Protein AF-A0A674HNA0-F1 (afdb_monomer)

pLDDT: mean 76.97, std 28.27, range [20.89, 98.94]

Secondary structure (DSSP, 8-state):
-HHHHHHHHHHHHHHHTT-------HHHHHTTTTT-------SEEEETTTEEEETTEEHHHHHHHS-B-TT--SBPHHHHHHHHHHSSPPPHHHHHHHHHHHHHH-PPPHHHHHHHHTS-TTS-HHHHHHHHHHHHGGG-HHHHHHHTT--GGGHHHHHHHHHHHHHHHHHHHHHHHHHHHHSTT-------TTS-HHHHHHHHHT---HHHHHHHHHHHHHTS---S-SHHHHHHHHHHHTT--HHHHHHHHHHHHTSIIIIITTSS--PPP----SSS---------------------S---B-----TT----EEE-----TT----EEEEE---TTS---EEE-PPPPSSTT----EEEEE---S-S---EEEEE---TT----EEE---TT-PPPEEEEE---TTS---B-BB----TT----------TTS---B--B----SS-PPP---PPPPPP---HHHHHHHHHHHHHHH-SS--HHHHHHHHHHHHHTT---TTB--SS--S--HHHHHHHHHHHHH-TT-HHHHHHHHHHHHHHHHHHHH---SS--B-THHHHHHHHHHTT---GGGHHHHHHHHHHHHHHHHHHHHHHTT-----PPP--HHHHHHHTT----

Mean predicted aligned error: 15.46 Å

Radius of gyration: 30.18 Å; Cα contacts (8 Å, |Δi|>4): 947; chains: 1; bounding box: 80×78×73 Å

Structure (mmCIF, N/CA/C/O backbone):
data_AF-A0A674HNA0-F1
#
_entry.id   AF-A0A674HNA0-F1
#
loop_
_atom_site.group_PDB
_atom_site.id
_atom_site.type_symbol
_atom_site.label_atom_id
_atom_site.label_alt_id
_atom_site.label_comp_id
_atom_site.label_asym_id
_atom_site.label_entity_id
_atom_site.label_seq_id
_atom_site.pdbx_PDB_ins_code
_atom_site.Cartn_x
_atom_site.Cartn_y
_atom_site.Cartn_z
_atom_site.occupancy
_atom_site.B_iso_or_equiv
_atom_site.auth_seq_id
_atom_site.auth_comp_id
_atom_site.auth_asym_id
_atom_site.auth_atom_id
_atom_site.pdbx_PDB_model_num
ATOM 1 N N . MET A 1 1 ? -1.343 -14.580 22.405 1.00 93.69 1 MET A N 1
ATOM 2 C CA . MET A 1 1 ? -0.855 -13.210 22.117 1.00 93.69 1 MET A CA 1
ATOM 3 C C . MET A 1 1 ? -1.931 -12.170 22.411 1.00 93.69 1 MET A C 1
ATOM 5 O O . MET A 1 1 ? -1.721 -11.347 23.289 1.00 93.69 1 MET A O 1
ATOM 9 N N . ILE A 1 2 ? -3.111 -12.275 21.788 1.00 97.75 2 ILE A N 1
ATOM 10 C CA . ILE A 1 2 ? -4.225 -11.315 21.935 1.00 97.75 2 ILE A CA 1
ATOM 11 C C . ILE A 1 2 ? -4.592 -10.970 23.397 1.00 97.75 2 ILE A C 1
ATOM 13 O O . ILE A 1 2 ? -4.593 -9.781 23.711 1.00 97.75 2 ILE A O 1
ATOM 17 N N . PRO A 1 3 ? -4.822 -11.924 24.331 1.00 97.75 3 PRO A N 1
ATOM 18 C CA . PRO A 1 3 ? -5.198 -11.564 25.705 1.00 97.75 3 PRO A CA 1
ATOM 19 C C . PRO A 1 3 ? -4.123 -10.764 26.451 1.00 97.75 3 PRO A C 1
ATOM 21 O O . PRO A 1 3 ? -4.446 -9.907 27.271 1.00 97.75 3 PRO A O 1
ATOM 24 N N . LYS A 1 4 ? -2.840 -11.015 26.144 1.00 97.94 4 LYS A N 1
ATOM 25 C CA . LYS A 1 4 ? -1.716 -10.275 26.734 1.00 97.94 4 LYS A CA 1
ATOM 26 C C . LYS A 1 4 ? -1.738 -8.815 26.273 1.00 97.94 4 LYS A C 1
ATOM 28 O O . LYS A 1 4 ? -1.631 -7.921 27.106 1.00 97.94 4 LYS A O 1
ATOM 33 N N . GLU A 1 5 ? -1.955 -8.575 24.979 1.00 98.12 5 GLU A N 1
ATOM 34 C CA . GLU A 1 5 ? -2.014 -7.211 24.440 1.00 98.12 5 GLU A CA 1
ATOM 35 C C . GLU A 1 5 ? -3.275 -6.464 24.899 1.00 98.12 5 GLU A C 1
ATOM 37 O O . GLU A 1 5 ? -3.198 -5.304 25.296 1.00 98.12 5 GLU A O 1
ATOM 42 N N . GLN A 1 6 ? -4.427 -7.142 24.963 1.00 98.31 6 GLN A N 1
ATOM 43 C CA . GLN A 1 6 ? -5.650 -6.580 25.547 1.00 98.31 6 GLN A CA 1
ATOM 44 C C . GLN A 1 6 ? -5.433 -6.139 27.003 1.00 98.31 6 GLN A C 1
ATOM 46 O O . GLN A 1 6 ? -5.840 -5.039 27.382 1.00 98.31 6 GLN A O 1
ATOM 51 N N . ALA A 1 7 ? -4.778 -6.972 27.821 1.00 98.31 7 ALA A N 1
ATOM 52 C CA . ALA A 1 7 ? -4.468 -6.647 29.211 1.00 98.31 7 ALA A CA 1
ATOM 53 C C . ALA A 1 7 ? -3.500 -5.458 29.319 1.00 98.31 7 ALA A C 1
ATOM 55 O O . ALA A 1 7 ? -3.738 -4.546 30.114 1.00 98.31 7 ALA A O 1
ATOM 56 N N . LYS A 1 8 ? -2.459 -5.427 28.479 1.00 98.25 8 LYS A N 1
ATOM 57 C CA . LYS A 1 8 ? -1.495 -4.323 28.395 1.00 98.25 8 LYS A CA 1
ATOM 58 C C . LYS A 1 8 ? -2.173 -3.001 28.027 1.00 98.25 8 LYS A C 1
ATOM 60 O O . LYS A 1 8 ? -2.013 -2.022 28.751 1.00 98.25 8 LYS A O 1
ATOM 65 N N . ILE A 1 9 ? -2.986 -2.971 26.968 1.00 98.06 9 ILE A N 1
ATOM 66 C CA . ILE A 1 9 ? -3.714 -1.764 26.541 1.00 98.06 9 ILE A CA 1
ATOM 67 C C . ILE A 1 9 ? -4.722 -1.328 27.606 1.00 98.06 9 ILE A C 1
ATOM 69 O O . ILE A 1 9 ? -4.852 -0.134 27.879 1.00 98.06 9 ILE A O 1
ATOM 73 N N . LYS A 1 10 ? -5.421 -2.274 28.248 1.00 98.06 10 LYS A N 1
ATOM 74 C CA . LYS A 1 10 ? -6.333 -1.970 29.358 1.00 98.06 10 LYS A CA 1
ATOM 75 C C . LYS A 1 10 ? -5.590 -1.295 30.512 1.00 98.06 10 LYS A C 1
ATOM 77 O O . LYS A 1 10 ? -6.048 -0.258 30.980 1.00 98.06 10 LYS A O 1
ATOM 82 N N . SER A 1 11 ? -4.449 -1.844 30.928 1.00 98.44 11 SER A N 1
ATOM 83 C CA . SER A 1 11 ? -3.616 -1.277 31.994 1.00 98.44 11 SER A CA 1
ATOM 84 C C . SER A 1 11 ? -3.083 0.113 31.624 1.00 98.44 11 SER A C 1
ATOM 86 O O . SER A 1 11 ? -3.251 1.060 32.390 1.00 98.44 11 SER A O 1
ATOM 88 N N . PHE A 1 12 ? -2.556 0.275 30.406 1.00 98.44 12 PHE A N 1
ATOM 89 C CA . PHE A 1 12 ? -2.092 1.566 29.898 1.00 98.44 12 PHE A CA 1
ATOM 90 C C . PHE A 1 12 ? -3.206 2.623 29.908 1.00 98.44 12 PHE A C 1
ATOM 92 O O . PHE A 1 12 ? -3.012 3.725 30.413 1.00 98.44 12 PHE A O 1
ATOM 99 N N . ARG A 1 13 ? -4.411 2.284 29.429 1.00 98.06 13 ARG A N 1
ATOM 100 C CA . ARG A 1 13 ? -5.559 3.208 29.419 1.00 98.06 13 ARG A CA 1
ATOM 101 C C . ARG A 1 13 ? -6.115 3.507 30.811 1.00 98.06 13 ARG A C 1
ATOM 103 O O . ARG A 1 13 ? -6.667 4.586 30.999 1.00 98.06 13 ARG A O 1
ATOM 110 N N . GLN A 1 14 ? -5.981 2.595 31.773 1.00 98.31 14 GLN A N 1
ATOM 111 C CA . GLN A 1 14 ? -6.337 2.865 33.171 1.00 98.31 14 GLN A CA 1
ATOM 112 C C . GLN A 1 14 ? -5.421 3.926 33.792 1.00 98.31 14 GLN A C 1
ATOM 114 O O . GLN A 1 14 ? -5.898 4.745 34.569 1.00 98.31 14 GLN A O 1
ATOM 119 N N . GLN A 1 15 ? -4.135 3.934 33.429 1.00 98.19 15 GLN A N 1
ATOM 120 C CA . GLN A 1 15 ? -3.149 4.880 33.963 1.00 98.19 15 GLN A CA 1
ATOM 121 C C . GLN A 1 15 ? -3.109 6.205 33.186 1.00 98.19 15 GLN A C 1
ATOM 123 O O . GLN A 1 15 ? -2.973 7.267 33.783 1.00 98.19 15 GLN A O 1
ATOM 128 N N . HIS A 1 16 ? -3.256 6.152 31.859 1.00 98.31 16 HIS A N 1
ATOM 129 C CA . HIS A 1 16 ? -2.983 7.280 30.960 1.00 98.31 16 HIS A CA 1
ATOM 130 C C . HIS A 1 16 ? -4.148 7.655 30.037 1.00 98.31 16 HIS A C 1
ATOM 132 O O . HIS A 1 16 ? -3.981 8.461 29.125 1.00 98.31 16 HIS A O 1
ATOM 138 N N . GLY A 1 17 ? -5.349 7.106 30.245 1.00 97.12 17 GLY A N 1
ATOM 139 C CA . GLY A 1 17 ? -6.493 7.328 29.350 1.00 97.12 17 GLY A CA 1
ATOM 140 C C . GLY A 1 17 ? -6.922 8.794 29.189 1.00 97.12 17 GLY A C 1
ATOM 141 O O . GLY A 1 17 ? -7.548 9.126 28.186 1.00 97.12 17 GLY A O 1
ATOM 142 N N . SER A 1 18 ? -6.580 9.661 30.145 1.00 97.94 18 SER A N 1
ATOM 143 C CA . SER A 1 18 ? -6.835 11.108 30.120 1.00 97.94 18 SER A CA 1
ATOM 144 C C . SER A 1 18 ? -5.591 11.956 29.814 1.00 97.94 18 SER A C 1
ATOM 146 O O . SER A 1 18 ? -5.682 13.183 29.793 1.00 97.94 18 SER A O 1
ATOM 148 N N . THR A 1 19 ? -4.424 11.344 29.587 1.00 98.50 19 THR A N 1
ATOM 149 C CA . THR A 1 19 ? -3.185 12.072 29.284 1.00 98.50 19 THR A CA 1
ATOM 150 C C . THR A 1 19 ? -3.275 12.735 27.906 1.00 98.50 19 THR A C 1
ATOM 152 O O . THR A 1 19 ? -3.539 12.075 26.902 1.00 98.50 19 THR A O 1
ATOM 155 N N . ALA A 1 20 ? -3.032 14.047 27.837 1.00 97.75 20 ALA A N 1
ATOM 156 C CA . ALA A 1 20 ? -3.019 14.786 26.576 1.00 97.75 20 ALA A CA 1
ATOM 157 C C . ALA A 1 20 ? -1.774 14.440 25.733 1.00 97.75 20 ALA A C 1
ATOM 159 O O . ALA A 1 20 ? -0.653 14.482 26.232 1.00 97.75 20 ALA A O 1
ATOM 160 N N . ILE A 1 21 ? -1.965 14.142 24.441 1.00 97.44 21 ILE A N 1
ATOM 161 C CA . ILE A 1 21 ? -0.891 13.724 23.505 1.00 97.44 21 ILE A CA 1
ATOM 162 C C . ILE A 1 21 ? -0.610 14.733 22.373 1.00 97.44 21 ILE A C 1
ATOM 164 O O . ILE A 1 21 ? 0.216 14.485 21.482 1.00 97.44 21 ILE A O 1
ATOM 168 N N . GLY A 1 22 ? -1.318 15.861 22.392 1.00 96.81 22 GLY A N 1
ATOM 169 C CA . GLY A 1 22 ? -1.262 16.929 21.400 1.00 96.81 22 GLY A CA 1
ATOM 170 C C . GLY A 1 22 ? -2.405 17.926 21.594 1.00 96.81 22 GLY A C 1
ATOM 171 O O . GLY A 1 22 ? -3.300 17.701 22.406 1.00 96.81 22 GLY A O 1
ATOM 172 N N . GLN A 1 23 ? -2.362 19.023 20.843 1.00 96.88 23 GLN A N 1
ATOM 173 C CA . GLN A 1 23 ? -3.437 20.014 20.760 1.00 96.88 23 GLN A CA 1
ATOM 174 C C . GLN A 1 23 ? -4.126 19.904 19.399 1.00 96.88 23 GLN A C 1
ATOM 176 O O . GLN A 1 23 ? -3.498 19.479 18.431 1.00 96.88 23 GLN A O 1
ATOM 181 N N . ILE A 1 24 ? -5.395 20.304 19.324 1.00 97.88 24 ILE A N 1
ATOM 182 C CA . ILE A 1 24 ? -6.137 20.432 18.064 1.00 97.88 24 ILE A CA 1
ATOM 183 C C . ILE A 1 24 ? -6.270 21.923 17.764 1.00 97.88 24 ILE A C 1
ATOM 185 O O . ILE A 1 24 ? -6.832 22.666 18.567 1.00 97.88 24 ILE A O 1
ATOM 189 N N . THR A 1 25 ? -5.753 22.366 16.619 1.00 97.69 25 THR A N 1
ATOM 190 C CA . THR A 1 25 ? -5.840 23.766 16.176 1.00 97.69 25 THR A CA 1
ATOM 191 C C . THR A 1 25 ? -6.785 23.917 14.984 1.00 97.69 25 THR A C 1
ATOM 193 O O . THR A 1 25 ? -7.108 22.942 14.303 1.00 97.69 25 THR A O 1
ATOM 196 N N . VAL A 1 26 ? -7.214 25.151 14.698 1.00 97.06 26 VAL A N 1
ATOM 197 C CA . VAL A 1 26 ? -8.056 25.466 13.528 1.00 97.06 26 VAL A CA 1
ATOM 198 C C . VAL A 1 26 ? -7.390 25.002 12.225 1.00 97.06 26 VAL A C 1
ATOM 200 O O . VAL A 1 26 ? -8.041 24.356 11.403 1.00 97.06 26 VAL A O 1
ATOM 203 N N . ASP A 1 27 ? -6.084 25.238 12.071 1.00 97.38 27 ASP A N 1
ATOM 204 C CA . ASP A 1 27 ? -5.326 24.826 10.883 1.00 97.38 27 ASP A CA 1
ATOM 205 C C . ASP A 1 27 ? -5.244 23.309 10.723 1.00 97.38 27 ASP A C 1
ATOM 207 O O . ASP A 1 27 ? -5.251 22.813 9.602 1.00 97.38 27 ASP A O 1
ATOM 211 N N . MET A 1 28 ? -5.207 22.547 11.819 1.00 97.06 28 MET A N 1
ATOM 212 C CA . MET A 1 28 ? -5.230 21.085 11.741 1.00 97.06 28 MET A CA 1
ATOM 213 C C . MET A 1 28 ? -6.578 20.563 11.232 1.00 97.06 28 MET A C 1
ATOM 215 O O . MET A 1 28 ? -6.612 19.584 10.487 1.00 97.06 28 MET A O 1
ATOM 219 N N . VAL A 1 29 ? -7.684 21.223 11.599 1.00 97.31 29 VAL A N 1
ATOM 220 C CA . VAL A 1 29 ? -9.032 20.859 11.132 1.00 97.31 29 VAL A CA 1
ATOM 221 C C . VAL A 1 29 ? -9.192 21.161 9.639 1.00 97.31 29 VAL A C 1
ATOM 223 O O . VAL A 1 29 ? -9.649 20.293 8.899 1.00 97.31 29 VAL A O 1
ATOM 226 N N . TYR A 1 30 ? -8.772 22.343 9.170 1.00 97.44 30 TYR A N 1
ATOM 227 C CA . TYR A 1 30 ? -8.791 22.671 7.733 1.00 97.44 30 TYR A CA 1
ATOM 228 C C . TYR A 1 30 ? -7.758 21.885 6.924 1.00 97.44 30 TYR A C 1
ATOM 230 O O . TYR A 1 30 ? -8.015 21.492 5.790 1.00 97.44 30 TYR A O 1
ATOM 238 N N . GLY A 1 31 ? -6.588 21.642 7.507 1.00 94.75 31 GLY A N 1
ATOM 239 C CA . GLY A 1 31 ? -5.442 21.003 6.870 1.00 94.75 31 GLY A CA 1
ATOM 240 C C . GLY A 1 31 ? -5.507 19.479 6.830 1.00 94.75 31 GLY A C 1
ATOM 241 O O . GLY A 1 31 ? -4.459 18.848 6.694 1.00 94.75 31 GLY A O 1
ATOM 242 N N . GLY A 1 32 ? -6.693 18.884 6.992 1.00 95.25 32 GLY A N 1
ATOM 243 C CA . GLY A 1 32 ? -6.888 17.439 6.873 1.00 95.25 32 GLY A CA 1
ATOM 244 C C . GLY A 1 32 ? -6.144 16.637 7.939 1.00 95.25 32 GLY A C 1
ATOM 245 O O . GLY A 1 32 ? -5.474 15.663 7.622 1.00 95.25 32 GLY A O 1
ATOM 246 N N . MET A 1 33 ? -6.227 17.059 9.203 1.00 97.25 33 MET A N 1
ATOM 247 C CA . MET A 1 33 ? -5.589 16.391 10.345 1.00 97.25 33 MET A CA 1
ATOM 248 C C . MET A 1 33 ? -4.056 16.385 10.337 1.00 97.25 33 MET A C 1
ATOM 250 O O . MET A 1 33 ? -3.431 15.626 11.079 1.00 97.25 33 MET A O 1
ATOM 254 N N . ARG A 1 34 ? -3.424 17.265 9.552 1.00 92.88 34 ARG A N 1
ATOM 255 C CA . ARG A 1 34 ? -1.962 17.391 9.495 1.00 92.88 34 ARG A CA 1
ATOM 256 C C . ARG A 1 34 ? -1.363 17.598 10.891 1.00 92.88 34 ARG A C 1
ATOM 258 O O . ARG A 1 34 ? -1.627 18.599 11.544 1.00 92.88 34 ARG A O 1
ATOM 265 N N . GLY A 1 35 ? -0.511 16.666 11.318 1.00 92.00 35 GLY A N 1
ATOM 266 C CA . GLY A 1 35 ? 0.167 16.713 12.619 1.00 92.00 35 GLY A CA 1
ATOM 267 C C . GLY A 1 35 ? -0.673 16.235 13.810 1.00 92.00 35 GLY A C 1
ATOM 268 O O . GLY A 1 35 ? -0.160 16.214 14.929 1.00 92.00 35 GLY A O 1
ATOM 269 N N . MET A 1 36 ? -1.929 15.820 13.601 1.00 97.06 36 MET A N 1
ATOM 270 C CA . MET A 1 36 ? -2.772 15.266 14.661 1.00 97.06 36 MET A CA 1
ATOM 271 C C . MET A 1 36 ? -2.512 13.770 14.853 1.00 97.06 36 MET A C 1
ATOM 273 O O . MET A 1 36 ? -2.590 12.986 13.911 1.00 97.06 36 MET A O 1
ATOM 277 N N . LYS A 1 37 ? -2.271 13.351 16.100 1.00 97.81 37 LYS A N 1
ATOM 278 C CA . LYS A 1 37 ? -2.243 11.928 16.471 1.00 97.81 37 LYS A CA 1
ATOM 279 C C . LYS A 1 37 ? -3.684 11.437 16.657 1.00 97.81 37 LYS A C 1
ATOM 281 O O . LYS A 1 37 ? -4.257 11.639 17.724 1.00 97.81 37 LYS A O 1
ATOM 286 N N . GLY A 1 38 ? -4.280 10.879 15.599 1.00 97.50 38 GLY A N 1
ATOM 287 C CA . GLY A 1 38 ? -5.724 10.595 15.534 1.00 97.50 38 GLY A CA 1
ATOM 288 C C . GLY A 1 38 ? -6.148 9.124 15.611 1.00 97.50 38 GLY A C 1
ATOM 289 O O . GLY A 1 38 ? -7.313 8.861 15.893 1.00 97.50 38 GLY A O 1
ATOM 290 N N . LEU A 1 39 ? -5.239 8.172 15.385 1.00 98.38 39 LEU A N 1
ATOM 291 C CA . LEU A 1 39 ? -5.555 6.741 15.371 1.00 98.38 39 LEU A CA 1
ATOM 292 C C . LEU A 1 39 ? -4.425 5.887 15.955 1.00 98.38 39 LEU A C 1
ATOM 294 O O . LEU A 1 39 ? -3.284 6.335 16.055 1.00 98.38 39 LEU A O 1
ATOM 298 N N . ILE A 1 40 ? -4.761 4.647 16.312 1.00 98.62 40 ILE A N 1
ATOM 299 C CA . ILE A 1 40 ? -3.805 3.609 16.707 1.00 98.62 40 ILE A CA 1
ATOM 300 C C . ILE A 1 40 ? -3.628 2.635 15.545 1.00 98.62 40 ILE A C 1
ATOM 302 O O . ILE A 1 40 ? -4.608 2.120 15.000 1.00 98.62 40 ILE A O 1
ATOM 306 N N . TYR A 1 41 ? -2.373 2.380 15.192 1.00 98.69 41 TYR A N 1
ATOM 307 C CA . TYR A 1 41 ? -1.972 1.470 14.129 1.00 98.69 41 TYR A CA 1
ATOM 308 C C . TYR A 1 41 ? -0.658 0.801 14.554 1.00 98.69 41 TYR A C 1
ATOM 310 O O . TYR A 1 41 ? 0.308 1.486 14.871 1.00 98.69 41 TYR A O 1
ATOM 318 N N . GLU A 1 42 ? -0.654 -0.525 14.646 1.00 98.62 42 GLU A N 1
ATOM 319 C CA . GLU A 1 42 ? 0.293 -1.306 15.456 1.00 98.62 42 GLU A CA 1
ATOM 320 C C . GLU A 1 42 ? 1.370 -2.015 14.624 1.00 98.62 42 GLU A C 1
ATOM 322 O O . GLU A 1 42 ? 2.385 -2.469 15.158 1.00 98.62 42 GLU A O 1
ATOM 327 N N . THR A 1 43 ? 1.123 -2.207 13.328 1.00 98.62 43 THR A N 1
ATOM 328 C CA . THR A 1 43 ? 1.932 -3.074 12.459 1.00 98.62 43 THR A CA 1
ATOM 329 C C . THR A 1 43 ? 3.229 -2.412 12.005 1.00 98.62 43 THR A C 1
ATOM 331 O O . THR A 1 43 ? 4.250 -3.095 11.887 1.00 98.62 43 THR A O 1
ATOM 334 N N . SER A 1 44 ? 3.228 -1.092 11.811 1.00 98.62 44 SER A N 1
ATOM 335 C CA . SER A 1 44 ? 4.412 -0.336 11.407 1.00 98.62 44 SER A CA 1
ATOM 336 C C . SER A 1 44 ? 4.440 1.085 11.962 1.00 98.62 44 SER A C 1
ATOM 338 O O . SER A 1 44 ? 3.396 1.687 12.214 1.00 98.62 44 SER A O 1
ATOM 340 N N . VAL A 1 45 ? 5.655 1.605 12.154 1.00 98.12 45 VAL A N 1
ATOM 341 C CA . VAL A 1 45 ? 5.926 2.961 12.657 1.00 98.12 45 VAL A CA 1
ATOM 342 C C . VAL A 1 45 ? 7.126 3.537 11.909 1.00 98.12 45 VAL A C 1
ATOM 344 O O . VAL A 1 45 ? 8.121 2.835 11.703 1.00 98.12 45 VAL A O 1
ATOM 347 N N . LEU A 1 46 ? 7.036 4.800 11.491 1.00 95.12 46 LEU A N 1
ATOM 348 C CA . LEU A 1 46 ? 8.131 5.509 10.836 1.00 95.12 46 LEU A CA 1
ATOM 349 C C . LEU A 1 46 ? 9.121 6.036 11.879 1.00 95.12 46 LEU A C 1
ATOM 351 O O . LEU A 1 46 ? 8.813 6.935 12.661 1.00 95.12 46 LEU A O 1
ATOM 355 N N . ASP A 1 47 ? 10.339 5.509 11.845 1.00 94.50 47 ASP A N 1
ATOM 356 C CA . ASP A 1 47 ? 11.485 6.072 12.547 1.00 94.50 47 ASP A CA 1
ATOM 357 C C . ASP A 1 47 ? 12.046 7.238 11.703 1.00 94.50 47 ASP A C 1
ATOM 359 O O . ASP A 1 47 ? 12.374 7.036 10.529 1.00 94.50 47 ASP A O 1
ATOM 363 N N . PRO A 1 48 ? 12.126 8.477 12.226 1.00 90.06 48 PRO A N 1
ATOM 364 C CA . PRO A 1 48 ? 12.599 9.625 11.446 1.00 90.06 48 PRO A CA 1
ATOM 365 C C . PRO A 1 48 ? 14.040 9.479 10.950 1.00 90.06 48 PRO A C 1
ATOM 367 O O . PRO A 1 48 ? 14.406 10.078 9.931 1.00 90.06 48 PRO A O 1
ATOM 370 N N . ASP A 1 49 ? 14.837 8.703 11.685 1.00 91.31 49 ASP A N 1
ATOM 371 C CA . ASP A 1 49 ? 16.225 8.435 11.372 1.00 91.31 49 ASP A CA 1
ATOM 372 C C . ASP A 1 49 ? 16.347 7.101 10.634 1.00 91.31 49 ASP A C 1
ATOM 374 O O . ASP A 1 49 ? 16.976 7.082 9.595 1.00 91.31 49 ASP A O 1
ATOM 378 N N . GLU A 1 50 ? 15.737 5.991 11.053 1.00 91.69 50 GLU A N 1
ATOM 379 C CA . GLU A 1 50 ? 15.929 4.674 10.392 1.00 91.69 50 GLU A CA 1
ATOM 380 C C . GLU A 1 50 ? 14.899 4.302 9.306 1.00 91.69 50 GLU A C 1
ATOM 382 O O . GLU A 1 50 ? 15.051 3.281 8.635 1.00 91.69 50 GLU A O 1
ATOM 387 N N . GLY A 1 51 ? 13.878 5.127 9.076 1.00 94.50 51 GLY A N 1
ATOM 388 C CA . GLY A 1 51 ? 12.810 4.834 8.121 1.00 94.50 51 GLY A CA 1
ATOM 389 C C . GLY A 1 51 ? 11.730 3.910 8.677 1.00 94.50 51 GLY A C 1
ATOM 390 O O . GLY A 1 51 ? 11.556 3.765 9.886 1.00 94.50 51 GLY A O 1
ATOM 391 N N . ILE A 1 52 ? 10.917 3.338 7.788 1.00 96.94 52 ILE A N 1
ATOM 392 C CA . ILE A 1 52 ? 9.776 2.524 8.212 1.00 96.94 52 ILE A CA 1
ATOM 393 C C . ILE A 1 52 ? 10.245 1.247 8.919 1.00 96.94 52 ILE A C 1
ATOM 395 O O . ILE A 1 52 ? 11.150 0.552 8.448 1.00 96.94 52 ILE A O 1
ATOM 399 N N . ARG A 1 53 ? 9.615 0.933 10.054 1.00 98.62 53 ARG A N 1
ATOM 400 C CA . ARG A 1 53 ? 9.843 -0.300 10.811 1.00 98.62 53 ARG A CA 1
ATOM 401 C C . ARG A 1 53 ? 8.592 -1.164 10.816 1.00 98.62 53 ARG A C 1
ATOM 403 O O . ARG A 1 53 ? 7.511 -0.681 11.144 1.00 98.62 53 ARG A O 1
ATOM 410 N N . PHE A 1 54 ? 8.751 -2.454 10.547 1.00 98.75 54 PHE A N 1
ATOM 411 C CA . PHE A 1 54 ? 7.704 -3.467 10.642 1.00 98.75 54 PHE A CA 1
ATOM 412 C C . PHE A 1 54 ? 7.813 -4.170 11.990 1.00 98.75 54 PHE A C 1
ATOM 414 O O . PHE A 1 54 ? 8.780 -4.883 12.248 1.00 98.75 54 PHE A O 1
ATOM 421 N N . ARG A 1 55 ? 6.861 -3.910 12.896 1.00 98.44 55 ARG A N 1
ATOM 422 C CA . ARG A 1 55 ? 6.900 -4.401 14.289 1.00 98.44 55 ARG A CA 1
ATOM 423 C C . ARG A 1 55 ? 8.251 -4.167 14.986 1.00 98.44 55 ARG A C 1
ATOM 425 O O . ARG A 1 55 ? 8.735 -5.008 15.735 1.00 98.44 55 ARG A O 1
ATOM 432 N N . GLY A 1 56 ? 8.860 -3.010 14.724 1.00 98.19 56 GLY A N 1
ATOM 433 C CA . GLY A 1 56 ? 10.157 -2.604 15.279 1.00 98.19 56 GLY A CA 1
ATOM 434 C C . GLY A 1 56 ? 11.381 -2.967 14.429 1.00 98.19 56 GLY A C 1
ATOM 435 O O . GLY A 1 56 ? 12.422 -2.331 14.593 1.00 98.19 56 GLY A O 1
ATOM 436 N N . TYR A 1 57 ? 11.260 -3.889 13.473 1.00 98.75 57 TYR A N 1
ATOM 437 C CA . TYR A 1 57 ? 12.354 -4.286 12.585 1.00 98.75 57 TYR A CA 1
ATOM 438 C C . TYR A 1 57 ? 12.451 -3.348 11.379 1.00 98.75 57 TYR A C 1
ATOM 440 O O . TYR A 1 57 ? 11.470 -3.126 10.672 1.00 98.75 57 TYR A O 1
ATOM 448 N N . SER A 1 58 ? 13.634 -2.799 11.130 1.00 98.50 58 SER A N 1
ATOM 449 C CA . SER A 1 58 ? 13.937 -2.021 9.922 1.00 98.50 58 SER A CA 1
ATOM 450 C C . SER A 1 58 ? 13.958 -2.901 8.662 1.00 98.50 58 SER A C 1
ATOM 452 O O . SER A 1 58 ? 14.032 -4.130 8.750 1.00 98.50 58 SER A O 1
ATOM 454 N N . ILE A 1 59 ? 13.935 -2.289 7.472 1.00 98.19 59 ILE A N 1
ATOM 455 C CA . ILE A 1 59 ? 14.034 -3.026 6.196 1.00 98.19 59 ILE A CA 1
ATOM 456 C C . ILE A 1 59 ? 15.306 -3.894 6.119 1.00 98.19 59 ILE A C 1
ATOM 458 O O . ILE A 1 59 ? 15.162 -5.081 5.817 1.00 98.19 59 ILE A O 1
ATOM 462 N N . PRO A 1 60 ? 16.519 -3.403 6.463 1.00 98.25 60 PRO A N 1
ATOM 463 C CA . PRO A 1 60 ? 17.717 -4.247 6.440 1.00 98.25 60 PRO A CA 1
ATOM 464 C C . PRO A 1 60 ? 17.647 -5.417 7.433 1.00 98.25 60 PRO A C 1
ATOM 466 O O . PRO A 1 60 ? 18.098 -6.526 7.139 1.00 98.25 60 PRO A O 1
ATOM 469 N N . GLU A 1 61 ? 17.045 -5.210 8.609 1.00 98.62 61 GLU A N 1
ATOM 470 C CA . GLU A 1 61 ? 16.821 -6.297 9.568 1.00 98.62 61 GLU A CA 1
ATOM 471 C C . GLU A 1 61 ? 15.836 -7.335 9.025 1.00 98.62 61 GLU A C 1
ATOM 473 O O . GLU A 1 61 ? 16.072 -8.533 9.196 1.00 98.62 61 GLU A O 1
ATOM 478 N N . CYS A 1 62 ? 14.780 -6.897 8.334 1.00 98.69 62 CYS A N 1
ATOM 479 C CA . CYS A 1 62 ? 13.825 -7.780 7.669 1.00 98.69 62 CYS A CA 1
ATOM 480 C C . CYS A 1 62 ? 14.497 -8.591 6.553 1.00 98.69 62 CYS A C 1
ATOM 482 O O . CYS A 1 62 ? 14.372 -9.812 6.552 1.00 98.69 62 CYS A O 1
ATOM 484 N N . GLN A 1 63 ? 15.280 -7.963 5.666 1.00 98.31 63 GLN A N 1
ATOM 485 C CA . GLN A 1 63 ? 16.038 -8.672 4.623 1.00 98.31 63 GLN A CA 1
ATOM 486 C C . GLN A 1 63 ? 16.978 -9.726 5.223 1.00 98.31 63 GLN A C 1
ATOM 488 O O . GLN A 1 63 ? 17.106 -10.831 4.696 1.00 98.31 63 GLN A O 1
ATOM 493 N N . LYS A 1 64 ? 17.608 -9.428 6.365 1.00 98.44 64 LYS A N 1
ATOM 494 C CA . LYS A 1 64 ? 18.506 -10.369 7.043 1.00 98.44 64 LYS A CA 1
ATOM 495 C C . LYS A 1 64 ? 17.768 -11.529 7.714 1.00 98.44 64 LYS A C 1
ATOM 497 O O . LYS A 1 64 ? 18.257 -12.655 7.667 1.00 98.44 64 LYS A O 1
ATOM 502 N N . LYS A 1 65 ? 16.648 -11.256 8.388 1.00 98.56 65 LYS A N 1
ATOM 503 C CA . LYS A 1 65 ? 15.997 -12.198 9.316 1.00 98.56 65 LYS A CA 1
ATOM 504 C C . LYS A 1 65 ? 14.832 -12.972 8.713 1.00 98.56 65 LYS A C 1
ATOM 506 O O . LYS A 1 65 ? 14.564 -14.071 9.185 1.00 98.56 65 LYS A O 1
ATOM 511 N N . LEU A 1 66 ? 14.125 -12.414 7.731 1.00 98.81 66 LEU A N 1
ATOM 512 C CA . LEU A 1 66 ? 12.976 -13.092 7.142 1.00 98.81 66 LEU A CA 1
ATOM 513 C C . LEU A 1 66 ? 13.428 -14.270 6.260 1.00 98.81 66 LEU A C 1
ATOM 515 O O . LEU A 1 66 ? 14.430 -14.147 5.537 1.00 98.81 66 LEU A O 1
ATOM 519 N N . PRO A 1 67 ? 12.690 -15.397 6.305 1.00 98.75 67 PRO A N 1
ATOM 520 C CA . PRO A 1 67 ? 12.884 -16.518 5.396 1.00 98.75 67 PRO A CA 1
ATOM 521 C C . PRO A 1 67 ? 12.816 -16.104 3.924 1.00 98.75 67 PRO A C 1
ATOM 523 O O . PRO A 1 67 ? 12.104 -15.169 3.549 1.00 98.75 67 PRO A O 1
ATOM 526 N N . LYS A 1 68 ? 13.564 -16.831 3.097 1.00 98.75 68 LYS A N 1
ATOM 527 C CA . LYS A 1 68 ? 13.700 -16.607 1.654 1.00 98.75 68 LYS A CA 1
ATOM 528 C C . LYS A 1 68 ? 13.235 -17.854 0.911 1.00 98.75 68 LYS A C 1
ATOM 530 O O . LYS A 1 68 ? 13.104 -18.927 1.509 1.00 98.75 68 LYS A O 1
ATOM 535 N N . ALA A 1 69 ? 12.986 -17.725 -0.386 1.00 98.25 69 ALA A N 1
ATOM 536 C CA . ALA A 1 69 ? 12.769 -18.895 -1.226 1.00 98.25 69 ALA A CA 1
ATOM 537 C C . ALA A 1 69 ? 14.040 -19.756 -1.297 1.00 98.25 69 ALA A C 1
ATOM 539 O O . ALA A 1 69 ? 15.155 -19.257 -1.135 1.00 98.25 69 ALA A O 1
ATOM 540 N N . ALA A 1 70 ? 13.888 -21.051 -1.576 1.00 96.88 70 ALA A N 1
ATOM 541 C CA . ALA A 1 70 ? 15.037 -21.916 -1.823 1.00 96.88 70 ALA A CA 1
ATOM 542 C C . ALA A 1 70 ? 15.842 -21.386 -3.025 1.00 96.88 70 ALA A C 1
ATOM 544 O O . ALA A 1 70 ? 15.308 -21.266 -4.125 1.00 96.88 70 ALA A O 1
ATOM 545 N N . GLY A 1 71 ? 17.114 -21.045 -2.799 1.00 95.69 71 GLY A N 1
ATOM 546 C CA . GLY A 1 71 ? 17.982 -20.432 -3.812 1.00 95.69 71 GLY A CA 1
ATOM 547 C C . GLY A 1 71 ? 17.714 -18.946 -4.097 1.00 95.69 71 GLY A C 1
ATOM 548 O O . GLY A 1 71 ? 18.362 -18.401 -4.984 1.00 95.69 71 GLY A O 1
ATOM 549 N N . GLY A 1 72 ? 16.791 -18.301 -3.374 1.00 97.06 72 GLY A N 1
ATOM 550 C CA . GLY A 1 72 ? 16.527 -16.861 -3.454 1.00 97.06 72 GLY A CA 1
ATOM 551 C C . GLY A 1 72 ? 17.278 -16.054 -2.389 1.00 97.06 72 GLY A C 1
ATOM 552 O O . GLY A 1 72 ? 17.665 -16.575 -1.339 1.00 97.06 72 GLY A O 1
ATOM 553 N N . GLU A 1 73 ? 17.456 -14.765 -2.652 1.00 97.56 73 GLU A N 1
ATOM 554 C CA . GLU A 1 73 ? 18.080 -13.778 -1.769 1.00 97.56 73 GLU A CA 1
ATOM 555 C C . GLU A 1 73 ? 17.066 -12.803 -1.150 1.00 97.56 73 GLU A C 1
ATOM 557 O O . GLU A 1 73 ? 17.348 -12.232 -0.094 1.00 97.56 73 GLU A O 1
ATOM 562 N N . GLU A 1 74 ? 15.886 -12.635 -1.749 1.00 98.69 74 GLU A N 1
ATOM 563 C CA . GLU A 1 74 ? 14.891 -11.662 -1.292 1.00 98.69 74 GLU A CA 1
ATOM 564 C C . GLU A 1 74 ? 13.884 -12.243 -0.277 1.00 98.69 74 GLU A C 1
ATOM 566 O O . GLU A 1 74 ? 13.514 -13.422 -0.345 1.00 98.69 74 GLU A O 1
ATOM 571 N N . PRO A 1 75 ? 13.435 -11.439 0.711 1.00 98.75 75 PRO A N 1
ATOM 572 C CA . PRO A 1 75 ? 12.525 -11.898 1.755 1.00 98.75 75 PRO A CA 1
ATOM 573 C C . PRO A 1 75 ? 11.143 -12.250 1.190 1.00 98.75 75 PRO A C 1
ATOM 575 O O . PRO A 1 75 ? 10.591 -11.529 0.357 1.00 98.75 75 PRO A O 1
ATOM 578 N N . LEU A 1 76 ? 10.557 -13.337 1.696 1.00 98.88 76 LEU A N 1
ATOM 579 C CA . LEU A 1 76 ? 9.217 -13.767 1.300 1.00 98.88 76 LEU A CA 1
ATOM 580 C C . LEU A 1 76 ? 8.120 -12.898 1.953 1.00 98.88 76 LEU A C 1
ATOM 582 O O . LEU A 1 76 ? 8.143 -12.724 3.182 1.00 98.88 76 LEU A O 1
ATOM 586 N N . PRO A 1 77 ? 7.123 -12.401 1.190 1.00 98.94 77 PRO A N 1
ATOM 587 C CA . PRO A 1 77 ? 6.012 -11.616 1.740 1.00 98.94 77 PRO A CA 1
ATOM 588 C C . PRO A 1 77 ? 5.172 -12.363 2.785 1.00 98.94 77 PRO A C 1
ATOM 590 O O . PRO A 1 77 ? 4.632 -11.744 3.701 1.00 98.94 77 PRO A O 1
ATOM 593 N N . GLU A 1 78 ? 5.101 -13.691 2.706 1.00 98.94 78 GLU A N 1
ATOM 594 C CA . GLU A 1 78 ? 4.541 -14.573 3.733 1.00 98.94 78 GLU A CA 1
ATOM 595 C C . GLU A 1 78 ? 5.204 -14.321 5.091 1.00 98.94 78 GLU A C 1
ATOM 597 O O . GLU A 1 78 ? 4.535 -14.168 6.116 1.00 98.94 78 GLU A O 1
ATOM 602 N N . GLY A 1 79 ? 6.538 -14.245 5.094 1.00 98.88 79 GLY A N 1
ATOM 603 C CA . GLY A 1 79 ? 7.312 -14.004 6.301 1.00 98.88 79 GLY A CA 1
ATOM 604 C C . GLY A 1 79 ? 7.042 -12.620 6.888 1.00 98.88 79 GLY A C 1
ATOM 605 O O . GLY A 1 79 ? 6.919 -12.468 8.104 1.00 98.88 79 GLY A O 1
ATOM 606 N N . LEU A 1 80 ? 6.883 -11.624 6.014 1.00 98.94 80 LEU A N 1
ATOM 607 C CA . LEU A 1 80 ? 6.491 -10.272 6.393 1.00 98.94 80 LEU A CA 1
ATOM 608 C C . LEU A 1 80 ? 5.088 -10.274 7.021 1.00 98.94 80 LEU A C 1
ATOM 610 O O . LEU A 1 80 ? 4.916 -9.760 8.122 1.00 98.94 80 LEU A O 1
ATOM 614 N N . PHE A 1 81 ? 4.089 -10.888 6.383 1.00 98.94 81 PHE A N 1
ATOM 615 C CA . PHE A 1 81 ? 2.730 -10.964 6.930 1.00 98.94 81 PHE A CA 1
ATOM 616 C C . PHE A 1 81 ? 2.705 -11.623 8.312 1.00 98.94 81 PHE A C 1
ATOM 618 O O . PHE A 1 81 ? 2.092 -11.092 9.241 1.00 98.94 81 PHE A O 1
ATOM 625 N N . TRP A 1 82 ? 3.433 -12.731 8.482 1.00 98.94 82 TRP A N 1
ATOM 626 C CA . TRP A 1 82 ? 3.593 -13.366 9.787 1.00 98.94 82 TRP A CA 1
ATOM 627 C C . TRP A 1 82 ? 4.159 -12.390 10.819 1.00 98.94 82 TRP A C 1
ATOM 629 O O . TRP A 1 82 ? 3.600 -12.262 11.913 1.00 98.94 82 TRP A O 1
ATOM 639 N N . LEU A 1 83 ? 5.224 -11.662 10.465 1.00 98.88 83 LEU A N 1
ATOM 640 C CA . LEU A 1 83 ? 5.798 -10.627 11.316 1.00 98.88 83 LEU A CA 1
ATOM 641 C C . LEU A 1 83 ? 4.761 -9.552 11.655 1.00 98.88 83 LEU A C 1
ATOM 643 O O . LEU A 1 83 ? 4.634 -9.214 12.821 1.00 98.88 83 LEU A O 1
ATOM 647 N N . LEU A 1 84 ? 3.967 -9.036 10.714 1.00 98.88 84 LEU A N 1
ATOM 648 C CA . LEU A 1 84 ? 2.966 -8.002 11.026 1.00 98.88 84 LEU A CA 1
ATOM 649 C C . LEU A 1 84 ? 1.856 -8.512 11.946 1.00 98.88 84 LEU A C 1
ATOM 651 O O . LEU A 1 84 ? 1.427 -7.789 12.851 1.00 98.88 84 LEU A O 1
ATOM 655 N N . VAL A 1 85 ? 1.398 -9.748 11.755 1.00 98.81 85 VAL A N 1
ATOM 656 C CA . VAL A 1 85 ? 0.335 -10.340 12.575 1.00 98.81 85 VAL A CA 1
ATOM 657 C C . VAL A 1 85 ? 0.842 -10.695 13.972 1.00 98.81 85 VAL A C 1
ATOM 659 O O . VAL A 1 85 ? 0.122 -10.479 14.945 1.00 98.81 85 VAL A O 1
ATOM 662 N N . THR A 1 86 ? 2.067 -11.197 14.106 1.00 98.75 86 THR A N 1
ATOM 663 C CA . THR A 1 86 ? 2.570 -11.744 15.378 1.00 98.75 86 THR A CA 1
ATOM 664 C C . THR A 1 86 ? 3.552 -10.810 16.097 1.00 98.75 86 THR A C 1
ATOM 666 O O . THR A 1 86 ? 3.576 -10.739 17.318 1.00 98.75 86 THR A O 1
ATOM 669 N N . GLY A 1 87 ? 4.342 -10.028 15.375 1.00 98.38 87 GLY A N 1
ATOM 670 C CA . GLY A 1 87 ? 5.511 -9.335 15.924 1.00 98.38 87 GLY A CA 1
ATOM 671 C C . GLY A 1 87 ? 6.733 -10.240 16.101 1.00 98.38 87 GLY A C 1
ATOM 672 O O . GLY A 1 87 ? 7.749 -9.787 16.624 1.00 98.38 87 GLY A O 1
ATOM 673 N N . GLU A 1 88 ? 6.659 -11.495 15.655 1.00 98.50 88 GLU A N 1
ATOM 674 C CA . GLU A 1 88 ? 7.733 -12.483 15.744 1.00 98.50 88 GLU A CA 1
ATOM 675 C C . GLU A 1 88 ? 8.266 -12.820 14.343 1.00 98.50 88 GLU A C 1
ATOM 677 O O . GLU A 1 88 ? 7.515 -12.852 13.368 1.00 98.50 88 GLU A O 1
ATOM 682 N N . ILE A 1 89 ? 9.574 -13.071 14.232 1.00 98.75 89 ILE A N 1
ATOM 683 C CA . ILE A 1 89 ? 10.184 -13.540 12.980 1.00 98.75 89 ILE A CA 1
ATOM 684 C C . ILE A 1 89 ? 9.816 -15.019 12.792 1.00 98.75 89 ILE A C 1
ATOM 686 O O . ILE A 1 89 ? 10.117 -15.817 13.683 1.00 98.75 89 ILE A O 1
ATOM 690 N N . PRO A 1 90 ? 9.195 -15.409 11.666 1.00 98.81 90 PRO A N 1
ATOM 691 C CA . PRO A 1 90 ? 8.824 -16.798 11.438 1.00 98.81 90 PRO A CA 1
ATOM 692 C C . PRO A 1 90 ? 10.024 -17.686 11.110 1.00 98.81 90 PRO A C 1
ATOM 694 O O . PRO A 1 90 ? 11.026 -17.253 10.541 1.00 98.81 90 PRO A O 1
ATOM 697 N N . THR A 1 91 ? 9.855 -18.969 11.402 1.00 98.81 91 THR A N 1
ATOM 698 C CA . THR A 1 91 ? 10.695 -20.067 10.906 1.00 98.81 91 THR A CA 1
ATOM 699 C C . THR A 1 91 ? 10.406 -20.375 9.430 1.00 98.81 91 THR A C 1
ATOM 701 O O . THR A 1 91 ? 9.370 -19.977 8.883 1.00 98.81 91 THR A O 1
ATOM 704 N N . GLN A 1 92 ? 11.299 -21.123 8.773 1.00 98.56 92 GLN A N 1
ATOM 705 C CA . GLN A 1 92 ? 11.106 -21.548 7.382 1.00 98.56 92 GLN A CA 1
ATOM 706 C C . GLN A 1 92 ? 9.868 -22.448 7.232 1.00 98.56 92 GLN A C 1
ATOM 708 O O . GLN A 1 92 ? 9.136 -22.347 6.246 1.00 98.56 92 GLN A O 1
ATOM 713 N N . GLU A 1 93 ? 9.593 -23.299 8.221 1.00 98.69 93 GLU A N 1
ATOM 714 C CA . GLU A 1 93 ? 8.441 -24.200 8.248 1.00 98.69 93 GLU A CA 1
ATOM 715 C C . GLU A 1 93 ? 7.127 -23.418 8.328 1.00 98.69 93 GLU A C 1
ATOM 717 O O . GLU A 1 93 ? 6.175 -23.737 7.615 1.00 98.69 93 GLU A O 1
ATOM 722 N N . GLN A 1 94 ? 7.082 -22.359 9.144 1.00 98.81 94 GLN A N 1
ATOM 723 C CA . GLN A 1 94 ? 5.919 -21.474 9.259 1.00 98.81 94 GLN A CA 1
ATOM 724 C C . GLN A 1 94 ? 5.647 -20.712 7.958 1.00 98.81 94 GLN A C 1
ATOM 726 O O . GLN A 1 94 ? 4.497 -20.632 7.527 1.00 98.81 94 GLN A O 1
ATOM 731 N N . VAL A 1 95 ? 6.691 -20.208 7.291 1.00 98.81 95 VAL A N 1
ATOM 732 C CA . VAL A 1 95 ? 6.552 -19.557 5.976 1.00 98.81 95 VAL A CA 1
ATOM 733 C C . VAL A 1 95 ? 6.098 -20.547 4.903 1.00 98.81 95 VAL A C 1
ATOM 735 O O . VAL A 1 95 ? 5.206 -20.236 4.114 1.00 98.81 95 VAL A O 1
ATOM 738 N N . THR A 1 96 ? 6.635 -21.767 4.912 1.00 98.62 96 THR A N 1
ATOM 739 C CA . THR A 1 96 ? 6.221 -22.835 3.986 1.00 98.62 96 THR A CA 1
ATOM 740 C C . THR A 1 96 ? 4.762 -23.237 4.216 1.00 98.62 96 THR A C 1
ATOM 742 O O . THR A 1 96 ? 4.007 -23.435 3.264 1.00 98.62 96 THR A O 1
ATOM 745 N N . TRP A 1 97 ? 4.335 -23.334 5.478 1.00 98.81 97 TRP A N 1
ATOM 746 C CA . TRP A 1 97 ? 2.936 -23.570 5.833 1.00 98.81 97 TRP A CA 1
ATOM 747 C C . TRP A 1 97 ? 2.033 -22.448 5.313 1.00 98.81 97 TRP A C 1
ATOM 749 O O . TRP A 1 97 ? 1.021 -22.736 4.677 1.00 98.81 97 TRP A O 1
ATOM 759 N N . LEU A 1 98 ? 2.422 -21.187 5.519 1.00 98.81 98 LEU A N 1
ATOM 760 C CA . LEU A 1 98 ? 1.634 -20.034 5.091 1.00 98.81 98 LEU A CA 1
ATOM 761 C C . LEU A 1 98 ? 1.516 -19.955 3.562 1.00 98.81 98 LEU A C 1
ATOM 763 O O . LEU A 1 98 ? 0.421 -19.730 3.050 1.00 98.81 98 LEU A O 1
ATOM 767 N N . SER A 1 99 ? 2.605 -20.241 2.841 1.00 98.88 99 SER A N 1
ATOM 768 C CA . SER A 1 99 ? 2.613 -20.329 1.371 1.00 98.88 99 SER A CA 1
ATOM 769 C C . SER A 1 99 ? 1.575 -21.348 0.880 1.00 98.88 99 SER A C 1
ATOM 771 O O . SER A 1 99 ? 0.749 -21.055 0.015 1.00 98.88 99 SER A O 1
ATOM 773 N N . ARG A 1 100 ? 1.543 -22.538 1.502 1.00 98.69 100 ARG A N 1
ATOM 774 C CA . ARG A 1 100 ? 0.566 -23.594 1.185 1.00 98.69 100 ARG A CA 1
ATOM 775 C C . ARG A 1 100 ? -0.861 -23.198 1.545 1.00 98.69 100 ARG A C 1
ATOM 777 O O . ARG A 1 100 ? -1.784 -23.554 0.817 1.00 98.69 100 ARG A O 1
ATOM 784 N N . GLU A 1 101 ? -1.068 -22.504 2.660 1.00 98.81 101 GLU A N 1
ATOM 785 C CA . GLU A 1 101 ? -2.397 -22.015 3.036 1.00 98.81 101 GLU A CA 1
ATOM 786 C C . GLU A 1 101 ? -2.934 -21.012 2.018 1.00 98.81 101 GLU A C 1
ATOM 788 O O . GLU A 1 101 ? -4.078 -21.145 1.586 1.00 98.81 101 GLU A O 1
ATOM 793 N N . TRP A 1 102 ? -2.118 -20.055 1.575 1.00 98.88 102 TRP A N 1
ATOM 794 C CA . TRP A 1 102 ? -2.544 -19.111 0.544 1.00 98.88 102 TRP A CA 1
ATOM 795 C C . TRP A 1 102 ? -2.793 -19.797 -0.799 1.00 98.88 102 TRP A C 1
ATOM 797 O O . TRP A 1 102 ? -3.811 -19.523 -1.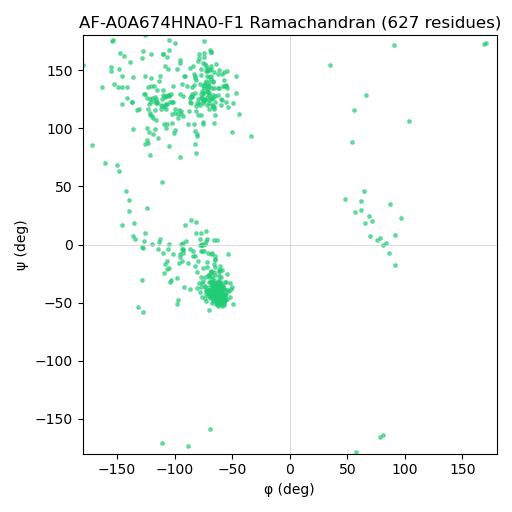427 1.00 98.88 102 TRP A O 1
ATOM 807 N N . ALA A 1 103 ? -1.968 -20.766 -1.201 1.00 98.69 103 ALA A N 1
ATOM 808 C CA . ALA A 1 103 ? -2.234 -21.535 -2.416 1.00 98.69 103 ALA A CA 1
ATOM 809 C C . ALA A 1 103 ? -3.592 -22.269 -2.373 1.00 98.69 103 ALA A C 1
ATOM 811 O O . ALA A 1 103 ? -4.346 -22.235 -3.344 1.00 98.69 103 ALA A O 1
ATOM 812 N N . LYS A 1 104 ? -3.959 -22.876 -1.233 1.00 98.62 104 LYS A N 1
ATOM 813 C CA . LYS A 1 104 ? -5.259 -23.562 -1.060 1.00 98.62 104 LYS A CA 1
ATOM 814 C C . LYS A 1 104 ? -6.461 -22.615 -1.113 1.00 98.62 104 LYS A C 1
ATOM 816 O O . LYS A 1 104 ? -7.549 -23.032 -1.497 1.00 98.62 104 LYS A O 1
ATOM 821 N N . ARG A 1 105 ? -6.285 -21.364 -0.683 1.00 98.75 105 ARG A N 1
ATOM 822 C CA . ARG A 1 105 ? -7.365 -20.374 -0.512 1.00 98.75 105 ARG A CA 1
ATOM 823 C C . ARG A 1 105 ? -7.585 -19.487 -1.742 1.00 98.75 105 ARG A C 1
ATOM 825 O O . ARG A 1 105 ? -8.522 -18.694 -1.759 1.00 98.75 105 ARG A O 1
ATOM 832 N N . ALA A 1 106 ? -6.751 -19.624 -2.773 1.00 98.44 106 ALA A N 1
ATOM 833 C CA . ALA A 1 106 ? -6.680 -18.712 -3.918 1.00 98.44 106 ALA A CA 1
ATOM 834 C C . ALA A 1 106 ? -7.840 -18.823 -4.930 1.00 98.44 106 ALA A C 1
ATOM 836 O O . ALA A 1 106 ? -7.915 -18.026 -5.865 1.00 98.44 106 ALA A O 1
ATOM 837 N N . ALA A 1 107 ? -8.751 -19.789 -4.769 1.00 98.00 107 ALA A N 1
ATOM 838 C CA . ALA A 1 107 ? -9.849 -20.012 -5.708 1.00 98.00 107 ALA A CA 1
ATOM 839 C C . ALA A 1 107 ? -10.789 -18.793 -5.820 1.00 98.00 107 ALA A C 1
ATOM 841 O O . ALA A 1 107 ? -11.213 -18.216 -4.815 1.00 98.00 107 ALA A O 1
ATOM 842 N N . LEU A 1 108 ? -11.152 -18.433 -7.056 1.00 98.56 108 LEU A N 1
ATOM 843 C CA . LEU A 1 108 ? -12.128 -17.382 -7.345 1.00 98.56 108 LEU A CA 1
ATOM 844 C C . LEU A 1 108 ? -13.491 -17.990 -7.707 1.00 98.56 108 LEU A C 1
ATOM 846 O O . LEU A 1 108 ? -13.537 -18.925 -8.510 1.00 98.56 108 LEU A O 1
ATOM 850 N N . PRO A 1 109 ? -14.604 -17.446 -7.187 1.00 98.50 109 PRO A N 1
ATOM 851 C CA . PRO A 1 109 ? -15.931 -17.856 -7.617 1.00 98.50 109 PRO A CA 1
ATOM 852 C C . PRO A 1 109 ? -16.205 -17.388 -9.056 1.00 98.50 109 PRO A C 1
ATOM 854 O O . PRO A 1 109 ? -15.694 -16.360 -9.518 1.00 98.50 109 PRO A O 1
ATOM 857 N N . SER A 1 110 ? -17.033 -18.145 -9.777 1.00 98.44 110 SER A N 1
ATOM 858 C CA . SER A 1 110 ? -17.263 -17.960 -11.216 1.00 98.44 110 SER A CA 1
ATOM 859 C C . SER A 1 110 ? -17.835 -16.588 -11.578 1.00 98.44 110 SER A C 1
ATOM 861 O O . SER A 1 110 ? -17.499 -16.054 -12.637 1.00 98.44 110 SER A O 1
ATOM 863 N N . HIS A 1 111 ? -18.648 -15.975 -10.709 1.00 98.69 111 HIS A N 1
ATOM 864 C CA . HIS A 1 111 ? -19.207 -14.643 -10.961 1.00 98.69 111 HIS A CA 1
ATOM 865 C C . HIS A 1 111 ? -18.128 -13.558 -10.982 1.00 98.69 111 HIS A C 1
ATOM 867 O O . HIS A 1 111 ? -18.212 -12.645 -11.798 1.00 98.69 111 HIS A O 1
ATOM 873 N N . VAL A 1 112 ? -17.085 -13.676 -10.155 1.00 98.81 112 VAL A N 1
ATOM 874 C CA . VAL A 1 112 ? -15.959 -12.726 -10.144 1.00 98.81 112 VAL A CA 1
ATOM 875 C C . VAL A 1 112 ? -15.108 -12.892 -11.395 1.00 98.81 112 VAL A C 1
ATOM 877 O O . VAL A 1 112 ? -14.741 -11.899 -12.019 1.00 98.81 112 VAL A O 1
ATOM 880 N N . VAL A 1 113 ? -14.843 -14.138 -11.800 1.00 98.69 113 VAL A N 1
ATOM 881 C CA . VAL A 1 113 ? -14.121 -14.442 -13.045 1.00 98.69 113 VAL A CA 1
ATOM 882 C C . VAL A 1 113 ? -14.868 -13.851 -14.246 1.00 98.69 113 VAL A C 1
ATOM 884 O O . VAL A 1 113 ? -14.281 -13.099 -15.018 1.00 98.69 113 VAL A O 1
ATOM 887 N N . THR A 1 114 ? -16.173 -14.115 -14.340 1.00 98.75 114 THR A N 1
ATOM 888 C CA . THR A 1 114 ? -17.043 -13.615 -15.417 1.00 98.75 114 THR A CA 1
ATOM 889 C C . THR A 1 114 ? -17.101 -12.089 -15.436 1.00 98.75 114 THR A C 1
ATOM 891 O O . THR A 1 114 ? -17.029 -11.474 -16.495 1.00 98.75 114 THR A O 1
ATOM 894 N N . MET A 1 115 ? -17.214 -11.455 -14.267 1.00 98.81 115 MET A N 1
ATOM 895 C CA . MET A 1 115 ? -17.233 -9.997 -14.170 1.00 98.81 115 MET A CA 1
ATOM 896 C C . MET A 1 115 ? -15.925 -9.378 -14.678 1.00 98.81 115 MET A C 1
ATOM 898 O O . MET A 1 115 ? -15.971 -8.407 -15.428 1.00 98.81 115 MET A O 1
ATOM 902 N N . LEU A 1 116 ? -14.777 -9.956 -14.311 1.00 98.75 116 LEU A N 1
ATOM 903 C CA . LEU A 1 116 ? -13.459 -9.503 -14.766 1.00 98.75 116 LEU A CA 1
ATOM 904 C C . LEU A 1 116 ? -13.274 -9.645 -16.282 1.00 98.75 116 LEU A C 1
ATOM 906 O O . LEU A 1 116 ? -12.680 -8.767 -16.902 1.00 98.75 116 LEU A O 1
ATOM 910 N N . ASP A 1 117 ? -13.794 -10.719 -16.880 1.00 98.56 117 ASP A N 1
ATOM 911 C CA . ASP A 1 117 ? -13.726 -10.946 -18.333 1.00 98.56 117 ASP A CA 1
ATOM 912 C C . ASP A 1 117 ? -14.613 -9.998 -19.137 1.00 98.56 117 ASP A C 1
ATOM 914 O O . ASP A 1 117 ? -14.307 -9.685 -20.284 1.00 98.56 117 ASP A O 1
ATOM 918 N N . ASN A 1 118 ? -15.679 -9.493 -18.519 1.00 98.69 118 ASN A N 1
ATOM 919 C CA . ASN A 1 118 ? -16.627 -8.593 -19.164 1.00 98.69 118 ASN A CA 1
ATOM 920 C C . ASN A 1 118 ? -16.302 -7.107 -18.966 1.00 98.69 118 ASN A C 1
ATOM 922 O O . ASN A 1 118 ? -17.009 -6.254 -19.510 1.00 98.69 118 ASN A O 1
ATOM 926 N N . PHE A 1 119 ? -15.271 -6.758 -18.189 1.00 98.69 119 PHE A N 1
ATOM 927 C CA . PHE A 1 119 ? -14.881 -5.358 -18.061 1.00 98.69 119 PHE A CA 1
ATOM 928 C C . PHE A 1 119 ? -14.325 -4.818 -19.385 1.00 98.69 119 PHE A C 1
ATOM 930 O O . PHE A 1 119 ? -13.485 -5.461 -20.016 1.00 98.69 119 PHE A O 1
ATOM 937 N N . PRO A 1 120 ? -14.740 -3.611 -19.812 1.00 98.19 120 PRO A N 1
ATOM 938 C CA . PRO A 1 120 ? -14.181 -3.002 -21.006 1.00 98.19 120 PRO A CA 1
ATOM 939 C C . PRO A 1 120 ? -12.736 -2.554 -20.746 1.00 98.19 120 PRO A C 1
ATOM 941 O O . PRO A 1 120 ? -12.378 -2.141 -19.641 1.00 98.19 120 PRO A O 1
ATOM 944 N N . THR A 1 121 ? -11.904 -2.564 -21.786 1.00 97.31 121 THR A N 1
ATOM 945 C CA . THR A 1 121 ? -10.466 -2.249 -21.681 1.00 97.31 121 THR A CA 1
ATOM 946 C C . THR A 1 121 ? -10.168 -0.799 -21.290 1.00 97.31 121 THR A C 1
ATOM 948 O O . THR A 1 121 ? -9.062 -0.492 -20.850 1.00 97.31 121 THR A O 1
ATOM 951 N N . ASN A 1 122 ? -11.146 0.105 -21.406 1.00 95.69 122 ASN A N 1
ATOM 952 C CA . ASN A 1 122 ? -11.028 1.493 -20.958 1.00 95.69 122 ASN A CA 1
ATOM 953 C C . ASN A 1 122 ? -11.297 1.680 -19.452 1.00 95.69 122 ASN A C 1
ATOM 955 O O . ASN A 1 122 ? -11.058 2.770 -18.927 1.00 95.69 122 ASN A O 1
ATOM 959 N N . LEU A 1 123 ? -11.796 0.657 -18.747 1.00 97.81 123 LEU A N 1
ATOM 960 C CA . LEU A 1 123 ? -11.977 0.716 -17.301 1.00 97.81 123 LEU A CA 1
ATOM 961 C C . LEU A 1 123 ? -10.623 0.563 -16.607 1.00 97.81 123 LEU A C 1
ATOM 963 O O . LEU A 1 123 ? -9.942 -0.449 -16.765 1.00 97.81 123 LEU A O 1
ATOM 967 N N . HIS A 1 124 ? -10.252 1.565 -15.808 1.00 97.31 124 HIS A N 1
ATOM 968 C CA . HIS A 1 124 ? -8.956 1.618 -15.136 1.00 97.31 124 HIS A CA 1
ATOM 969 C C . HIS A 1 124 ? -8.697 0.353 -14.288 1.00 97.31 124 HIS A C 1
ATOM 971 O O . HIS A 1 124 ? -9.594 -0.069 -13.552 1.00 97.31 124 HIS A O 1
ATOM 977 N N . PRO A 1 125 ? -7.481 -0.230 -14.301 1.00 98.31 125 PRO A N 1
ATOM 978 C CA . PRO A 1 125 ? -7.185 -1.481 -13.594 1.00 98.31 125 PRO A CA 1
ATOM 979 C C . PRO A 1 125 ? -7.466 -1.420 -12.082 1.00 98.31 125 PRO A C 1
ATOM 981 O O . PRO A 1 125 ? -7.986 -2.377 -11.517 1.00 98.31 125 PRO A O 1
ATOM 984 N N . MET A 1 126 ? -7.227 -0.277 -11.424 1.00 98.12 126 MET A N 1
ATOM 985 C CA . MET A 1 126 ? -7.623 -0.088 -10.013 1.00 98.12 126 MET A CA 1
ATOM 986 C C . MET A 1 126 ? -9.141 -0.142 -9.785 1.00 98.12 126 MET A C 1
ATOM 988 O O . MET A 1 126 ? -9.588 -0.630 -8.749 1.00 98.12 126 MET A O 1
ATOM 992 N N . SER A 1 127 ? -9.942 0.339 -10.740 1.00 98.50 127 SER A N 1
ATOM 993 C CA . SER A 1 127 ? -11.403 0.248 -10.664 1.00 98.50 127 SER A CA 1
ATOM 994 C C . SER A 1 127 ? -11.868 -1.195 -10.849 1.00 98.50 127 SER A C 1
ATOM 996 O O . SER A 1 127 ? -12.744 -1.639 -10.111 1.00 98.50 127 SER A O 1
ATOM 998 N N . GLN A 1 128 ? -11.242 -1.942 -11.766 1.00 98.81 128 GLN A N 1
ATOM 999 C CA . GLN A 1 128 ? -11.501 -3.376 -11.929 1.00 98.81 128 GLN A CA 1
ATOM 1000 C C . GLN A 1 128 ? -11.153 -4.157 -10.654 1.00 98.81 128 GLN A C 1
ATOM 1002 O O . GLN A 1 128 ? -11.959 -4.964 -10.196 1.00 98.81 128 GLN A O 1
ATOM 1007 N N . LEU A 1 129 ? -10.000 -3.864 -10.035 1.00 98.88 129 LEU A N 1
ATOM 1008 C CA . LEU A 1 129 ? -9.569 -4.474 -8.773 1.00 98.88 129 LEU A CA 1
ATOM 1009 C C . LEU A 1 129 ? -10.586 -4.222 -7.656 1.00 98.88 129 LEU A C 1
ATOM 1011 O O . LEU A 1 129 ? -11.047 -5.162 -7.017 1.00 98.88 129 LEU A O 1
ATOM 1015 N N . SER A 1 130 ? -10.958 -2.961 -7.433 1.00 98.81 130 SER A N 1
ATOM 1016 C CA . SER A 1 130 ? -11.900 -2.579 -6.376 1.00 98.81 130 SER A CA 1
ATOM 1017 C C . SER A 1 130 ? -13.285 -3.211 -6.558 1.00 98.81 130 SER A C 1
ATOM 1019 O O . SER A 1 130 ? -13.868 -3.737 -5.607 1.00 98.81 130 SER A O 1
ATOM 1021 N N . ALA A 1 131 ? -13.797 -3.228 -7.792 1.00 98.88 131 ALA A N 1
ATOM 1022 C CA . ALA A 1 131 ? -15.073 -3.860 -8.109 1.00 98.88 131 ALA A CA 1
ATOM 1023 C C . ALA A 1 131 ? -15.024 -5.381 -7.892 1.00 98.88 131 ALA A C 1
ATOM 1025 O O . ALA A 1 131 ? -15.912 -5.935 -7.246 1.00 98.88 131 ALA A O 1
ATOM 1026 N N . ALA A 1 132 ? -13.964 -6.049 -8.359 1.00 98.88 132 ALA A N 1
ATOM 1027 C CA . ALA A 1 132 ? -13.756 -7.482 -8.154 1.00 98.88 132 ALA A CA 1
ATOM 1028 C C . ALA A 1 132 ? -13.644 -7.861 -6.677 1.00 98.88 132 ALA A C 1
ATOM 1030 O O . ALA A 1 132 ? -14.293 -8.813 -6.247 1.00 98.88 132 ALA A O 1
ATOM 1031 N N . VAL A 1 133 ? -12.894 -7.095 -5.879 1.00 98.88 133 VAL A N 1
ATOM 1032 C CA . VAL A 1 133 ? -12.804 -7.348 -4.435 1.00 98.88 133 VAL A CA 1
ATOM 1033 C C . VAL A 1 133 ? -14.148 -7.112 -3.745 1.00 98.88 133 VAL A C 1
ATOM 1035 O O . VAL A 1 133 ? -14.524 -7.885 -2.871 1.00 98.88 133 VAL A O 1
ATOM 1038 N N . THR A 1 134 ? -14.914 -6.106 -4.168 1.00 98.94 134 THR A N 1
ATOM 1039 C CA . THR A 1 134 ? -16.270 -5.888 -3.646 1.00 98.94 134 THR A CA 1
ATOM 1040 C C . THR A 1 134 ? -17.184 -7.073 -3.976 1.00 98.94 134 THR A C 1
ATOM 1042 O O . THR A 1 134 ? -17.923 -7.533 -3.115 1.00 98.94 134 THR A O 1
ATOM 1045 N N . ALA A 1 135 ? -17.112 -7.629 -5.189 1.00 98.88 135 ALA A N 1
ATOM 1046 C CA . ALA A 1 135 ? -17.882 -8.817 -5.567 1.00 98.88 135 ALA A CA 1
ATOM 1047 C C . ALA A 1 135 ? -17.435 -10.097 -4.831 1.00 98.88 135 ALA A C 1
ATOM 1049 O O . ALA A 1 135 ? -18.234 -11.022 -4.686 1.00 98.88 135 ALA A O 1
ATOM 1050 N N . LEU A 1 136 ? -16.188 -10.152 -4.347 1.00 98.88 136 LEU A N 1
ATOM 1051 C CA . LEU A 1 136 ? -15.681 -11.244 -3.509 1.00 98.88 136 LEU A CA 1
ATOM 1052 C C . LEU A 1 136 ? -16.253 -11.240 -2.082 1.00 98.88 136 LEU A C 1
ATOM 1054 O O . LEU A 1 136 ? -16.162 -12.271 -1.418 1.00 98.88 136 LEU A O 1
ATOM 1058 N N . ASN A 1 137 ? -16.886 -10.152 -1.615 1.00 98.69 137 ASN A N 1
ATOM 1059 C CA . ASN A 1 137 ? -17.550 -10.138 -0.302 1.00 98.69 137 ASN A CA 1
ATOM 1060 C C . ASN A 1 137 ? -18.676 -11.188 -0.194 1.00 98.69 137 ASN A C 1
ATOM 1062 O O . ASN A 1 137 ? -19.014 -11.576 0.923 1.00 98.69 137 ASN A O 1
ATOM 1066 N N . SER A 1 138 ? -19.191 -11.721 -1.312 1.00 98.75 138 SER A N 1
ATOM 1067 C CA . SER A 1 138 ? -20.121 -12.862 -1.300 1.00 98.75 138 SER A CA 1
ATOM 1068 C C . SER A 1 138 ? -19.568 -14.080 -0.548 1.00 98.75 138 SER A C 1
ATOM 1070 O O . SER A 1 138 ? -20.336 -14.886 -0.034 1.00 98.75 138 SER A O 1
ATOM 1072 N N . GLU A 1 139 ? -18.240 -14.197 -0.466 1.00 98.81 139 GLU A N 1
ATOM 1073 C CA . GLU A 1 139 ? -17.521 -15.276 0.211 1.00 98.81 139 GLU A CA 1
ATOM 1074 C C . GLU A 1 139 ? -17.179 -14.941 1.677 1.00 98.81 139 GLU A C 1
ATOM 1076 O O . GLU A 1 139 ? -16.518 -15.737 2.345 1.00 98.81 139 GLU A O 1
ATOM 1081 N N . SER A 1 140 ? -17.571 -13.765 2.189 1.00 98.88 140 SER A N 1
ATOM 1082 C CA . SER A 1 140 ? -17.170 -13.307 3.524 1.00 98.88 140 SER A CA 1
ATOM 1083 C C . SER A 1 140 ? -17.763 -14.179 4.630 1.00 98.88 140 SER A C 1
ATOM 1085 O O . SER A 1 140 ? -18.976 -14.238 4.863 1.00 98.88 140 SER A O 1
ATOM 1087 N N . LYS A 1 141 ? -16.868 -14.812 5.390 1.00 98.81 141 LYS A N 1
ATOM 1088 C CA . LYS A 1 141 ? -17.198 -15.583 6.586 1.00 98.81 141 LYS A CA 1
ATOM 1089 C C . LYS A 1 141 ? -17.561 -14.652 7.738 1.00 98.81 141 LYS A C 1
ATOM 1091 O O . LYS A 1 141 ? -18.459 -14.990 8.506 1.00 98.81 141 LYS A O 1
ATOM 1096 N N . PHE A 1 142 ? -16.910 -13.490 7.860 1.00 98.88 142 PHE A N 1
ATOM 1097 C CA . PHE A 1 142 ? -17.227 -12.524 8.912 1.00 98.88 142 PHE A CA 1
ATOM 1098 C C . PHE A 1 142 ? -18.616 -11.915 8.734 1.00 98.88 142 PHE A C 1
ATOM 1100 O O . PHE A 1 142 ? -19.364 -11.868 9.708 1.00 98.88 142 PHE A O 1
ATOM 1107 N N . ALA A 1 143 ? -18.995 -11.511 7.517 1.00 98.75 143 ALA A N 1
ATOM 1108 C CA . ALA A 1 143 ? -20.318 -10.949 7.252 1.00 98.75 143 ALA A CA 1
ATOM 1109 C C . ALA A 1 143 ? -21.435 -11.934 7.638 1.00 98.75 143 ALA A C 1
ATOM 1111 O O . ALA A 1 143 ? -22.362 -11.574 8.368 1.00 98.75 143 ALA A O 1
ATOM 1112 N N . ARG A 1 144 ? -21.304 -13.201 7.222 1.00 98.75 144 ARG A N 1
ATOM 1113 C CA . ARG A 1 144 ? -22.251 -14.268 7.573 1.00 98.75 144 ARG A CA 1
ATOM 1114 C C . ARG A 1 144 ? -22.288 -14.539 9.078 1.00 98.75 144 ARG A C 1
ATOM 1116 O O . ARG A 1 144 ? -23.357 -14.511 9.678 1.00 98.75 144 ARG A O 1
ATOM 1123 N N . ALA A 1 145 ? -21.130 -14.740 9.702 1.00 98.62 145 ALA A N 1
ATOM 1124 C CA . ALA A 1 145 ? -21.049 -15.040 11.128 1.00 98.62 145 ALA A CA 1
ATOM 1125 C C . ALA A 1 145 ? -21.578 -13.882 11.998 1.00 98.62 145 ALA A C 1
ATOM 1127 O O . ALA A 1 145 ? -22.247 -14.105 13.006 1.00 98.62 145 ALA A O 1
ATOM 1128 N N . TYR A 1 146 ? -21.328 -12.630 11.602 1.00 98.44 146 TYR A N 1
ATOM 1129 C CA . TYR A 1 146 ? -21.879 -11.455 12.277 1.00 98.44 146 TYR A CA 1
ATOM 1130 C C . TYR A 1 146 ? -23.411 -11.430 12.218 1.00 98.44 146 TYR A C 1
ATOM 1132 O O . TYR A 1 146 ? -24.048 -11.199 13.245 1.00 98.44 146 TYR A O 1
ATOM 1140 N N . ALA A 1 147 ? -24.002 -11.724 11.055 1.00 98.38 147 ALA A N 1
ATOM 1141 C CA . ALA A 1 147 ? -25.454 -11.817 10.898 1.00 98.38 147 ALA A CA 1
ATOM 1142 C C . ALA A 1 147 ? -26.076 -12.941 11.751 1.00 98.38 147 ALA A C 1
ATOM 1144 O O . ALA A 1 147 ? -27.186 -12.788 12.254 1.00 98.38 147 ALA A O 1
ATOM 1145 N N . GLU A 1 148 ? -25.342 -14.035 11.966 1.00 98.44 148 GLU A N 1
ATOM 1146 C CA . GLU A 1 148 ? -25.725 -15.147 12.850 1.00 98.44 148 GLU A CA 1
ATOM 1147 C C . GLU A 1 148 ? -25.530 -14.834 14.353 1.00 98.44 148 GLU A C 1
ATOM 1149 O O . GLU A 1 148 ? -25.930 -15.624 15.207 1.00 98.44 148 GLU A O 1
ATOM 1154 N N . GLY A 1 149 ? -24.950 -13.680 14.705 1.00 97.88 149 GLY A N 1
ATOM 1155 C CA . GLY A 1 149 ? -24.840 -13.216 16.091 1.00 97.88 149 GLY A CA 1
ATOM 1156 C C . GLY A 1 149 ? -23.606 -13.707 16.856 1.00 97.88 149 GLY A C 1
ATOM 1157 O O . GLY A 1 149 ? -23.688 -13.935 18.065 1.00 97.88 149 GLY A O 1
ATOM 1158 N N . ILE A 1 150 ? -22.447 -13.860 16.200 1.00 98.19 150 ILE A N 1
ATOM 1159 C CA . ILE A 1 150 ? -21.201 -14.213 16.905 1.00 98.19 150 ILE A CA 1
ATOM 1160 C C . ILE A 1 150 ? -20.835 -13.216 18.015 1.00 98.19 150 ILE A C 1
ATOM 1162 O O . ILE A 1 150 ? -21.060 -12.009 17.932 1.00 98.19 150 ILE A O 1
ATOM 1166 N N . HIS A 1 151 ? -20.188 -13.715 19.068 1.00 97.88 151 HIS A N 1
ATOM 1167 C CA . HIS A 1 151 ? -19.749 -12.877 20.180 1.00 97.88 151 HIS A CA 1
ATOM 1168 C C . HIS A 1 151 ? -18.587 -11.946 19.781 1.00 97.88 151 HIS A C 1
ATOM 1170 O O . HIS A 1 151 ? -17.622 -12.372 19.145 1.00 97.88 151 HIS A O 1
ATOM 1176 N N . ARG A 1 152 ? -18.600 -10.691 20.259 1.00 96.62 152 ARG A N 1
ATOM 1177 C CA . ARG A 1 152 ? -17.592 -9.656 19.931 1.00 96.62 152 ARG A CA 1
ATOM 1178 C C . ARG A 1 152 ? -16.140 -10.092 20.123 1.00 96.62 152 ARG A C 1
ATOM 1180 O O . ARG A 1 152 ? -15.286 -9.751 19.311 1.00 96.62 152 ARG A O 1
ATOM 1187 N N . ALA A 1 153 ? -15.848 -10.859 21.173 1.00 97.31 153 ALA A N 1
ATOM 1188 C CA . ALA A 1 153 ? -14.491 -11.354 21.445 1.00 97.31 153 ALA A CA 1
ATOM 1189 C C . ALA A 1 153 ? -13.954 -12.322 20.369 1.00 97.31 153 ALA A C 1
ATOM 1191 O O . ALA A 1 153 ? -12.761 -12.616 20.358 1.00 97.31 153 ALA A O 1
ATOM 1192 N N . LYS A 1 154 ? -14.829 -12.818 19.487 1.00 98.25 154 LYS A N 1
ATOM 1193 C CA . LYS A 1 154 ? -14.542 -13.782 18.422 1.00 98.25 154 LYS A CA 1
ATOM 1194 C C . LYS A 1 154 ? -14.517 -13.160 17.024 1.00 98.25 154 LYS A C 1
ATOM 1196 O O . LYS A 1 154 ? -14.149 -13.839 16.076 1.00 98.25 154 LYS A O 1
ATOM 1201 N N . TYR A 1 155 ? -14.826 -11.866 16.878 1.00 98.75 155 TYR A N 1
ATOM 1202 C CA . TYR A 1 155 ? -14.831 -11.189 15.569 1.00 98.75 155 TYR A CA 1
ATOM 1203 C C . TYR A 1 155 ? -13.512 -11.346 14.805 1.00 98.75 155 TYR A C 1
ATOM 1205 O O . TYR A 1 155 ? -13.516 -11.525 13.591 1.00 98.75 155 TYR A O 1
ATOM 1213 N N . TRP A 1 156 ? -12.383 -11.292 15.514 1.00 98.75 156 TRP A N 1
ATOM 1214 C CA . TRP A 1 156 ? -11.060 -11.387 14.901 1.00 98.75 156 TRP A CA 1
ATOM 1215 C C . TRP A 1 156 ? -10.789 -12.746 14.246 1.00 98.75 156 TRP A C 1
ATOM 1217 O O . TRP A 1 156 ? -10.002 -12.783 13.311 1.00 98.75 156 TRP A O 1
ATOM 1227 N N . GLU A 1 157 ? -11.430 -13.831 14.696 1.00 98.81 157 GLU A N 1
ATOM 1228 C CA . GLU A 1 157 ? -11.226 -15.178 14.140 1.00 98.81 157 GLU A CA 1
ATOM 1229 C C . GLU A 1 157 ? -11.741 -15.235 12.697 1.00 98.81 157 GLU A C 1
ATOM 1231 O O . GLU A 1 157 ? -11.036 -15.659 11.788 1.00 98.81 157 GLU A O 1
ATOM 1236 N N . PHE A 1 158 ? -12.939 -14.701 12.461 1.00 98.81 158 PHE A N 1
ATOM 1237 C CA . PHE A 1 158 ? -13.534 -14.650 11.126 1.00 98.81 158 PHE A CA 1
ATOM 1238 C C . PHE A 1 158 ? -12.912 -13.563 10.244 1.00 98.81 158 PHE A C 1
ATOM 1240 O O . PHE A 1 158 ? -12.774 -13.756 9.041 1.00 98.81 158 PHE A O 1
ATOM 1247 N N . VAL A 1 159 ? -12.484 -12.439 10.831 1.00 98.88 159 VAL A N 1
ATOM 1248 C CA . VAL A 1 159 ? -11.711 -11.423 10.098 1.00 98.88 159 VAL A CA 1
ATOM 1249 C C . VAL A 1 159 ? -10.332 -11.943 9.693 1.00 98.88 159 VAL A C 1
ATOM 1251 O O . VAL A 1 159 ? -9.861 -11.594 8.616 1.00 98.88 159 VAL A O 1
ATOM 1254 N N . TYR A 1 160 ? -9.699 -12.793 10.505 1.00 98.94 160 TYR A N 1
ATOM 1255 C CA . TYR A 1 160 ? -8.466 -13.489 10.134 1.00 98.94 160 TYR A CA 1
ATOM 1256 C C . TYR A 1 160 ? -8.689 -14.417 8.939 1.00 98.94 160 TYR A C 1
ATOM 1258 O O . TYR A 1 160 ? -7.930 -14.351 7.976 1.00 98.94 160 TYR A O 1
ATOM 1266 N N . GLU A 1 161 ? -9.751 -15.223 8.968 1.00 98.94 161 GLU A N 1
ATOM 1267 C CA . GLU A 1 161 ? -10.095 -16.108 7.854 1.00 98.94 161 GLU A CA 1
ATOM 1268 C C . GLU A 1 161 ? -10.350 -15.333 6.553 1.00 98.94 161 GLU A C 1
ATOM 1270 O O . GLU A 1 161 ? -9.764 -15.658 5.524 1.00 98.94 161 GLU A O 1
ATOM 1275 N N . ASP A 1 162 ? -11.154 -14.268 6.603 1.00 98.94 162 ASP A N 1
ATOM 1276 C CA . ASP A 1 162 ? -11.433 -13.432 5.430 1.00 98.94 162 ASP A CA 1
ATOM 1277 C C . ASP A 1 162 ? -10.182 -12.687 4.933 1.00 98.94 162 ASP A C 1
ATOM 1279 O O . ASP A 1 162 ? -9.993 -12.541 3.728 1.00 98.94 162 ASP A O 1
ATOM 1283 N N . ALA A 1 163 ? -9.298 -12.242 5.833 1.00 98.94 163 ALA A N 1
ATOM 1284 C CA . ALA A 1 163 ? -8.025 -11.627 5.463 1.00 98.94 163 ALA A CA 1
ATOM 1285 C C . ALA A 1 163 ? -7.090 -12.619 4.753 1.00 98.94 163 ALA A C 1
ATOM 1287 O O . ALA A 1 163 ? -6.510 -12.277 3.724 1.00 98.94 163 ALA A O 1
ATOM 1288 N N . MET A 1 164 ? -6.963 -13.844 5.272 1.00 98.94 164 MET A N 1
ATOM 1289 C CA . MET A 1 164 ? -6.166 -14.913 4.659 1.00 98.94 164 MET A CA 1
ATOM 1290 C C . MET A 1 164 ? -6.707 -15.295 3.278 1.00 98.94 164 MET A C 1
ATOM 1292 O O . MET A 1 164 ? -5.932 -15.430 2.331 1.00 98.94 164 MET A O 1
ATOM 1296 N N . ASP A 1 165 ? -8.029 -15.428 3.154 1.00 98.94 165 ASP A N 1
ATOM 1297 C CA . ASP A 1 165 ? -8.686 -15.754 1.889 1.00 98.94 165 ASP A CA 1
ATOM 1298 C C . ASP A 1 165 ? -8.535 -14.615 0.870 1.00 98.94 165 ASP A C 1
ATOM 1300 O O . ASP A 1 165 ? -8.248 -14.863 -0.301 1.00 98.94 165 ASP A O 1
ATOM 1304 N N . LEU A 1 166 ? -8.663 -13.356 1.297 1.00 98.94 166 LEU A N 1
ATOM 1305 C CA . LEU A 1 166 ? -8.472 -12.206 0.416 1.00 98.94 166 LEU A CA 1
ATOM 1306 C C . LEU A 1 166 ? -7.022 -12.099 -0.080 1.00 98.94 166 LEU A C 1
ATOM 1308 O O . LEU A 1 166 ? -6.812 -11.947 -1.282 1.00 98.94 166 LEU A O 1
ATOM 1312 N N . ILE A 1 167 ? -6.022 -12.227 0.801 1.00 98.94 167 ILE A N 1
ATOM 1313 C CA . ILE A 1 167 ? -4.599 -12.195 0.407 1.00 98.94 167 ILE A CA 1
ATOM 1314 C C . ILE A 1 167 ? -4.293 -13.294 -0.616 1.00 98.94 167 ILE A C 1
ATOM 1316 O O . ILE A 1 167 ? -3.635 -13.038 -1.625 1.00 98.94 167 ILE A O 1
ATOM 1320 N N . ALA A 1 168 ? -4.827 -14.496 -0.409 1.00 98.88 168 ALA A N 1
ATOM 1321 C CA . ALA A 1 168 ? -4.682 -15.608 -1.340 1.00 98.88 168 ALA A CA 1
ATOM 1322 C C . ALA A 1 168 ? -5.295 -15.329 -2.725 1.00 98.88 168 ALA A C 1
ATOM 1324 O O . ALA A 1 168 ? -4.708 -15.668 -3.753 1.00 98.88 168 ALA A O 1
ATOM 1325 N N . LYS A 1 169 ? -6.472 -14.695 -2.767 1.00 98.94 169 LYS A N 1
ATOM 1326 C CA . LYS A 1 169 ? -7.228 -14.421 -4.002 1.00 98.94 169 LYS A CA 1
ATOM 1327 C C . LYS A 1 169 ? -6.718 -13.201 -4.776 1.00 98.94 169 LYS A C 1
ATOM 1329 O O . LYS A 1 169 ? -6.937 -13.112 -5.986 1.00 98.94 169 LYS A O 1
ATOM 1334 N N . LEU A 1 170 ? -6.039 -12.262 -4.112 1.00 98.88 170 LEU A N 1
ATOM 1335 C CA . LEU A 1 170 ? -5.598 -10.996 -4.710 1.00 98.88 170 LEU A CA 1
ATOM 1336 C C . LEU A 1 170 ? -4.696 -11.169 -5.944 1.00 98.88 170 LEU A C 1
ATOM 1338 O O . LEU A 1 170 ? -5.004 -10.542 -6.960 1.00 98.88 170 LEU A O 1
ATOM 1342 N N . PRO A 1 171 ? -3.654 -12.024 -5.937 1.00 98.88 171 PRO A N 1
ATOM 1343 C CA . PRO A 1 171 ? -2.861 -12.294 -7.134 1.00 98.88 171 PRO A CA 1
ATOM 1344 C C . PRO A 1 171 ? -3.673 -12.829 -8.311 1.00 98.88 171 PRO A C 1
ATOM 1346 O O . PRO A 1 171 ? -3.404 -12.448 -9.445 1.00 98.88 171 PRO A O 1
ATOM 1349 N N . CYS A 1 172 ? -4.684 -13.668 -8.058 1.00 98.88 172 CYS A N 1
ATOM 1350 C CA . CYS A 1 172 ? -5.537 -14.219 -9.112 1.00 98.88 172 CYS A CA 1
ATOM 1351 C C . CYS A 1 172 ? -6.375 -13.116 -9.770 1.00 98.88 172 CYS A C 1
ATOM 1353 O O . CYS A 1 172 ? -6.424 -13.018 -10.996 1.00 98.88 172 CYS A O 1
ATOM 1355 N N . VAL A 1 173 ? -6.999 -12.251 -8.958 1.00 98.94 173 VAL A N 1
ATOM 1356 C CA . VAL A 1 173 ? -7.762 -11.089 -9.446 1.00 98.94 173 VAL A CA 1
ATOM 1357 C C . VAL A 1 173 ? -6.852 -10.139 -10.221 1.00 98.94 173 VAL A C 1
ATOM 1359 O O . VAL A 1 173 ? -7.157 -9.778 -11.355 1.00 98.94 173 VAL A O 1
ATOM 1362 N N . ALA A 1 174 ? -5.719 -9.761 -9.628 1.00 98.88 174 ALA A N 1
ATOM 1363 C CA . ALA A 1 174 ? -4.767 -8.833 -10.218 1.00 98.88 174 ALA A CA 1
ATOM 1364 C C . ALA A 1 174 ? -4.214 -9.371 -11.549 1.00 98.88 174 ALA A C 1
ATOM 1366 O O . ALA A 1 174 ? -4.290 -8.691 -12.572 1.00 98.88 174 ALA A O 1
ATOM 1367 N N . ALA A 1 175 ? -3.750 -10.622 -11.581 1.00 98.88 175 ALA A N 1
ATOM 1368 C CA . ALA A 1 175 ? -3.234 -11.232 -12.799 1.00 98.88 175 ALA A CA 1
ATOM 1369 C C . ALA A 1 175 ? -4.300 -11.350 -13.894 1.00 98.88 175 ALA A C 1
ATOM 1371 O O . ALA A 1 175 ? -3.988 -11.123 -15.060 1.00 98.88 175 ALA A O 1
ATOM 1372 N N . LYS A 1 176 ? -5.561 -11.631 -13.542 1.00 98.88 176 LYS A N 1
ATOM 1373 C CA . LYS A 1 176 ? -6.657 -11.660 -14.518 1.00 98.88 176 LYS A CA 1
ATOM 1374 C C . LYS A 1 176 ? -6.909 -10.278 -15.124 1.00 98.88 176 LYS A C 1
ATOM 1376 O O . LYS A 1 176 ? -7.012 -10.171 -16.339 1.00 98.88 176 LYS A O 1
ATOM 1381 N N . ILE A 1 177 ? -6.889 -9.214 -14.314 1.00 98.88 177 ILE A N 1
ATOM 1382 C CA . ILE A 1 177 ? -6.945 -7.823 -14.806 1.00 98.88 177 ILE A CA 1
ATOM 1383 C C . ILE A 1 177 ? -5.781 -7.547 -15.765 1.00 98.88 177 ILE A C 1
ATOM 1385 O O . ILE A 1 177 ? -5.991 -7.030 -16.861 1.00 98.88 177 ILE A O 1
ATOM 1389 N N . TYR A 1 178 ? -4.558 -7.915 -15.377 1.00 98.81 178 TYR A N 1
ATOM 1390 C CA . TYR A 1 178 ? -3.366 -7.710 -16.200 1.00 98.81 178 TYR A CA 1
ATOM 1391 C C . TYR A 1 178 ? -3.469 -8.421 -17.553 1.00 98.81 178 TYR A C 1
ATOM 1393 O O . TYR A 1 178 ? -3.231 -7.820 -18.600 1.00 98.81 178 TYR A O 1
ATOM 1401 N N . ARG A 1 179 ? -3.862 -9.698 -17.543 1.00 98.62 179 ARG A N 1
ATOM 1402 C CA . ARG A 1 179 ? -3.988 -10.518 -18.749 1.00 98.62 179 ARG A CA 1
ATOM 1403 C C . ARG A 1 179 ? -5.106 -10.026 -19.663 1.00 98.62 179 ARG A C 1
ATOM 1405 O O . ARG A 1 179 ? -4.891 -9.925 -20.869 1.00 98.62 179 ARG A O 1
ATOM 1412 N N . ASN A 1 180 ? -6.257 -9.661 -19.101 1.00 98.69 180 ASN A N 1
ATOM 1413 C CA . ASN A 1 180 ? -7.389 -9.125 -19.858 1.00 98.69 180 ASN A CA 1
ATOM 1414 C C . ASN A 1 180 ? -7.028 -7.807 -20.552 1.00 98.69 180 ASN A C 1
ATOM 1416 O O . ASN A 1 180 ? -7.373 -7.611 -21.714 1.00 98.69 180 ASN A O 1
ATOM 1420 N N . LEU A 1 181 ? -6.285 -6.927 -19.876 1.00 98.31 181 LEU A N 1
ATOM 1421 C CA . LEU A 1 181 ? -5.908 -5.628 -20.433 1.00 98.31 181 LEU A CA 1
ATOM 1422 C C . LEU A 1 181 ? -4.721 -5.686 -21.400 1.00 98.31 181 LEU A C 1
ATOM 1424 O O . LEU A 1 181 ? -4.701 -4.938 -22.375 1.00 98.31 181 LEU A O 1
ATOM 1428 N N . TYR A 1 182 ? -3.720 -6.524 -21.121 1.00 98.25 182 TYR A N 1
ATOM 1429 C CA . TYR A 1 182 ? -2.399 -6.401 -21.752 1.00 98.25 182 TYR A CA 1
ATOM 1430 C C . TYR A 1 182 ? -1.880 -7.688 -22.394 1.00 98.25 182 TYR A C 1
ATOM 1432 O O . TYR A 1 182 ? -0.787 -7.677 -22.958 1.00 98.25 182 TYR A O 1
ATOM 1440 N N . ARG A 1 183 ? -2.620 -8.799 -22.296 1.00 97.75 183 ARG A N 1
ATOM 1441 C CA . ARG A 1 183 ? -2.271 -10.108 -22.881 1.00 97.75 183 ARG A CA 1
ATOM 1442 C C . ARG A 1 183 ? -3.501 -10.802 -23.477 1.00 97.75 183 ARG A C 1
ATOM 1444 O O . ARG A 1 183 ? -3.658 -12.014 -23.322 1.00 97.75 183 ARG A O 1
ATOM 1451 N N . GLU A 1 184 ? -4.372 -10.013 -24.106 1.00 96.38 184 GLU A N 1
ATOM 1452 C CA . GLU A 1 184 ? -5.496 -10.479 -24.937 1.00 96.38 184 GLU A CA 1
ATOM 1453 C C . GLU A 1 184 ? -6.471 -11.433 -24.218 1.00 96.38 184 GLU A C 1
ATOM 1455 O O . GLU A 1 184 ? -7.090 -12.289 -24.841 1.00 96.38 184 GLU A O 1
ATOM 1460 N N . GLY A 1 185 ? -6.603 -11.316 -22.891 1.00 93.38 185 GLY A N 1
ATOM 1461 C CA . GLY A 1 185 ? -7.483 -12.195 -22.112 1.00 93.38 185 GLY A CA 1
ATOM 1462 C C . GLY A 1 185 ? -6.980 -13.633 -21.979 1.00 93.38 185 GLY A C 1
ATOM 1463 O O . GLY A 1 185 ? -7.761 -14.535 -21.680 1.00 93.38 185 GLY A O 1
ATOM 1464 N N . SER A 1 186 ? -5.681 -13.871 -22.190 1.00 95.19 186 SER A N 1
ATOM 1465 C CA . SER A 1 186 ? -5.082 -15.187 -21.948 1.00 95.19 186 SER A CA 1
ATOM 1466 C C . SER A 1 186 ? -5.304 -15.652 -20.502 1.00 95.19 186 SER A C 1
ATOM 1468 O O . SER A 1 186 ? -5.249 -14.870 -19.552 1.00 95.19 186 SER A O 1
ATOM 1470 N N . GLY A 1 187 ? -5.558 -16.951 -20.322 1.00 93.31 187 GLY A N 1
ATOM 1471 C CA . GLY A 1 187 ? -5.783 -17.525 -18.996 1.00 93.31 187 GLY A CA 1
ATOM 1472 C C . GLY A 1 187 ? -4.588 -17.320 -18.056 1.00 93.31 187 GLY A C 1
ATOM 1473 O O . GLY A 1 187 ? -3.434 -17.354 -18.482 1.00 93.31 187 GLY A O 1
ATOM 1474 N N . ILE A 1 188 ? -4.865 -17.158 -16.758 1.00 95.19 188 ILE A N 1
ATOM 1475 C CA . ILE A 1 188 ? -3.832 -16.980 -15.720 1.00 95.19 188 ILE A CA 1
ATOM 1476 C C . ILE A 1 188 ? -3.118 -18.290 -15.337 1.00 95.19 188 ILE A C 1
ATOM 1478 O O . ILE A 1 188 ? -2.159 -18.258 -14.579 1.00 95.19 188 ILE A O 1
ATOM 1482 N N . GLY A 1 189 ? -3.548 -19.440 -15.865 1.00 93.19 189 GLY A N 1
ATOM 1483 C CA . GLY A 1 189 ? -3.018 -20.751 -15.482 1.00 93.19 189 GLY A CA 1
ATOM 1484 C C . GLY A 1 189 ? -3.575 -21.257 -14.147 1.00 93.19 189 GLY A C 1
ATOM 1485 O O . GLY A 1 189 ? -4.593 -20.765 -13.660 1.00 93.19 189 GLY A O 1
ATOM 1486 N N . ALA A 1 190 ? -2.928 -22.279 -13.587 1.00 94.25 190 ALA A N 1
ATOM 1487 C CA . ALA A 1 190 ? -3.287 -22.873 -12.302 1.00 94.25 190 ALA A CA 1
ATOM 1488 C C . ALA A 1 190 ? -2.292 -22.456 -11.212 1.00 94.25 190 ALA A C 1
ATOM 1490 O O . ALA A 1 190 ? -1.115 -22.234 -11.491 1.00 94.25 190 ALA A O 1
ATOM 1491 N N . ILE A 1 191 ? -2.772 -22.392 -9.970 1.00 97.19 191 ILE A N 1
ATOM 1492 C CA . ILE A 1 191 ? -1.918 -22.221 -8.792 1.00 97.19 191 ILE A CA 1
ATOM 1493 C C . ILE A 1 191 ? -1.115 -23.501 -8.566 1.00 97.19 191 ILE A C 1
ATOM 1495 O O . ILE A 1 191 ? -1.689 -24.590 -8.510 1.00 97.19 191 ILE A O 1
ATOM 1499 N N . ASP A 1 192 ? 0.196 -23.363 -8.384 1.00 97.38 192 ASP A N 1
ATOM 1500 C CA . ASP A 1 192 ? 1.057 -24.452 -7.935 1.00 97.38 192 ASP A CA 1
ATOM 1501 C C . ASP A 1 192 ? 1.206 -24.381 -6.404 1.00 97.38 192 ASP A C 1
ATOM 1503 O O . ASP A 1 192 ? 1.780 -23.417 -5.880 1.00 97.38 192 ASP A O 1
ATOM 1507 N N . PRO A 1 193 ? 0.712 -25.385 -5.654 1.00 96.44 193 PRO A N 1
ATOM 1508 C CA . PRO A 1 193 ? 0.764 -25.393 -4.193 1.00 96.44 193 PRO A CA 1
ATOM 1509 C C . PRO A 1 193 ? 2.177 -25.549 -3.612 1.00 96.44 193 PRO A C 1
ATOM 1511 O O . PRO A 1 193 ? 2.340 -25.450 -2.393 1.00 96.44 193 PRO A O 1
ATOM 1514 N N . ASN A 1 194 ? 3.184 -25.820 -4.445 1.00 97.06 194 ASN A N 1
ATOM 1515 C CA . ASN A 1 194 ? 4.580 -25.937 -4.028 1.00 97.06 194 ASN A CA 1
ATOM 1516 C C . ASN A 1 194 ? 5.372 -24.636 -4.199 1.00 97.06 194 ASN A C 1
ATOM 1518 O O . ASN A 1 194 ? 6.517 -24.571 -3.750 1.00 97.06 194 ASN A O 1
ATOM 1522 N N . LEU A 1 195 ? 4.787 -23.618 -4.833 1.00 98.19 195 LEU A N 1
ATOM 1523 C CA . LEU A 1 195 ? 5.416 -22.314 -5.026 1.00 98.19 195 LEU A CA 1
ATOM 1524 C C . LEU A 1 195 ? 4.940 -21.314 -3.966 1.00 98.19 195 LEU A C 1
ATOM 1526 O O . LEU A 1 195 ? 3.813 -21.391 -3.474 1.00 98.19 195 LEU A O 1
ATOM 1530 N N . ASP A 1 196 ? 5.796 -20.347 -3.640 1.00 98.81 196 ASP A N 1
ATOM 1531 C CA . ASP A 1 196 ? 5.422 -19.190 -2.826 1.00 98.81 196 ASP A CA 1
ATOM 1532 C C . ASP A 1 196 ? 4.466 -18.251 -3.580 1.00 98.81 196 ASP A C 1
ATOM 1534 O O . ASP A 1 196 ? 4.254 -18.344 -4.795 1.00 98.81 196 ASP A O 1
ATOM 1538 N N . TRP A 1 197 ? 3.871 -17.329 -2.835 1.00 98.88 197 TRP A N 1
ATOM 1539 C CA . TRP A 1 197 ? 2.834 -16.411 -3.286 1.00 98.88 197 TRP A CA 1
ATOM 1540 C C . TRP A 1 197 ? 3.302 -15.493 -4.411 1.00 98.88 197 TRP A C 1
ATOM 1542 O O . TRP A 1 197 ? 2.600 -15.346 -5.413 1.00 98.88 197 TRP A O 1
ATOM 1552 N N . SER A 1 198 ? 4.507 -14.928 -4.292 1.00 98.81 198 SER A N 1
ATOM 1553 C CA . SER A 1 198 ? 5.081 -14.065 -5.328 1.00 98.81 198 SER A CA 1
ATOM 1554 C C . SER A 1 198 ? 5.364 -14.830 -6.615 1.00 98.81 198 SER A C 1
ATOM 1556 O O . SER A 1 198 ? 5.065 -14.323 -7.692 1.00 98.81 198 SER A O 1
ATOM 1558 N N . HIS A 1 199 ? 5.893 -16.051 -6.517 1.00 98.81 199 HIS A N 1
ATOM 1559 C CA . HIS A 1 199 ? 6.166 -16.889 -7.685 1.00 98.81 199 HIS A CA 1
ATOM 1560 C C . HIS A 1 199 ? 4.873 -17.321 -8.392 1.00 98.81 199 HIS A C 1
ATOM 1562 O O . HIS A 1 199 ? 4.755 -17.189 -9.612 1.00 98.81 199 HIS A O 1
ATOM 1568 N N . ASN A 1 200 ? 3.852 -17.749 -7.644 1.00 98.81 200 ASN A N 1
ATOM 1569 C CA . ASN A 1 200 ? 2.529 -17.979 -8.224 1.00 98.81 200 ASN A CA 1
ATOM 1570 C C . ASN A 1 200 ? 2.002 -16.714 -8.921 1.00 98.81 200 ASN A C 1
ATOM 1572 O O . ASN A 1 200 ? 1.489 -16.789 -10.037 1.00 98.81 200 ASN A O 1
ATOM 1576 N N . PHE A 1 201 ? 2.169 -15.539 -8.308 1.00 98.88 201 PHE A N 1
ATOM 1577 C CA . PHE A 1 201 ? 1.711 -14.288 -8.901 1.00 98.88 201 PHE A CA 1
ATOM 1578 C C . PHE A 1 201 ? 2.425 -13.950 -10.216 1.00 98.88 201 PHE A C 1
ATOM 1580 O O . PHE A 1 201 ? 1.759 -13.640 -11.203 1.00 98.88 201 PHE A O 1
ATOM 1587 N N . THR A 1 202 ? 3.755 -14.047 -10.278 1.00 98.81 202 THR A N 1
ATOM 1588 C CA . THR A 1 202 ? 4.511 -13.788 -11.514 1.00 98.81 202 THR A CA 1
ATOM 1589 C C . THR A 1 202 ? 4.182 -14.789 -12.617 1.00 98.81 202 THR A C 1
ATOM 1591 O O . THR A 1 202 ? 4.008 -14.374 -13.765 1.00 98.81 202 THR A O 1
ATOM 1594 N N . ASN A 1 203 ? 3.990 -16.071 -12.279 1.00 98.50 203 ASN A N 1
ATOM 1595 C CA . ASN A 1 203 ? 3.542 -17.088 -13.235 1.00 98.50 203 ASN A CA 1
ATOM 1596 C C . ASN A 1 203 ? 2.174 -16.718 -13.822 1.00 98.50 203 ASN A C 1
ATOM 1598 O O . ASN A 1 203 ? 1.996 -16.705 -15.044 1.00 98.50 203 ASN A O 1
ATOM 1602 N N . MET A 1 204 ? 1.230 -16.313 -12.967 1.00 98.75 204 MET A N 1
ATOM 1603 C CA . MET A 1 204 ? -0.090 -15.867 -13.408 1.00 98.75 204 MET A CA 1
ATOM 1604 C C . MET A 1 204 ? -0.027 -14.600 -14.271 1.00 98.75 204 MET A C 1
ATOM 1606 O O . MET A 1 204 ? -0.754 -14.501 -15.261 1.00 98.75 204 MET A O 1
ATOM 1610 N N . LEU A 1 205 ? 0.879 -13.663 -13.979 1.00 98.62 205 LEU A N 1
ATOM 1611 C CA . LEU A 1 205 ? 1.135 -12.479 -14.815 1.00 98.62 205 LEU A CA 1
ATOM 1612 C C . LEU A 1 205 ? 1.794 -12.818 -16.164 1.00 98.62 205 LEU A C 1
ATOM 1614 O O . LEU A 1 205 ? 1.653 -12.055 -17.118 1.00 98.62 205 LEU A O 1
ATOM 1618 N N . GLY A 1 206 ? 2.469 -13.967 -16.263 1.00 98.12 206 GLY A N 1
ATOM 1619 C CA . GLY A 1 206 ? 3.138 -14.441 -17.480 1.00 98.12 206 GLY A CA 1
ATOM 1620 C C . GLY A 1 206 ? 4.626 -14.141 -17.543 1.00 98.12 206 GLY A C 1
ATOM 1621 O O . GLY A 1 206 ? 5.186 -14.097 -18.635 1.00 98.12 206 GLY A O 1
ATOM 1622 N N . TYR A 1 207 ? 5.255 -13.936 -16.389 1.00 98.06 207 TYR A N 1
ATOM 1623 C CA . TYR A 1 207 ? 6.686 -13.703 -16.270 1.00 98.06 207 TYR A CA 1
ATOM 1624 C C . TYR A 1 207 ? 7.365 -14.936 -15.684 1.00 98.06 207 TYR A C 1
ATOM 1626 O O . TYR A 1 207 ? 6.972 -15.418 -14.625 1.00 98.06 207 TYR A O 1
ATOM 1634 N N . THR A 1 208 ? 8.401 -15.414 -16.371 1.00 96.75 208 THR A N 1
ATOM 1635 C CA . THR A 1 208 ? 9.165 -16.614 -15.995 1.00 96.75 208 THR A CA 1
ATOM 1636 C C . THR A 1 208 ? 10.611 -16.310 -15.607 1.00 96.75 208 THR A C 1
ATOM 1638 O O . THR A 1 208 ? 11.341 -17.226 -15.243 1.00 96.75 208 THR A O 1
ATOM 1641 N N . ASP A 1 209 ? 11.052 -15.052 -15.723 1.00 98.25 209 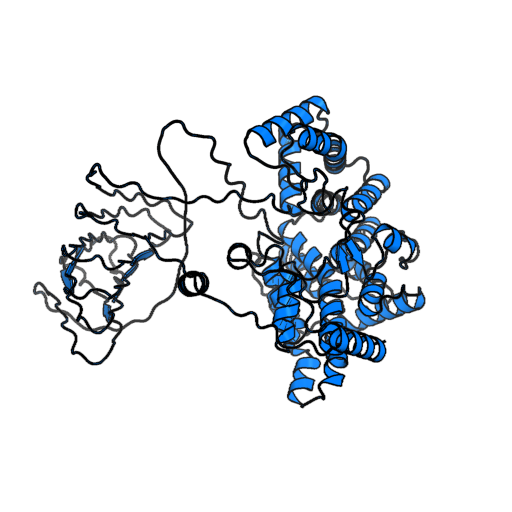ASP A N 1
ATOM 1642 C CA . ASP A 1 209 ? 12.408 -14.642 -15.353 1.00 98.25 209 ASP A CA 1
ATOM 1643 C C . ASP A 1 209 ? 12.601 -14.793 -13.832 1.00 98.25 209 ASP A C 1
ATOM 1645 O O . ASP A 1 209 ? 11.909 -14.102 -13.075 1.00 98.25 209 ASP A O 1
ATOM 1649 N N . PRO A 1 210 ? 13.540 -15.640 -13.362 1.00 98.31 210 PRO A N 1
ATOM 1650 C CA . PRO A 1 210 ? 13.788 -15.836 -11.936 1.00 98.31 210 PRO A CA 1
ATOM 1651 C C . PRO A 1 210 ? 14.088 -14.543 -11.174 1.00 98.31 210 PRO A C 1
ATOM 1653 O O . PRO A 1 210 ? 13.707 -14.408 -10.014 1.00 98.31 210 PRO A O 1
ATOM 1656 N N . GLN A 1 211 ? 14.732 -13.570 -11.820 1.00 98.50 211 GLN A N 1
ATOM 1657 C CA . GLN A 1 211 ? 15.057 -12.295 -11.191 1.00 98.50 211 GLN A CA 1
ATOM 1658 C C . GLN A 1 211 ? 13.837 -11.376 -11.091 1.00 98.50 211 GLN A C 1
ATOM 1660 O O . GLN A 1 211 ? 13.725 -10.607 -10.138 1.00 98.50 211 GLN A O 1
ATOM 1665 N N . PHE A 1 212 ? 12.859 -11.491 -11.995 1.00 98.69 212 PHE A N 1
ATOM 1666 C CA . PHE A 1 212 ? 11.583 -10.795 -11.816 1.00 98.69 212 PHE A CA 1
ATOM 1667 C C . PHE A 1 212 ? 10.771 -11.375 -10.649 1.00 98.69 212 PHE A C 1
ATOM 1669 O O . PHE A 1 212 ? 10.072 -10.637 -9.954 1.00 98.69 212 PHE A O 1
ATOM 1676 N N . ILE A 1 213 ? 10.892 -12.681 -10.393 1.00 98.75 213 ILE A N 1
ATOM 1677 C CA . ILE A 1 213 ? 10.284 -13.329 -9.222 1.00 98.75 213 ILE A CA 1
ATOM 1678 C C . ILE A 1 213 ? 10.896 -12.771 -7.931 1.00 98.75 213 ILE A C 1
ATOM 1680 O O . ILE A 1 213 ? 10.160 -12.369 -7.029 1.00 98.75 213 ILE A O 1
ATOM 1684 N N . GLU A 1 214 ? 12.227 -12.679 -7.863 1.00 98.88 214 GLU A N 1
ATOM 1685 C CA . GLU A 1 214 ? 12.938 -12.051 -6.740 1.00 98.88 214 GLU A CA 1
ATOM 1686 C C . GLU A 1 214 ? 12.540 -10.582 -6.558 1.00 98.88 214 GLU A C 1
ATOM 1688 O O . GLU A 1 214 ? 12.199 -10.164 -5.449 1.00 98.88 214 GLU A O 1
ATOM 1693 N N . LEU A 1 215 ? 12.465 -9.814 -7.652 1.00 98.75 215 LEU A N 1
ATOM 1694 C CA . LEU A 1 215 ? 11.972 -8.438 -7.613 1.00 98.75 215 LEU A CA 1
ATOM 1695 C C . LEU A 1 215 ? 10.555 -8.368 -7.035 1.00 98.75 215 LEU A C 1
ATOM 1697 O O . LEU A 1 215 ? 10.271 -7.490 -6.224 1.00 98.75 215 LEU A O 1
ATOM 1701 N N . MET A 1 216 ? 9.659 -9.276 -7.429 1.00 98.88 216 MET A N 1
ATOM 1702 C CA . MET A 1 216 ? 8.284 -9.295 -6.933 1.00 98.88 216 MET A CA 1
ATOM 1703 C C . MET A 1 216 ? 8.221 -9.640 -5.437 1.00 98.88 216 MET A C 1
ATOM 1705 O O . MET A 1 216 ? 7.447 -9.026 -4.703 1.00 98.88 216 MET A O 1
ATOM 1709 N N . ARG A 1 217 ? 9.056 -10.568 -4.948 1.00 98.88 217 ARG A N 1
ATOM 1710 C CA . ARG A 1 217 ? 9.203 -10.870 -3.507 1.00 98.88 217 ARG A CA 1
ATOM 1711 C C . ARG A 1 217 ? 9.638 -9.635 -2.718 1.00 98.88 217 ARG A C 1
ATOM 1713 O O . ARG A 1 217 ? 8.970 -9.263 -1.749 1.00 98.88 217 ARG A O 1
ATOM 1720 N N . LEU A 1 218 ? 10.679 -8.941 -3.183 1.00 98.81 218 LEU A N 1
ATOM 1721 C CA . LEU A 1 218 ? 11.150 -7.702 -2.564 1.00 98.81 218 LEU A CA 1
ATOM 1722 C C . LEU A 1 218 ? 10.080 -6.600 -2.617 1.00 98.81 218 LEU A C 1
ATOM 1724 O O . LEU A 1 218 ? 9.748 -6.007 -1.589 1.00 98.81 218 LEU A O 1
ATOM 1728 N N . TYR A 1 219 ? 9.500 -6.351 -3.795 1.00 98.75 219 TYR A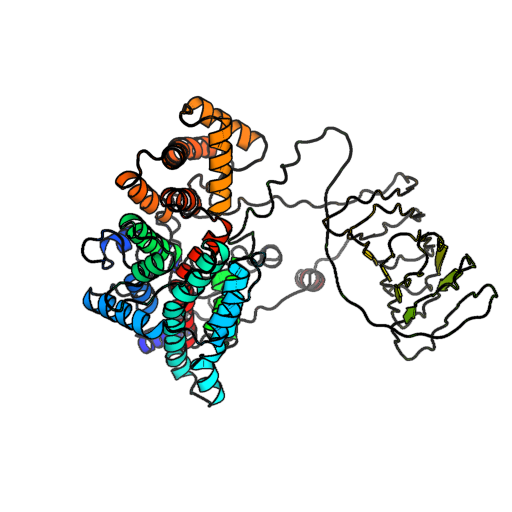 N 1
ATOM 1729 C CA . TYR A 1 219 ? 8.506 -5.300 -4.023 1.00 98.75 219 TYR A CA 1
ATOM 1730 C C . TYR A 1 219 ? 7.295 -5.461 -3.100 1.00 98.75 219 TYR A C 1
ATOM 1732 O O . TYR A 1 219 ? 6.914 -4.507 -2.413 1.00 98.75 219 TYR A O 1
ATOM 1740 N N . LEU A 1 220 ? 6.715 -6.666 -3.052 1.00 98.75 220 LEU A N 1
ATOM 1741 C CA . LEU A 1 220 ? 5.534 -6.951 -2.238 1.00 98.75 220 LEU A CA 1
ATOM 1742 C C . LEU A 1 220 ? 5.836 -6.893 -0.736 1.00 98.75 220 LEU A C 1
ATOM 1744 O O . LEU A 1 220 ? 4.948 -6.549 0.045 1.00 98.75 220 LEU A O 1
ATOM 1748 N N . THR A 1 221 ? 7.080 -7.151 -0.334 1.00 98.88 221 THR A N 1
ATOM 1749 C CA . THR A 1 221 ? 7.523 -7.030 1.058 1.00 98.88 221 THR A CA 1
ATOM 1750 C C . THR A 1 221 ? 7.656 -5.567 1.493 1.00 98.88 221 THR A C 1
ATOM 1752 O O . THR A 1 221 ? 7.125 -5.185 2.537 1.00 98.88 221 THR A O 1
ATOM 1755 N N . ILE A 1 222 ? 8.321 -4.713 0.708 1.00 98.31 222 ILE A N 1
ATOM 1756 C CA . ILE A 1 222 ? 8.678 -3.348 1.150 1.00 98.31 222 ILE A CA 1
ATOM 1757 C C . ILE A 1 222 ? 7.551 -2.312 1.002 1.00 98.31 222 ILE A C 1
ATOM 1759 O O . ILE A 1 222 ? 7.600 -1.262 1.645 1.00 98.31 222 ILE A O 1
ATOM 1763 N N . HIS A 1 223 ? 6.528 -2.587 0.186 1.00 98.44 223 HIS A N 1
ATOM 1764 C CA . HIS A 1 223 ? 5.342 -1.723 0.047 1.00 98.44 223 HIS A CA 1
ATOM 1765 C C . HIS A 1 223 ? 4.173 -2.147 0.959 1.00 98.44 223 HIS A C 1
ATOM 1767 O O . HIS A 1 223 ? 3.123 -1.487 0.977 1.00 98.44 223 HIS A O 1
ATOM 1773 N N . SER A 1 224 ? 4.378 -3.212 1.745 1.00 98.31 224 SER A N 1
ATOM 1774 C CA . SER A 1 224 ? 3.336 -3.918 2.495 1.00 98.31 224 SER A CA 1
ATOM 1775 C C . SER A 1 224 ? 2.589 -3.034 3.484 1.00 98.31 224 SER A C 1
ATOM 1777 O O . SER A 1 224 ? 1.372 -3.148 3.621 1.00 98.31 224 SER A O 1
ATOM 1779 N N . ASP A 1 225 ? 3.295 -2.118 4.144 1.00 98.62 225 ASP A N 1
ATOM 1780 C CA . ASP A 1 225 ? 2.719 -1.251 5.162 1.00 98.62 225 ASP A CA 1
ATOM 1781 C C . ASP A 1 225 ? 3.523 0.050 5.321 1.00 98.62 225 ASP A C 1
ATOM 1783 O O . ASP A 1 225 ? 4.714 0.096 5.012 1.00 98.62 225 ASP A O 1
ATOM 1787 N N . HIS A 1 226 ? 2.872 1.132 5.756 1.00 97.12 226 HIS A N 1
ATOM 1788 C CA . HIS A 1 226 ? 3.546 2.402 6.057 1.00 97.12 226 HIS A CA 1
ATOM 1789 C C . HIS A 1 226 ? 2.672 3.280 6.967 1.00 97.12 226 HIS A C 1
ATOM 1791 O O . HIS A 1 226 ? 2.121 4.304 6.539 1.00 97.12 226 HIS A O 1
ATOM 1797 N N . GLU A 1 227 ? 2.541 2.850 8.221 1.00 98.25 227 GLU A N 1
ATOM 1798 C CA . GLU A 1 227 ? 1.654 3.427 9.236 1.00 98.25 227 GLU A CA 1
ATOM 1799 C C . GLU A 1 227 ? 0.168 3.448 8.819 1.00 98.25 227 GLU A C 1
ATOM 1801 O O . GLU A 1 227 ? -0.225 2.999 7.739 1.00 98.25 227 GLU A O 1
ATOM 1806 N N . GLY A 1 228 ? -0.682 3.998 9.690 1.00 97.81 228 GLY A N 1
ATOM 1807 C CA . GLY A 1 228 ? -2.127 4.094 9.466 1.00 97.81 228 GLY A CA 1
ATOM 1808 C C . GLY A 1 228 ? -2.617 5.416 8.874 1.00 97.81 228 GLY A C 1
ATOM 1809 O O . GLY A 1 228 ? -3.777 5.502 8.497 1.00 97.81 228 GLY A O 1
ATOM 1810 N N . GLY A 1 229 ? -1.772 6.451 8.805 1.00 96.50 229 GLY A N 1
ATOM 1811 C CA . GLY A 1 229 ? -2.192 7.803 8.405 1.00 96.50 229 GLY A CA 1
ATOM 1812 C C . GLY A 1 229 ? -2.335 8.019 6.895 1.00 96.50 229 GLY A C 1
ATOM 1813 O O . GLY A 1 229 ? -2.908 9.017 6.466 1.00 96.50 229 GLY A O 1
ATOM 1814 N N . ASN A 1 230 ? -1.812 7.107 6.071 1.00 96.00 230 ASN A N 1
ATOM 1815 C CA . ASN A 1 230 ? -1.992 7.174 4.622 1.00 96.00 230 ASN A CA 1
ATOM 1816 C C . ASN A 1 230 ? -3.435 6.796 4.233 1.00 96.00 230 ASN A C 1
ATOM 1818 O O . ASN A 1 230 ? -4.058 5.954 4.880 1.00 96.00 230 ASN A O 1
ATOM 1822 N N . VAL A 1 231 ? -3.947 7.374 3.140 1.00 97.00 231 VAL A N 1
ATOM 1823 C CA . VAL A 1 231 ? -5.371 7.287 2.760 1.00 97.00 231 VAL A CA 1
ATOM 1824 C C . VAL A 1 231 ? -5.859 5.842 2.639 1.00 97.00 231 VAL A C 1
ATOM 1826 O O . VAL A 1 231 ? -6.939 5.525 3.128 1.00 97.00 231 VAL A O 1
ATOM 1829 N N . SER A 1 232 ? -5.072 4.946 2.037 1.00 97.31 232 SER A N 1
ATOM 1830 C CA . SER A 1 232 ? -5.464 3.535 1.896 1.00 97.31 232 SER A CA 1
ATOM 1831 C C . SER A 1 232 ? -5.598 2.817 3.244 1.00 97.31 232 SER A C 1
ATOM 1833 O O . SER A 1 232 ? -6.600 2.145 3.483 1.00 97.31 232 SER A O 1
ATOM 1835 N N . ALA A 1 233 ? -4.622 2.979 4.145 1.00 98.62 233 ALA A N 1
ATOM 1836 C CA . ALA A 1 233 ? -4.641 2.316 5.446 1.00 98.62 233 ALA A CA 1
ATOM 1837 C C . ALA A 1 233 ? -5.745 2.888 6.340 1.00 98.62 233 ALA A C 1
ATOM 1839 O O . ALA A 1 233 ? -6.519 2.126 6.923 1.00 98.62 233 ALA A O 1
ATOM 1840 N N . HIS A 1 234 ? -5.882 4.218 6.371 1.00 98.81 234 HIS A N 1
ATOM 1841 C CA . HIS A 1 234 ? -6.933 4.883 7.133 1.00 98.81 234 HIS A CA 1
ATOM 1842 C C . HIS A 1 234 ? -8.324 4.512 6.615 1.00 98.81 234 HIS A C 1
ATOM 1844 O O . HIS A 1 234 ? -9.196 4.185 7.409 1.00 98.81 234 HIS A O 1
ATOM 1850 N N . THR A 1 235 ? -8.536 4.459 5.296 1.00 98.81 235 THR A N 1
ATOM 1851 C CA . THR A 1 235 ? -9.837 4.067 4.725 1.00 98.81 235 THR A CA 1
ATOM 1852 C C . THR A 1 235 ? -10.212 2.632 5.100 1.00 98.81 235 THR A C 1
ATOM 1854 O O . THR A 1 235 ? -11.346 2.398 5.518 1.00 98.81 235 THR A O 1
ATOM 1857 N N . SER A 1 236 ? -9.264 1.687 5.024 1.00 98.81 236 SER A N 1
ATOM 1858 C CA . SER A 1 236 ? -9.482 0.307 5.490 1.00 98.81 236 SER A CA 1
ATOM 1859 C C . SER A 1 236 ? -9.875 0.278 6.971 1.00 98.81 236 SER A C 1
ATOM 1861 O O . SER A 1 236 ? -10.865 -0.350 7.353 1.00 98.81 236 SER A O 1
ATOM 1863 N N . HIS A 1 237 ? -9.145 1.022 7.808 1.00 98.88 237 HIS A N 1
ATOM 1864 C CA . HIS A 1 237 ? -9.421 1.120 9.238 1.00 98.88 237 HIS A CA 1
ATOM 1865 C C . HIS A 1 237 ? -10.805 1.718 9.526 1.00 98.88 237 HIS A C 1
ATOM 1867 O O . HIS A 1 237 ? -11.569 1.153 10.309 1.00 98.88 237 HIS A O 1
ATOM 1873 N N . LEU A 1 238 ? -11.144 2.826 8.863 1.00 98.88 238 LEU A N 1
ATOM 1874 C CA . LEU A 1 238 ? -12.394 3.563 9.016 1.00 98.88 238 LEU A CA 1
ATOM 1875 C C . LEU A 1 238 ? -13.596 2.697 8.628 1.00 98.88 238 LEU A C 1
ATOM 1877 O O . LEU A 1 238 ? -14.508 2.524 9.436 1.00 98.88 238 LEU A O 1
ATOM 1881 N N . VAL A 1 239 ? -13.582 2.105 7.432 1.00 98.88 239 VAL A N 1
ATOM 1882 C CA . VAL A 1 239 ? -14.666 1.231 6.952 1.00 98.88 239 VAL A CA 1
ATOM 1883 C C . VAL A 1 239 ? -14.767 -0.024 7.820 1.00 98.88 239 VAL A C 1
ATOM 1885 O O . VAL A 1 239 ? -15.851 -0.390 8.277 1.00 98.88 239 VAL A O 1
ATOM 1888 N N . GLY A 1 240 ? -13.628 -0.627 8.163 1.00 98.81 240 GLY A N 1
ATOM 1889 C CA . GLY A 1 240 ? -13.577 -1.752 9.088 1.00 98.81 240 GLY A CA 1
ATOM 1890 C C . GLY A 1 240 ? -14.097 -1.412 10.491 1.00 98.81 240 GLY A C 1
ATOM 1891 O O . GLY A 1 240 ? -14.636 -2.283 11.171 1.00 98.81 240 GLY A O 1
ATOM 1892 N N . SER A 1 241 ? -13.964 -0.169 10.964 1.00 98.81 241 SER A N 1
ATOM 1893 C CA . SER A 1 241 ? -14.463 0.258 12.284 1.00 98.81 241 SER A CA 1
ATOM 1894 C C . SER A 1 241 ? -15.993 0.212 12.390 1.00 98.81 241 SER A C 1
ATOM 1896 O O . SER A 1 241 ? -16.524 0.015 13.483 1.00 98.81 241 SER A O 1
ATOM 1898 N N . ALA A 1 242 ? -16.692 0.293 11.253 1.00 98.69 242 ALA A N 1
ATOM 1899 C CA . ALA A 1 242 ? -18.132 0.077 11.144 1.00 98.69 242 ALA A CA 1
ATOM 1900 C C . ALA A 1 242 ? -18.523 -1.412 11.075 1.00 98.69 242 ALA A C 1
ATOM 1902 O O . ALA A 1 242 ? -19.679 -1.722 10.810 1.00 98.69 242 ALA A O 1
ATOM 1903 N N . LEU A 1 243 ? -17.575 -2.325 11.325 1.00 98.62 243 LEU A N 1
ATOM 1904 C CA . LEU A 1 243 ? -17.741 -3.779 11.216 1.00 98.62 243 LEU A CA 1
ATOM 1905 C C . LEU A 1 243 ? -18.087 -4.248 9.796 1.00 98.62 243 LEU A C 1
ATOM 1907 O O . LEU A 1 243 ? -18.721 -5.283 9.627 1.00 98.62 243 LEU A O 1
ATOM 1911 N N . SER A 1 244 ? -17.637 -3.516 8.774 1.00 98.81 244 SER A N 1
ATOM 1912 C CA . SER A 1 244 ? -17.557 -4.082 7.424 1.00 98.81 244 SER A CA 1
ATOM 1913 C C . SER A 1 244 ? -16.469 -5.157 7.383 1.00 98.81 244 SER A C 1
ATOM 1915 O O . SER A 1 244 ? -15.449 -5.040 8.074 1.00 98.81 244 SER A O 1
ATOM 1917 N N . ASP A 1 245 ? -16.688 -6.203 6.590 1.00 98.88 245 ASP A N 1
ATOM 1918 C CA . ASP A 1 245 ? -15.732 -7.293 6.421 1.00 98.88 245 ASP A CA 1
ATOM 1919 C C . ASP A 1 245 ? -14.453 -6.852 5.669 1.00 98.88 245 ASP A C 1
ATOM 1921 O O . ASP A 1 245 ? -14.414 -5.765 5.072 1.00 98.88 245 ASP A O 1
ATOM 1925 N N . PRO A 1 246 ? -13.383 -7.671 5.700 1.00 98.94 246 PRO A N 1
ATOM 1926 C CA . PRO A 1 246 ? -12.111 -7.347 5.056 1.00 98.94 246 PRO A CA 1
ATOM 1927 C C . PRO A 1 246 ? -12.182 -7.036 3.562 1.00 98.94 246 PRO A C 1
ATOM 1929 O O . PRO A 1 246 ? -11.406 -6.200 3.099 1.00 98.94 246 PRO A O 1
ATOM 1932 N N . TYR A 1 247 ? -13.100 -7.652 2.812 1.00 98.94 247 TYR A N 1
ATOM 1933 C CA . TYR A 1 247 ? -13.233 -7.407 1.377 1.00 98.94 247 TYR A CA 1
ATOM 1934 C C . TYR A 1 247 ? -13.730 -5.982 1.130 1.00 98.94 247 TYR A C 1
ATOM 1936 O O . TYR A 1 247 ? -13.096 -5.223 0.395 1.00 98.94 247 TYR A O 1
ATOM 1944 N N . LEU A 1 248 ? -14.805 -5.574 1.809 1.00 98.94 248 LEU A N 1
ATOM 1945 C CA . LEU A 1 248 ? -15.362 -4.224 1.676 1.00 98.94 248 LEU A CA 1
ATOM 1946 C C . LEU A 1 248 ? -14.393 -3.142 2.172 1.00 98.94 248 LEU A C 1
ATOM 1948 O O . LEU A 1 248 ? -14.214 -2.114 1.513 1.00 98.94 248 LEU A O 1
ATOM 1952 N N . ALA A 1 249 ? -13.728 -3.379 3.307 1.00 98.88 249 ALA A N 1
ATOM 1953 C CA . ALA A 1 249 ? -12.730 -2.457 3.846 1.00 98.88 249 ALA A CA 1
ATOM 1954 C C . ALA A 1 249 ? -11.539 -2.275 2.888 1.00 98.88 249 ALA A C 1
ATOM 1956 O O . ALA A 1 249 ? -11.103 -1.147 2.636 1.00 98.88 249 ALA A O 1
ATOM 1957 N N . PHE A 1 250 ? -11.041 -3.368 2.303 1.00 98.94 250 PHE A N 1
ATOM 1958 C CA . PHE A 1 250 ? -9.936 -3.317 1.351 1.00 98.94 250 PHE A CA 1
ATOM 1959 C C . PHE A 1 250 ? -10.342 -2.699 0.006 1.00 98.94 250 PHE A C 1
ATOM 1961 O O . PHE A 1 250 ? -9.597 -1.883 -0.531 1.00 98.94 250 PHE A O 1
ATOM 1968 N N . ALA A 1 251 ? -11.527 -3.005 -0.529 1.00 98.88 251 ALA A N 1
ATOM 1969 C CA . ALA A 1 251 ? -12.013 -2.388 -1.765 1.00 98.88 251 ALA A CA 1
ATOM 1970 C C . ALA A 1 251 ? -12.135 -0.859 -1.630 1.00 98.88 251 ALA A C 1
ATOM 1972 O O . ALA A 1 251 ? -11.666 -0.107 -2.489 1.00 98.88 251 ALA A O 1
ATOM 1973 N N . ALA A 1 252 ? -12.667 -0.375 -0.502 1.00 98.81 252 ALA A N 1
ATOM 1974 C CA . ALA A 1 252 ? -12.689 1.054 -0.202 1.00 98.81 252 ALA A CA 1
ATOM 1975 C C . ALA A 1 252 ? -11.269 1.644 -0.114 1.00 98.81 252 ALA A C 1
ATOM 1977 O O . ALA A 1 252 ? -11.004 2.715 -0.666 1.00 98.81 252 ALA A O 1
ATOM 1978 N N . ALA A 1 253 ? -10.331 0.926 0.510 1.00 98.62 253 ALA A N 1
ATOM 1979 C CA . ALA A 1 253 ? -8.926 1.323 0.546 1.00 98.62 253 ALA A CA 1
ATOM 1980 C C . ALA A 1 253 ? -8.295 1.419 -0.852 1.00 98.62 253 ALA A C 1
ATOM 1982 O O . ALA A 1 253 ? -7.513 2.340 -1.091 1.00 98.62 253 ALA A O 1
ATOM 1983 N N . MET A 1 254 ? -8.654 0.532 -1.786 1.00 98.62 254 MET A N 1
ATOM 1984 C CA . MET A 1 254 ? -8.199 0.591 -3.182 1.00 98.62 254 MET A CA 1
ATOM 1985 C C . MET A 1 254 ? -8.754 1.808 -3.923 1.00 98.62 254 MET A C 1
ATOM 1987 O O . MET A 1 254 ? -8.028 2.416 -4.707 1.00 98.62 254 MET A O 1
ATOM 1991 N N . ASN A 1 255 ? -9.986 2.232 -3.628 1.00 98.00 255 ASN A N 1
ATOM 1992 C CA . ASN A 1 255 ? -10.527 3.485 -4.165 1.00 98.00 255 ASN A CA 1
ATOM 1993 C C . ASN A 1 255 ? -9.732 4.700 -3.666 1.00 98.00 255 ASN A C 1
ATOM 1995 O O . ASN A 1 255 ? -9.431 5.602 -4.445 1.00 98.00 255 ASN A O 1
ATOM 1999 N N . GLY A 1 256 ? -9.342 4.705 -2.387 1.00 94.75 256 GLY A N 1
ATOM 2000 C CA . GLY A 1 256 ? -8.447 5.723 -1.832 1.00 94.75 256 GLY A CA 1
ATOM 2001 C C . GLY A 1 256 ? -7.037 5.674 -2.434 1.00 94.75 256 GLY A C 1
ATOM 2002 O O . GLY A 1 256 ? -6.454 6.716 -2.728 1.00 94.75 256 GLY A O 1
ATOM 2003 N N . LEU A 1 257 ? -6.500 4.471 -2.666 1.00 93.88 257 LEU A N 1
ATOM 2004 C CA . LEU A 1 257 ? -5.196 4.252 -3.304 1.00 93.88 257 LEU A CA 1
ATOM 2005 C C . LEU A 1 257 ? -5.176 4.694 -4.770 1.00 93.88 257 LEU A C 1
ATOM 2007 O O . LEU A 1 257 ? -4.165 5.197 -5.241 1.00 93.88 257 LEU A O 1
ATOM 2011 N N . ALA A 1 258 ? -6.300 4.582 -5.475 1.00 91.50 258 ALA A N 1
ATOM 2012 C CA . ALA A 1 258 ? -6.461 5.116 -6.823 1.00 91.50 258 ALA A CA 1
ATOM 2013 C C . ALA A 1 258 ? -6.521 6.657 -6.863 1.00 91.50 258 ALA A C 1
ATOM 2015 O O . ALA A 1 258 ? -6.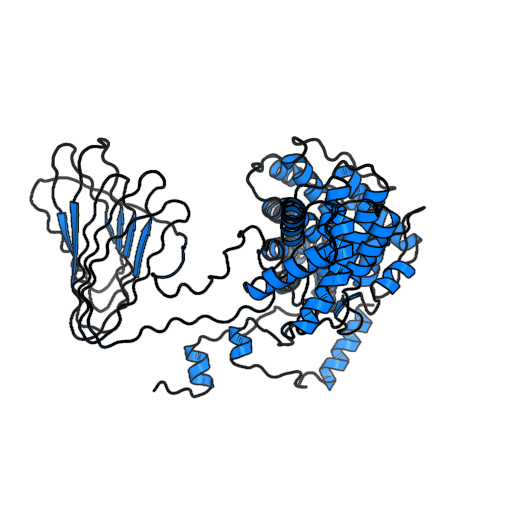528 7.243 -7.940 1.00 91.50 258 ALA A O 1
ATOM 2016 N N . GLY A 1 259 ? -6.572 7.348 -5.721 1.00 86.50 259 GLY A N 1
ATOM 2017 C CA . GLY A 1 259 ? -6.495 8.805 -5.690 1.00 86.50 259 GLY A CA 1
ATOM 2018 C C . GLY A 1 259 ? -5.150 9.303 -6.241 1.00 86.50 259 GLY A C 1
ATOM 2019 O O . GLY A 1 259 ? -4.107 8.792 -5.822 1.00 86.50 259 GLY A O 1
ATOM 2020 N N . PRO A 1 260 ? -5.120 10.329 -7.118 1.00 77.81 260 PRO A N 1
ATOM 2021 C CA . PRO A 1 260 ? -3.866 10.860 -7.650 1.00 77.81 260 PRO A CA 1
ATOM 2022 C C . PRO A 1 260 ? -2.877 11.287 -6.565 1.00 77.81 260 PRO A C 1
ATOM 2024 O O . PRO A 1 260 ? -1.707 10.959 -6.636 1.00 77.81 260 PRO A O 1
ATOM 2027 N N . LEU A 1 261 ? -3.344 11.901 -5.480 1.00 76.38 261 LEU A N 1
ATOM 2028 C CA . LEU A 1 261 ? -2.474 12.335 -4.379 1.00 76.38 261 LEU A CA 1
ATOM 2029 C C . LEU A 1 261 ? -1.926 11.193 -3.500 1.00 76.38 261 LEU A C 1
ATOM 2031 O O . LEU A 1 261 ? -1.277 11.472 -2.495 1.00 76.38 261 LEU A O 1
ATOM 2035 N N . HIS A 1 262 ? -2.223 9.933 -3.830 1.00 79.69 262 HIS A N 1
ATOM 2036 C CA . HIS A 1 262 ? -1.750 8.768 -3.083 1.00 79.69 262 HIS A CA 1
ATOM 2037 C C . HIS A 1 262 ? -1.068 7.738 -3.988 1.00 79.69 262 HIS A C 1
ATOM 2039 O O . HIS A 1 262 ? 0.100 7.436 -3.783 1.00 79.69 262 HIS A O 1
ATOM 2045 N N . GLY A 1 263 ? -1.767 7.224 -5.006 1.00 63.31 263 GLY A N 1
ATOM 2046 C CA . GLY A 1 263 ? -1.247 6.160 -5.874 1.00 63.31 263 GLY A CA 1
ATOM 2047 C C . GLY A 1 263 ? -1.287 6.441 -7.379 1.00 63.31 263 GLY A C 1
ATOM 2048 O O . GLY A 1 263 ? -0.925 5.537 -8.128 1.00 63.31 263 GLY A O 1
ATOM 2049 N N . LEU A 1 264 ? -1.728 7.628 -7.839 1.00 54.94 264 LEU A N 1
ATOM 2050 C CA . LEU A 1 264 ? -1.886 7.977 -9.275 1.00 54.94 264 LEU A CA 1
ATOM 2051 C C . LEU A 1 264 ? -1.457 9.423 -9.661 1.00 54.94 264 LEU A C 1
ATOM 2053 O O . LEU A 1 264 ? -2.018 9.993 -10.596 1.00 54.94 264 LEU A O 1
ATOM 2057 N N . ALA A 1 265 ? -0.503 10.056 -8.971 1.00 40.09 265 ALA A N 1
ATOM 2058 C CA . ALA A 1 265 ? -0.164 11.489 -9.102 1.00 40.09 265 ALA A CA 1
ATOM 2059 C C . ALA A 1 265 ? 0.162 12.026 -10.513 1.00 40.09 265 ALA A C 1
ATOM 2061 O O . ALA A 1 265 ? 0.187 13.241 -10.668 1.00 40.09 265 ALA A O 1
ATOM 2062 N N . ASN A 1 266 ? 0.304 11.196 -11.556 1.00 34.59 266 ASN A N 1
ATOM 2063 C CA . ASN A 1 266 ? 0.593 11.668 -12.918 1.00 34.59 266 ASN A CA 1
ATOM 2064 C C . ASN A 1 266 ? -0.394 11.235 -14.019 1.00 34.59 266 ASN A C 1
ATOM 2066 O O . ASN A 1 266 ? -0.011 11.100 -15.177 1.00 34.59 266 ASN A O 1
ATOM 2070 N N . GLN A 1 267 ? -1.682 11.055 -13.707 1.00 31.19 267 GLN A N 1
ATOM 2071 C CA . GLN A 1 267 ? -2.719 11.158 -14.758 1.00 31.19 267 GLN A CA 1
ATOM 2072 C C . GLN A 1 267 ? -3.162 12.607 -15.017 1.00 31.19 267 GLN A C 1
ATOM 2074 O O . GLN A 1 267 ? -3.844 12.881 -16.003 1.00 31.19 267 GLN A O 1
ATOM 2079 N N . VAL A 1 268 ? -2.747 13.551 -14.168 1.00 28.33 268 VAL A N 1
ATOM 2080 C CA . VAL A 1 268 ? -2.875 14.985 -14.433 1.00 28.33 268 VAL A CA 1
ATOM 2081 C C . VAL A 1 268 ? -1.504 15.448 -14.895 1.00 28.33 268 VAL A C 1
ATOM 2083 O O . VAL A 1 268 ? -0.627 15.674 -14.068 1.00 28.33 268 VAL A O 1
ATOM 2086 N N . GLY A 1 269 ? -1.308 15.512 -16.215 1.00 26.20 269 GLY A N 1
ATOM 2087 C CA . GLY A 1 269 ? -0.060 15.986 -16.803 1.00 26.20 269 GLY A CA 1
ATOM 2088 C C . GLY A 1 269 ? 0.393 17.277 -16.135 1.00 26.20 269 GLY A C 1
ATOM 2089 O O . GLY A 1 269 ? -0.440 18.095 -15.745 1.00 26.20 269 GLY A O 1
ATOM 2090 N N . THR A 1 270 ? 1.708 17.425 -15.998 1.00 26.22 270 THR A N 1
ATOM 2091 C CA . THR A 1 270 ? 2.403 18.642 -15.580 1.00 26.22 270 THR A CA 1
ATOM 2092 C C . THR A 1 270 ? 1.678 19.889 -16.087 1.00 26.22 270 THR A C 1
ATOM 2094 O O . THR A 1 270 ? 1.915 20.351 -17.204 1.00 26.22 270 THR A O 1
ATOM 2097 N N . ALA A 1 271 ? 0.786 20.453 -15.273 1.00 23.56 271 ALA A N 1
ATOM 2098 C CA . ALA A 1 271 ? 0.371 21.822 -15.466 1.00 23.56 271 ALA A CA 1
ATOM 2099 C C . ALA A 1 271 ? 1.635 22.636 -15.160 1.00 23.56 271 ALA A C 1
ATOM 2101 O O . ALA A 1 271 ? 2.184 22.494 -14.062 1.00 23.56 271 ALA A O 1
ATOM 2102 N N . PRO A 1 272 ? 2.173 23.409 -16.114 1.00 23.52 272 PRO A N 1
ATOM 2103 C CA . PRO A 1 272 ? 3.345 24.223 -15.845 1.00 23.52 272 PRO A CA 1
ATOM 2104 C C . PRO A 1 272 ? 3.059 25.113 -14.631 1.00 23.52 272 PRO A C 1
ATOM 2106 O O . PRO A 1 272 ? 1.995 25.732 -14.552 1.00 23.52 272 PRO A O 1
ATOM 2109 N N . CYS A 1 273 ? 4.007 25.203 -13.689 1.00 24.09 273 CYS A N 1
ATOM 2110 C CA . CYS A 1 273 ? 4.056 26.352 -12.789 1.00 24.09 273 CYS A CA 1
ATOM 2111 C C . CYS A 1 273 ? 3.962 27.607 -13.671 1.00 24.09 273 CYS A C 1
ATOM 2113 O O . CYS A 1 273 ? 4.794 27.747 -14.573 1.00 24.09 273 CYS A O 1
ATOM 2115 N N . PRO A 1 274 ? 2.972 28.498 -13.483 1.00 24.56 274 PRO A N 1
ATOM 2116 C CA . PRO A 1 274 ? 2.892 29.696 -14.297 1.00 24.56 274 PRO A CA 1
ATOM 2117 C C . PRO A 1 274 ? 4.110 30.572 -13.980 1.00 24.56 274 PRO A C 1
ATOM 2119 O O . PRO A 1 274 ? 4.190 31.202 -12.926 1.00 24.56 274 PRO A O 1
ATOM 2122 N N . VAL A 1 275 ? 5.079 30.589 -14.900 1.00 24.66 275 VAL A N 1
ATOM 2123 C CA . VAL A 1 275 ? 6.072 31.659 -15.045 1.00 24.66 275 VAL A CA 1
ATOM 2124 C C . VAL A 1 275 ? 5.308 32.982 -14.998 1.00 24.66 275 VAL A C 1
ATOM 2126 O O . VAL A 1 275 ? 4.310 33.112 -15.704 1.00 24.66 275 VAL A O 1
ATOM 2129 N N . ARG A 1 276 ? 5.746 33.940 -14.162 1.00 22.53 276 ARG A N 1
ATOM 2130 C CA . ARG A 1 276 ? 5.195 35.310 -14.112 1.00 22.53 276 ARG A CA 1
ATOM 2131 C C . ARG A 1 276 ? 5.004 35.838 -15.546 1.00 22.53 276 ARG A C 1
ATOM 2133 O O . ARG A 1 276 ? 6.010 36.125 -16.193 1.00 22.53 276 ARG A O 1
ATOM 2140 N N . PRO A 1 277 ? 3.766 36.045 -16.031 1.00 24.55 277 PRO A N 1
ATOM 2141 C CA . PRO A 1 277 ? 3.526 36.908 -17.168 1.00 24.55 277 PRO A CA 1
ATOM 2142 C C . PRO A 1 277 ? 3.468 38.331 -16.614 1.00 24.55 277 PRO A C 1
ATOM 2144 O O . PRO A 1 277 ? 2.487 38.724 -15.984 1.00 24.55 277 PRO A O 1
ATOM 2147 N N . SER A 1 278 ? 4.527 39.106 -16.814 1.00 21.81 278 SER A N 1
ATOM 2148 C CA . SER A 1 278 ? 4.408 40.561 -16.755 1.00 21.81 278 SER A CA 1
ATOM 2149 C C . SER A 1 278 ? 3.983 41.057 -18.135 1.00 21.81 278 SER A C 1
ATOM 2151 O O . SER A 1 278 ? 4.689 40.802 -19.105 1.00 21.81 278 SER A O 1
ATOM 2153 N N . PRO A 1 279 ? 2.916 41.855 -18.203 1.00 22.94 279 PRO A N 1
ATOM 2154 C CA . PRO A 1 279 ? 1.525 41.437 -18.087 1.00 22.94 279 PRO A CA 1
ATOM 2155 C C . PRO A 1 279 ? 0.996 40.898 -19.430 1.00 22.94 279 PRO A C 1
ATOM 2157 O O . PRO A 1 279 ? 1.332 41.441 -20.470 1.00 22.94 279 PRO A O 1
ATOM 2160 N N . CYS A 1 280 ? 0.124 39.887 -19.407 1.00 25.12 280 CYS A N 1
ATOM 2161 C CA . CYS A 1 280 ? -1.007 39.775 -20.345 1.00 25.12 280 CYS A CA 1
ATOM 2162 C C . CYS A 1 280 ? -1.925 38.607 -19.921 1.00 25.12 280 CYS A C 1
ATOM 2164 O O . CYS A 1 280 ? -1.773 37.478 -20.363 1.00 25.12 280 CYS A O 1
ATOM 2166 N N . LEU A 1 281 ? -2.849 38.923 -19.003 1.00 21.91 281 LEU A N 1
ATOM 2167 C CA . LEU A 1 281 ? -4.182 38.322 -18.783 1.00 21.91 281 LEU A CA 1
ATOM 2168 C C . LEU A 1 281 ? -4.341 36.788 -18.581 1.00 21.91 281 LEU A C 1
ATOM 2170 O O . LEU A 1 281 ? -4.646 36.033 -19.492 1.00 21.91 281 LEU A O 1
ATOM 2174 N N . SER A 1 282 ? -4.229 36.406 -17.298 1.00 22.81 282 SER A N 1
ATOM 2175 C CA . SER A 1 282 ? -5.172 35.653 -16.423 1.00 22.81 282 SER A CA 1
ATOM 2176 C C . SER A 1 282 ? -5.763 34.256 -16.759 1.00 22.81 282 SER A C 1
ATOM 2178 O O . SER A 1 282 ? -6.669 34.136 -17.573 1.00 22.81 282 SER A O 1
ATOM 2180 N N . LEU A 1 283 ? -5.366 33.294 -15.899 1.00 21.31 283 LEU A N 1
ATOM 2181 C CA . LEU A 1 283 ? -6.120 32.364 -15.006 1.00 21.31 283 LEU A CA 1
ATOM 2182 C C . LEU A 1 283 ? -7.055 31.233 -15.531 1.00 21.31 283 LEU A C 1
ATOM 2184 O O . LEU A 1 283 ? -8.001 31.444 -16.277 1.00 21.31 283 LEU A O 1
ATOM 2188 N N . CYS A 1 284 ? -6.767 30.034 -14.986 1.00 21.45 284 CYS A N 1
ATOM 2189 C CA . CYS A 1 284 ? -7.337 28.672 -15.115 1.00 21.45 284 CYS A CA 1
ATOM 2190 C C . CYS A 1 284 ? -8.770 28.466 -14.500 1.00 21.45 284 CYS A C 1
ATOM 2192 O O . CYS A 1 284 ? -9.394 29.451 -14.123 1.00 21.45 284 CYS A O 1
ATOM 2194 N N . PRO A 1 285 ? -9.238 27.228 -14.165 1.00 34.94 285 PRO A N 1
ATOM 2195 C CA . PRO A 1 285 ? -9.778 26.131 -15.001 1.00 34.94 285 PRO A CA 1
ATOM 2196 C C . PRO A 1 285 ? -11.185 25.591 -14.551 1.00 34.94 285 PRO A C 1
ATOM 2198 O O . PRO A 1 285 ? -11.611 25.854 -13.436 1.00 34.94 285 PRO A O 1
ATOM 2201 N N . SER A 1 286 ? -11.840 24.796 -15.427 1.00 35.34 286 SER A N 1
ATOM 2202 C CA . SER A 1 286 ? -12.761 23.614 -15.273 1.00 35.34 286 SER A CA 1
ATOM 2203 C C . SER A 1 286 ? -13.783 23.458 -14.108 1.00 35.34 286 SER A C 1
ATOM 2205 O O . SER A 1 286 ? -13.496 23.908 -13.018 1.00 35.34 286 SER A O 1
ATOM 2207 N N . VAL A 1 287 ? -14.899 22.688 -14.280 1.00 29.00 287 VAL A N 1
ATOM 2208 C CA . VAL A 1 287 ? -15.484 21.681 -13.305 1.00 29.00 287 VAL A CA 1
ATOM 2209 C C . VAL A 1 287 ? -16.785 20.963 -13.836 1.00 29.00 287 VAL A C 1
ATOM 2211 O O . VAL A 1 287 ? -17.478 21.508 -14.685 1.00 29.00 287 VAL A O 1
ATOM 2214 N N . ARG A 1 288 ? -17.089 19.729 -13.336 1.00 25.77 288 ARG A N 1
ATOM 2215 C CA . ARG A 1 288 ? -18.110 18.671 -13.701 1.00 25.77 288 ARG A CA 1
ATOM 2216 C C . ARG A 1 288 ? -19.555 18.734 -13.046 1.00 25.77 288 ARG A C 1
ATOM 2218 O O . ARG A 1 288 ? -19.835 19.658 -12.299 1.00 25.77 288 ARG A O 1
ATOM 2225 N N . VAL A 1 289 ? -20.392 17.682 -13.305 1.00 26.94 289 VAL A N 1
ATOM 2226 C CA . VAL A 1 289 ? -21.871 17.443 -13.610 1.00 26.94 289 VAL A CA 1
ATOM 2227 C C . VAL A 1 289 ? -22.854 16.855 -12.507 1.00 26.94 289 VAL A C 1
ATOM 2229 O O . VAL A 1 289 ? -22.343 16.282 -11.547 1.00 26.94 289 VAL A O 1
ATOM 2232 N N . LEU A 1 290 ? -24.229 16.875 -12.696 1.00 20.89 290 LEU A N 1
ATOM 2233 C CA . LEU A 1 290 ? -25.341 16.009 -12.091 1.00 20.89 290 LEU A CA 1
ATOM 2234 C C . LEU A 1 290 ? -26.704 15.854 -12.943 1.00 20.89 290 LEU A C 1
ATOM 2236 O O . LEU A 1 290 ? -26.796 16.512 -13.970 1.00 20.89 290 LEU A O 1
ATOM 2240 N N . LEU A 1 291 ? -27.735 15.022 -12.541 1.00 24.58 291 LEU A N 1
ATOM 2241 C CA . LEU A 1 291 ? -28.940 14.364 -13.253 1.00 24.58 291 LEU A CA 1
ATOM 2242 C C . LEU A 1 291 ? -30.426 14.990 -13.150 1.00 24.58 291 LEU A C 1
ATOM 2244 O O . LEU A 1 291 ? -30.595 15.903 -12.352 1.00 24.58 291 LEU A O 1
ATOM 2248 N N . SER A 1 292 ? -31.523 14.520 -13.867 1.00 26.41 292 SER A N 1
ATOM 2249 C CA . SER A 1 292 ? -32.945 15.126 -14.013 1.00 26.41 292 SER A CA 1
ATOM 2250 C C . SER A 1 292 ? -34.230 14.213 -14.331 1.00 26.41 292 SER A C 1
ATOM 2252 O O . SER A 1 292 ? -34.028 13.024 -14.554 1.00 26.41 292 SER A O 1
ATOM 2254 N N . VAL A 1 293 ? -35.521 14.736 -14.390 1.00 24.25 293 VAL A N 1
ATOM 2255 C CA . VAL A 1 293 ? -36.902 14.084 -14.678 1.00 24.25 293 VAL A CA 1
ATOM 2256 C C . VAL A 1 293 ? -37.960 15.017 -15.439 1.00 24.25 293 VAL A C 1
ATOM 2258 O O . VAL A 1 293 ? -37.691 16.200 -15.430 1.00 24.25 293 VAL A O 1
ATOM 2261 N N . TYR A 1 294 ? -39.120 14.589 -16.065 1.00 25.00 294 TYR A N 1
ATOM 2262 C CA . TYR A 1 294 ? -39.983 15.269 -17.144 1.00 25.00 294 TYR A CA 1
ATOM 2263 C C . TYR A 1 294 ? -41.579 15.233 -17.075 1.00 25.00 294 TYR A C 1
ATOM 2265 O O . TYR A 1 294 ? -42.083 14.265 -16.512 1.00 25.00 294 TYR A O 1
ATOM 2273 N N . VAL A 1 295 ? -42.377 16.168 -17.716 1.00 22.50 295 VAL A N 1
ATOM 2274 C CA . VAL A 1 295 ? -43.897 16.150 -17.978 1.00 22.50 295 VAL A CA 1
ATOM 2275 C C . VAL A 1 295 ? -44.405 17.013 -19.230 1.00 22.50 295 VAL A C 1
ATOM 2277 O O . VAL A 1 295 ? -43.766 18.034 -19.474 1.00 22.50 295 VAL A O 1
ATOM 2280 N N . PRO A 1 296 ? -45.518 16.710 -20.002 1.00 31.61 296 PRO A N 1
ATOM 2281 C CA . PRO A 1 296 ? -45.985 17.420 -21.260 1.00 31.61 296 PRO A CA 1
ATOM 2282 C C . PRO A 1 296 ? -47.489 17.922 -21.383 1.00 31.61 296 PRO A C 1
ATOM 2284 O O . PRO A 1 296 ? -48.312 17.347 -20.676 1.00 31.61 296 PRO A O 1
ATOM 2287 N N . LEU A 1 297 ? -47.865 18.895 -22.294 1.00 25.66 297 LEU A N 1
ATOM 2288 C CA . LEU A 1 297 ? -49.193 19.132 -23.036 1.00 25.66 297 LEU A CA 1
ATOM 2289 C C . LEU A 1 297 ? -49.337 20.510 -23.854 1.00 25.66 297 LEU A C 1
ATOM 2291 O O . LEU A 1 297 ? -48.388 21.281 -23.757 1.00 25.66 297 LEU A O 1
ATOM 2295 N N . PRO A 1 298 ? -50.396 20.847 -24.696 1.00 29.80 298 PRO A N 1
ATOM 2296 C CA . PRO A 1 298 ? -50.336 21.249 -26.145 1.00 29.80 298 PRO A CA 1
ATOM 2297 C C . PRO A 1 298 ? -50.684 22.732 -26.578 1.00 29.80 298 PRO A C 1
ATOM 2299 O O . PRO A 1 298 ? -50.822 23.621 -25.749 1.00 29.80 298 PRO A O 1
ATOM 2302 N N . VAL A 1 299 ? -50.804 22.986 -27.906 1.00 28.91 299 VAL A N 1
ATOM 2303 C CA . VAL A 1 299 ? -50.560 24.228 -28.717 1.00 28.91 299 VAL A CA 1
ATOM 2304 C C . VAL A 1 299 ? -51.764 25.180 -28.987 1.00 28.91 299 VAL A C 1
ATOM 2306 O O . VAL A 1 299 ? -52.805 24.722 -29.447 1.00 28.91 299 VAL A O 1
ATOM 2309 N N . CYS A 1 300 ? -51.543 26.512 -28.891 1.00 24.56 300 CYS A N 1
ATOM 2310 C CA . CYS A 1 300 ? -52.267 27.628 -29.566 1.00 24.56 300 CYS A CA 1
ATOM 2311 C C . CYS A 1 300 ? -51.278 28.790 -29.897 1.00 24.56 300 CYS A C 1
ATOM 2313 O O . CYS A 1 300 ? -50.384 29.030 -29.084 1.00 24.56 300 CYS A O 1
ATOM 2315 N N . PRO A 1 301 ? -51.395 29.551 -31.015 1.00 30.98 301 PRO A N 1
ATOM 2316 C CA . PRO A 1 301 ? -50.432 30.592 -31.388 1.00 30.98 301 PRO A CA 1
ATOM 2317 C C . PRO A 1 301 ? -50.887 31.984 -30.912 1.00 30.98 301 PRO A C 1
ATOM 2319 O O . PRO A 1 301 ? -51.327 32.822 -31.692 1.00 30.98 301 PRO A O 1
ATOM 2322 N N . HIS A 1 302 ? -50.765 32.252 -29.617 1.00 28.92 302 HIS A N 1
ATOM 2323 C CA . HIS A 1 302 ? -50.717 33.614 -29.080 1.00 28.92 302 HIS A CA 1
ATOM 2324 C C . HIS A 1 302 ? -49.445 33.734 -28.237 1.00 28.92 302 HIS A C 1
ATOM 2326 O O . HIS A 1 302 ? -49.029 32.744 -27.638 1.00 28.92 302 HIS A O 1
ATOM 2332 N N . LEU A 1 303 ? -48.804 34.911 -28.233 1.00 33.50 303 LEU A N 1
ATOM 2333 C CA . LEU A 1 303 ? -47.625 35.225 -27.412 1.00 33.50 303 LEU A CA 1
ATOM 2334 C C . LEU A 1 303 ? -47.915 34.841 -25.951 1.00 33.50 303 LEU A C 1
ATOM 2336 O O . LEU A 1 303 ? -48.584 35.566 -25.217 1.00 33.50 303 LEU A O 1
ATOM 2340 N N . LEU A 1 304 ? -47.464 33.651 -25.559 1.00 32.12 304 LEU A N 1
ATOM 2341 C CA . LEU A 1 304 ? -47.691 33.075 -24.242 1.00 32.12 304 LEU A CA 1
ATOM 2342 C C . LEU A 1 304 ? -46.688 33.704 -23.278 1.00 32.12 304 LEU A C 1
ATOM 2344 O O . LEU A 1 304 ? -45.545 33.268 -23.169 1.00 32.12 304 LEU A O 1
ATOM 2348 N N . SER A 1 305 ? -47.125 34.749 -22.578 1.00 33.41 305 SER A N 1
ATOM 2349 C CA . SER A 1 305 ? -46.494 35.162 -21.329 1.00 33.41 305 SER A CA 1
ATOM 2350 C C . SER A 1 305 ? -46.930 34.173 -20.248 1.00 33.41 305 SER A C 1
ATOM 2352 O O . SER A 1 305 ? -48.080 34.179 -19.814 1.00 33.41 305 SER A O 1
ATOM 2354 N N . LEU A 1 306 ? -46.031 33.276 -19.844 1.00 34.75 306 LEU A N 1
ATOM 2355 C CA . LEU A 1 306 ? -46.246 32.418 -18.680 1.00 34.75 306 LEU A CA 1
ATOM 2356 C C . LEU A 1 306 ? -45.757 33.168 -17.437 1.00 34.75 306 LEU A C 1
ATOM 2358 O O . LEU A 1 306 ? -44.564 33.434 -17.292 1.00 34.75 306 LEU A O 1
ATOM 2362 N N . SER A 1 307 ? -46.684 33.492 -16.540 1.00 36.62 307 SER A N 1
ATOM 2363 C CA . SER A 1 307 ? -46.426 34.119 -15.241 1.00 36.62 307 SER A CA 1
ATOM 2364 C C . SER A 1 307 ? -46.959 33.224 -14.112 1.00 36.62 307 SER A C 1
ATOM 2366 O O . SER A 1 307 ? -48.034 33.469 -13.567 1.00 36.62 307 SER A O 1
ATOM 2368 N N . PRO A 1 308 ? -46.255 32.137 -13.747 1.00 36.53 308 PRO A N 1
ATOM 2369 C CA . PRO A 1 308 ? -46.697 31.300 -12.642 1.00 36.53 308 PRO A CA 1
ATOM 2370 C C . PRO A 1 308 ? -46.513 32.050 -11.314 1.00 36.53 308 PRO A C 1
ATOM 2372 O O . PRO A 1 308 ? -45.394 32.367 -10.909 1.00 36.53 308 PRO A O 1
ATOM 2375 N N . SER A 1 309 ? -47.616 32.326 -10.621 1.00 35.66 309 SER A N 1
ATOM 2376 C CA . SER A 1 309 ? -47.641 32.806 -9.237 1.00 35.66 309 SER A CA 1
ATOM 2377 C C . SER A 1 309 ? -47.868 31.610 -8.296 1.00 35.66 309 SER A C 1
ATOM 2379 O O . SER A 1 309 ? -48.932 30.994 -8.334 1.00 35.66 309 SER A O 1
ATOM 2381 N N . PRO A 1 310 ? -46.889 31.206 -7.463 1.00 38.25 310 PRO A N 1
ATOM 2382 C CA . PRO A 1 310 ? -47.067 30.035 -6.609 1.00 38.25 310 PRO A CA 1
ATOM 2383 C C . PRO A 1 310 ? -47.989 30.338 -5.418 1.00 38.25 310 PRO A C 1
ATOM 2385 O O . PRO A 1 310 ? -47.777 31.302 -4.677 1.00 38.25 310 PRO A O 1
ATOM 2388 N N . CYS A 1 311 ? -48.986 29.474 -5.196 1.00 36.91 311 CYS A N 1
ATOM 2389 C CA . CYS A 1 311 ? -49.749 29.423 -3.948 1.00 36.91 311 CYS A CA 1
ATOM 2390 C C . CYS A 1 311 ? -48.827 29.058 -2.758 1.00 36.91 311 CYS A C 1
ATOM 2392 O O . CYS A 1 311 ? -47.880 28.288 -2.918 1.00 36.91 311 CYS A O 1
ATOM 2394 N N . PRO A 1 312 ? -49.080 29.585 -1.547 1.00 38.78 312 PRO A N 1
ATOM 2395 C CA . PRO A 1 312 ? -48.071 29.707 -0.487 1.00 38.78 312 PRO A CA 1
ATOM 2396 C C . PRO A 1 312 ? -47.697 28.435 0.301 1.00 38.78 312 PRO A C 1
ATOM 2398 O O . PRO A 1 312 ? -47.000 28.565 1.306 1.00 38.78 312 PRO A O 1
ATOM 2401 N N . SER A 1 313 ? -48.120 27.228 -0.085 1.00 37.03 313 SER A N 1
ATOM 2402 C CA . SER A 1 313 ? -48.046 26.071 0.829 1.00 37.03 313 SER A CA 1
ATOM 2403 C C . SER A 1 313 ? -47.538 24.735 0.271 1.00 37.03 313 SER A C 1
ATOM 2405 O O . SER A 1 313 ? -47.524 23.769 1.029 1.00 37.03 313 SER A O 1
ATOM 2407 N N . VAL A 1 314 ? -47.034 24.639 -0.970 1.00 36.16 314 VAL A N 1
ATOM 2408 C CA . VAL A 1 314 ? -46.405 23.389 -1.461 1.00 36.16 314 VAL A CA 1
ATOM 2409 C C . VAL A 1 314 ? -45.176 23.683 -2.342 1.00 36.16 314 VAL A C 1
ATOM 2411 O O . VAL A 1 314 ? -45.309 24.427 -3.313 1.00 36.16 314 VAL A O 1
ATOM 2414 N N . PRO A 1 315 ? -43.983 23.119 -2.059 1.00 42.41 315 PRO A N 1
ATOM 2415 C CA . PRO A 1 315 ? -42.842 23.211 -2.965 1.00 42.41 315 PRO A CA 1
ATOM 2416 C C . PRO A 1 315 ? -43.031 22.228 -4.131 1.00 42.41 315 PRO A C 1
ATOM 2418 O O . PRO A 1 315 ? -42.967 21.018 -3.930 1.00 42.41 315 PRO A O 1
ATOM 2421 N N . LEU A 1 316 ? -43.254 22.726 -5.352 1.00 38.22 316 LEU A N 1
ATOM 2422 C CA . LEU A 1 316 ? -43.154 21.911 -6.570 1.00 38.22 316 LEU A CA 1
ATOM 2423 C C . LEU A 1 316 ? -41.868 22.273 -7.335 1.00 38.22 316 LEU A C 1
ATOM 2425 O O . LEU A 1 316 ? -41.667 23.454 -7.627 1.00 38.22 316 LEU A O 1
ATOM 2429 N N . PRO A 1 317 ? -41.013 21.303 -7.711 1.00 43.25 317 PRO A N 1
ATOM 2430 C CA . PRO A 1 317 ? -39.994 21.539 -8.726 1.00 43.25 317 PRO A CA 1
ATOM 2431 C C . PRO A 1 317 ? -40.687 21.824 -10.063 1.00 43.25 317 PRO A C 1
ATOM 2433 O O . PRO A 1 317 ? -41.491 21.025 -10.542 1.00 43.25 317 PRO A O 1
ATOM 2436 N N . MET A 1 318 ? -40.400 22.982 -10.657 1.00 38.12 318 MET A N 1
ATOM 2437 C CA . MET A 1 318 ? -40.946 23.359 -11.959 1.00 38.12 318 MET A CA 1
ATOM 2438 C C . MET A 1 318 ? -39.967 22.943 -13.047 1.00 38.12 318 MET A C 1
ATOM 2440 O O . MET A 1 318 ? -38.881 23.513 -13.174 1.00 38.12 318 MET A O 1
ATOM 2444 N N . LEU A 1 319 ? -40.372 21.947 -13.831 1.00 39.19 319 LEU A N 1
ATOM 2445 C CA . LEU A 1 319 ? -39.641 21.506 -15.004 1.00 39.19 319 LEU A CA 1
ATOM 2446 C C . LEU A 1 319 ? -40.416 21.917 -16.251 1.00 39.19 319 LEU A C 1
ATOM 2448 O O . LEU A 1 319 ? -41.574 21.541 -16.422 1.00 39.19 319 LEU A O 1
ATOM 2452 N N . LEU A 1 320 ? -39.797 22.752 -17.079 1.00 39.84 320 LEU A N 1
ATOM 2453 C CA . LEU A 1 320 ? -40.444 23.367 -18.234 1.00 39.84 320 LEU A CA 1
ATOM 2454 C C . LEU A 1 320 ? -39.759 22.904 -19.518 1.00 39.84 320 LEU A C 1
ATOM 2456 O O . LEU A 1 320 ? -38.552 23.091 -19.697 1.00 39.84 320 LEU A O 1
ATOM 2460 N N . CYS A 1 321 ? -40.565 22.330 -20.410 1.00 41.34 321 CYS A N 1
ATOM 2461 C CA . CYS A 1 321 ? -40.138 21.775 -21.688 1.00 41.34 321 CYS A CA 1
ATOM 2462 C C . CYS A 1 321 ? -40.943 22.382 -22.836 1.00 41.34 321 CYS A C 1
ATOM 2464 O O . CYS A 1 321 ? -41.975 21.833 -23.229 1.00 41.34 321 CYS A O 1
ATOM 2466 N N . PRO A 1 322 ? -40.514 23.535 -23.371 1.00 40.97 322 PRO A N 1
ATOM 2467 C CA . PRO A 1 322 ? -41.152 24.100 -24.547 1.00 40.97 322 PRO A CA 1
ATOM 2468 C C . PRO A 1 322 ? -40.823 23.234 -25.774 1.00 40.97 322 PRO A C 1
ATOM 2470 O O . PRO A 1 322 ? -39.658 22.936 -26.038 1.00 40.97 322 PRO A O 1
ATOM 2473 N N . SER A 1 323 ? -41.853 22.836 -26.526 1.00 39.09 323 SER A N 1
ATOM 2474 C CA . SER A 1 323 ? -41.718 22.187 -27.836 1.00 39.09 323 SER A CA 1
ATOM 2475 C C . SER A 1 323 ? -42.216 23.145 -28.928 1.00 39.09 323 SER A C 1
ATOM 2477 O O . SER A 1 323 ? -43.332 23.656 -28.817 1.00 39.09 323 SER A O 1
ATOM 2479 N N . PRO A 1 324 ? -41.415 23.460 -29.962 1.00 41.00 324 PRO A N 1
ATOM 2480 C CA . PRO A 1 324 ? -41.889 24.270 -31.080 1.00 41.00 324 PRO A CA 1
ATOM 2481 C C . PRO A 1 324 ? -42.656 23.414 -32.103 1.00 41.00 324 PRO A C 1
ATOM 2483 O O . PRO A 1 324 ? -42.266 22.285 -32.401 1.00 41.00 324 PRO A O 1
ATOM 2486 N N . HIS A 1 325 ? -43.718 23.971 -32.699 1.00 43.31 325 HIS A N 1
ATOM 2487 C CA . HIS A 1 325 ? -44.274 23.435 -33.950 1.00 43.31 325 HIS A CA 1
ATOM 2488 C C . HIS A 1 325 ? -43.306 23.743 -35.112 1.00 43.31 325 HIS A C 1
ATOM 2490 O O . HIS A 1 325 ? -42.658 24.790 -35.102 1.00 43.31 325 HIS A O 1
ATOM 2496 N N . PRO A 1 326 ? -43.229 22.892 -36.151 1.00 40.03 326 PRO A N 1
ATOM 2497 C CA . PRO A 1 326 ? -42.111 22.839 -37.093 1.00 40.03 326 PRO A CA 1
ATOM 2498 C C . PRO A 1 326 ? -41.999 24.015 -38.080 1.00 40.03 326 PRO A C 1
ATOM 2500 O O . PRO A 1 326 ? -41.119 23.985 -38.933 1.00 40.03 326 PRO A O 1
ATOM 2503 N N . TRP A 1 327 ? -42.839 25.051 -37.972 1.00 39.50 327 TRP A N 1
ATOM 2504 C CA . TRP A 1 327 ? -42.893 26.150 -38.948 1.00 39.50 327 TRP A CA 1
ATOM 2505 C C . TRP A 1 327 ? -42.952 27.560 -38.339 1.00 39.50 327 TRP A C 1
ATOM 2507 O O . TRP A 1 327 ? -43.088 28.525 -39.084 1.00 39.50 327 TRP A O 1
ATOM 2517 N N . ILE A 1 328 ? -42.857 27.713 -37.011 1.00 41.72 328 ILE A N 1
ATOM 2518 C CA . ILE A 1 328 ? -42.990 29.026 -36.355 1.00 41.72 328 ILE A CA 1
ATOM 2519 C C . ILE A 1 328 ? -41.833 29.256 -35.377 1.00 41.72 328 ILE A C 1
ATOM 2521 O O . ILE A 1 328 ? -41.712 28.567 -34.366 1.00 41.72 328 ILE A O 1
ATOM 2525 N N . SER A 1 329 ? -41.010 30.266 -35.652 1.00 44.06 329 SER A N 1
ATOM 2526 C CA . SER A 1 329 ? -40.040 30.834 -34.714 1.00 44.06 329 SER A CA 1
ATOM 2527 C C . SER A 1 329 ? -40.756 31.825 -33.792 1.00 44.06 329 SER A C 1
ATOM 2529 O O . SER A 1 329 ? -40.997 32.972 -34.162 1.00 44.06 329 SER A O 1
ATOM 2531 N N . LEU A 1 330 ? -41.139 31.381 -32.591 1.00 42.78 330 LEU A N 1
ATOM 2532 C CA . LEU A 1 330 ? -41.772 32.248 -31.594 1.00 42.78 330 LEU A CA 1
ATOM 2533 C C . LEU A 1 330 ? -40.753 32.645 -30.509 1.00 42.78 330 LEU A C 1
ATOM 2535 O O . LEU A 1 330 ? -40.213 31.756 -29.846 1.00 42.78 330 LEU A O 1
ATOM 2539 N N . PRO A 1 331 ? -40.493 33.944 -30.273 1.00 44.53 331 PRO A N 1
ATOM 2540 C CA . PRO A 1 331 ? -39.812 34.376 -29.061 1.00 44.53 331 PRO A CA 1
ATOM 2541 C C . PRO A 1 331 ? -40.756 34.173 -27.870 1.00 44.53 331 PRO A C 1
ATOM 2543 O O . PRO A 1 331 ? -41.878 34.678 -27.868 1.00 44.53 331 PRO A O 1
ATOM 2546 N N . ILE A 1 332 ? -40.314 33.425 -26.858 1.00 43.91 332 ILE A N 1
ATOM 2547 C CA . ILE A 1 332 ? -41.091 33.198 -25.631 1.00 43.91 332 ILE A CA 1
ATOM 2548 C C . ILE A 1 332 ? -40.432 33.998 -24.498 1.00 43.91 332 ILE A C 1
ATOM 2550 O O . ILE A 1 332 ? -39.407 33.559 -23.965 1.00 43.91 332 ILE A O 1
ATOM 2554 N N . PRO A 1 333 ? -40.968 35.180 -24.137 1.00 43.62 333 PRO A N 1
ATOM 2555 C CA . PRO A 1 333 ? -40.517 35.914 -22.964 1.00 43.62 333 PRO A CA 1
ATOM 2556 C C . PRO A 1 333 ? -41.116 35.297 -21.693 1.00 43.62 333 PRO A C 1
ATOM 2558 O O . PRO A 1 333 ? -42.334 35.248 -21.518 1.00 43.62 333 PRO A O 1
ATOM 2561 N N . MET A 1 334 ? -40.253 34.844 -20.786 1.00 44.69 334 MET A N 1
ATOM 2562 C CA . MET A 1 334 ? -40.641 34.267 -19.494 1.00 44.69 334 MET A CA 1
ATOM 2563 C C . MET A 1 334 ? -40.292 35.238 -18.365 1.00 44.69 334 MET A C 1
ATOM 2565 O O . MET A 1 334 ? -39.143 35.677 -18.264 1.00 44.69 334 MET A O 1
ATOM 2569 N N . SER A 1 335 ? -41.262 35.546 -17.497 1.00 42.09 335 SER A N 1
ATOM 2570 C CA . SER A 1 335 ? -41.049 36.354 -16.290 1.00 42.09 335 SER A CA 1
ATOM 2571 C C . SER A 1 335 ? -41.425 35.558 -15.045 1.00 42.09 335 SER A C 1
ATOM 2573 O O . SER A 1 335 ? -42.549 35.074 -14.923 1.00 42.09 335 SER A O 1
ATOM 2575 N N . LEU A 1 336 ? -40.472 35.401 -14.124 1.00 46.22 336 LEU A N 1
ATOM 2576 C CA . LEU A 1 336 ? -40.654 34.637 -12.887 1.00 46.22 336 LEU A CA 1
ATOM 2577 C C . LEU A 1 336 ? -40.526 35.553 -11.662 1.00 46.22 336 LEU A C 1
ATOM 2579 O O . LEU A 1 336 ? -39.498 36.209 -11.474 1.00 46.22 336 LEU A O 1
ATOM 2583 N N . CYS A 1 337 ? -41.557 35.535 -10.809 1.00 46.97 337 CYS A N 1
ATOM 2584 C CA . CYS A 1 337 ? -41.629 36.266 -9.540 1.00 46.97 337 CYS A CA 1
ATOM 2585 C C . CYS A 1 337 ? -41.780 35.275 -8.366 1.00 46.97 337 CYS A C 1
ATOM 2587 O O . CYS A 1 337 ? -42.896 34.847 -8.063 1.00 46.97 337 CYS A O 1
ATOM 2589 N N . PRO A 1 338 ? -40.685 34.871 -7.698 1.00 46.53 338 PRO A N 1
ATOM 2590 C CA . PRO A 1 338 ? -40.751 33.902 -6.607 1.00 46.53 338 PRO A CA 1
ATOM 2591 C C . PRO A 1 338 ? -41.341 34.494 -5.312 1.00 46.53 338 PRO A C 1
ATOM 2593 O O . PRO A 1 338 ? -41.016 35.612 -4.897 1.00 46.53 338 PRO A O 1
ATOM 2596 N N . SER A 1 339 ? -42.191 33.703 -4.645 1.00 44.66 339 SER A N 1
ATOM 2597 C CA . SER A 1 339 ? -42.780 34.010 -3.332 1.00 44.66 339 SER A CA 1
ATOM 2598 C C . SER A 1 339 ? -41.717 33.985 -2.215 1.00 44.66 339 SER A C 1
ATOM 2600 O O . SER A 1 339 ? -40.850 33.112 -2.220 1.00 44.66 339 SER A O 1
ATOM 2602 N N . PRO A 1 340 ? -41.785 34.885 -1.214 1.00 46.78 340 PRO A N 1
ATOM 2603 C CA . PRO A 1 340 ? -40.741 35.069 -0.196 1.00 46.78 340 PRO A CA 1
ATOM 2604 C C . PRO A 1 340 ? -40.553 33.904 0.793 1.00 46.78 340 PRO A C 1
ATOM 2606 O O . PRO A 1 340 ? -39.633 33.950 1.607 1.00 46.78 340 PRO A O 1
ATOM 2609 N N . ARG A 1 341 ? -41.417 32.878 0.786 1.00 43.28 341 ARG A N 1
ATOM 2610 C CA . ARG A 1 341 ? -41.390 31.793 1.790 1.00 43.28 341 ARG A CA 1
ATOM 2611 C C . ARG A 1 341 ? -40.933 30.430 1.266 1.00 43.28 341 ARG A C 1
ATOM 2613 O O . ARG A 1 341 ? -40.750 29.531 2.080 1.00 43.28 341 ARG A O 1
ATOM 2620 N N . VAL A 1 342 ? -40.737 30.258 -0.044 1.00 46.78 342 VAL A N 1
ATOM 2621 C CA . VAL A 1 342 ? -40.403 28.949 -0.634 1.00 46.78 342 VAL A CA 1
ATOM 2622 C C . VAL A 1 342 ? -39.299 29.103 -1.690 1.00 46.78 342 VAL A C 1
ATOM 2624 O O . VAL A 1 342 ? -39.496 29.850 -2.648 1.00 46.78 342 VAL A O 1
ATOM 2627 N N . PRO A 1 343 ? -38.146 28.416 -1.563 1.00 48.97 343 PRO A N 1
ATOM 2628 C CA . PRO A 1 343 ? -37.149 28.372 -2.632 1.00 48.97 343 PRO A CA 1
ATOM 2629 C C . PRO A 1 343 ? -37.706 27.613 -3.848 1.00 48.97 343 PRO A C 1
ATOM 2631 O O . PRO A 1 343 ? -38.198 26.495 -3.703 1.00 48.97 343 PRO A O 1
ATOM 2634 N N . LEU A 1 344 ? -37.632 28.215 -5.042 1.00 46.25 344 LEU A N 1
ATOM 2635 C CA . LEU A 1 344 ? -38.072 27.602 -6.302 1.00 46.25 344 LEU A CA 1
ATOM 2636 C C . LEU A 1 344 ? -36.853 27.107 -7.104 1.00 46.25 344 LEU A C 1
ATOM 2638 O O . LEU A 1 344 ? -36.153 27.928 -7.700 1.00 46.25 344 LEU A O 1
ATOM 2642 N N . PRO A 1 345 ? -36.569 25.795 -7.148 1.00 46.59 345 PRO A N 1
ATOM 2643 C CA . PRO A 1 345 ? -35.643 25.246 -8.129 1.00 46.59 345 PRO A CA 1
ATOM 2644 C C . PRO A 1 345 ? -36.333 25.188 -9.500 1.00 46.59 345 PRO A C 1
ATOM 2646 O O . PRO A 1 345 ? -37.401 24.587 -9.638 1.00 46.59 345 PRO A O 1
ATOM 2649 N N . VAL A 1 346 ? -35.728 25.817 -10.512 1.00 44.56 346 VAL A N 1
ATOM 2650 C CA . VAL A 1 346 ? -36.238 25.818 -11.895 1.00 44.56 346 VAL A CA 1
ATOM 2651 C C . VAL A 1 346 ? -35.227 25.120 -12.799 1.00 44.56 346 VAL A C 1
ATOM 2653 O O . VAL A 1 346 ? -34.043 25.466 -12.812 1.00 44.56 346 VAL A O 1
ATOM 2656 N N . SER A 1 347 ? -35.689 24.133 -13.564 1.00 43.19 347 SER A N 1
ATOM 2657 C CA . SER A 1 347 ? -34.878 23.429 -14.564 1.00 43.19 347 SER A CA 1
ATOM 2658 C C . SER A 1 347 ? -35.560 23.508 -15.927 1.00 43.19 347 SER A C 1
ATOM 2660 O O . SER A 1 347 ? -36.738 23.174 -16.063 1.00 43.19 347 SER A O 1
ATOM 2662 N N . LEU A 1 348 ? -34.827 23.986 -16.932 1.00 41.62 348 LEU A N 1
ATOM 2663 C CA . LEU A 1 348 ? -35.332 24.221 -18.286 1.00 41.62 348 LEU A CA 1
ATOM 2664 C C . LEU A 1 348 ? -34.616 23.295 -19.275 1.00 41.62 348 LEU A C 1
ATOM 2666 O O . LEU A 1 348 ? -33.391 23.353 -19.405 1.00 41.62 348 LEU A O 1
ATOM 2670 N N . PHE A 1 349 ? -35.394 22.476 -19.989 1.00 44.25 349 PHE A N 1
ATOM 2671 C CA . PHE A 1 349 ? -34.902 21.526 -20.991 1.00 44.25 349 PHE A CA 1
ATOM 2672 C C . PHE A 1 349 ? -35.593 21.771 -22.344 1.00 44.25 349 PHE A C 1
ATOM 2674 O O . PHE A 1 349 ? -36.728 21.336 -22.542 1.00 44.25 349 PHE A O 1
ATOM 2681 N N . PRO A 1 350 ? -34.954 22.463 -23.302 1.00 41.19 350 PRO A N 1
ATOM 2682 C CA . PRO A 1 350 ? -35.494 22.570 -24.652 1.00 41.19 350 PRO A CA 1
ATOM 2683 C C . PRO A 1 350 ? -35.352 21.222 -25.378 1.00 41.19 350 PRO A C 1
ATOM 2685 O O . PRO A 1 350 ? -34.242 20.714 -25.542 1.00 41.19 350 PRO A O 1
ATOM 2688 N N . CYS A 1 351 ? -36.477 20.636 -25.799 1.00 40.31 351 CYS A N 1
ATOM 2689 C CA . CYS A 1 351 ? -36.494 19.370 -26.538 1.00 40.31 351 CYS A CA 1
ATOM 2690 C C . CYS A 1 351 ? -36.092 19.575 -28.012 1.00 40.31 351 CYS A C 1
ATOM 2692 O O . CYS A 1 351 ? -36.427 20.615 -28.587 1.00 40.31 351 CYS A O 1
ATOM 2694 N N . PRO A 1 352 ? -35.401 18.613 -28.652 1.00 40.78 352 PRO A N 1
ATOM 2695 C CA . PRO A 1 352 ? -34.967 18.753 -30.037 1.00 40.78 352 PRO A CA 1
ATOM 2696 C C . PRO A 1 352 ? -36.164 18.835 -30.997 1.00 40.78 352 PRO A C 1
ATOM 2698 O O . PRO A 1 352 ? -37.044 17.976 -30.998 1.00 40.78 352 PRO A O 1
ATOM 2701 N N . SER A 1 353 ? -36.172 19.866 -31.845 1.00 40.16 353 SER A N 1
ATOM 2702 C CA . SER A 1 353 ? -36.951 19.869 -33.088 1.00 40.16 353 SER A CA 1
ATOM 2703 C C . SER A 1 353 ? -36.363 18.803 -34.027 1.00 40.16 353 SER A C 1
ATOM 2705 O O . SER A 1 353 ? -35.136 18.714 -34.120 1.00 40.16 353 SER A O 1
ATOM 2707 N N . PRO A 1 354 ? -37.177 18.035 -34.777 1.00 40.59 354 PRO A N 1
ATOM 2708 C CA . PRO A 1 354 ? -36.661 17.109 -35.785 1.00 40.59 354 PRO A CA 1
ATOM 2709 C C . PRO A 1 354 ? -35.955 17.820 -36.952 1.00 40.59 354 PRO A C 1
ATOM 2711 O O . PRO A 1 354 ? -35.323 17.162 -37.772 1.00 40.59 354 PRO A O 1
ATOM 2714 N N . ASN A 1 355 ? -36.060 19.151 -37.040 1.00 41.75 355 ASN A N 1
ATOM 2715 C CA . ASN A 1 355 ? -35.496 19.953 -38.117 1.00 41.75 355 ASN A CA 1
ATOM 2716 C C . ASN A 1 355 ? -34.329 20.828 -37.604 1.00 41.75 355 ASN A C 1
ATOM 2718 O O . ASN A 1 355 ? -34.562 21.691 -36.749 1.00 41.75 355 ASN A O 1
ATOM 2722 N N . PRO A 1 356 ? -33.095 20.660 -38.121 1.00 46.81 356 PRO A N 1
ATOM 2723 C CA . PRO A 1 356 ? -31.880 21.276 -37.573 1.00 46.81 356 PRO A CA 1
ATOM 2724 C C . PRO A 1 356 ? -31.696 22.775 -37.888 1.00 46.81 356 PRO A C 1
ATOM 2726 O O . PRO A 1 356 ? -30.703 23.359 -37.462 1.00 46.81 356 PRO A O 1
ATOM 2729 N N . HIS A 1 357 ? -32.629 23.417 -38.603 1.00 45.75 357 HIS A N 1
ATOM 2730 C CA . HIS A 1 357 ? -32.447 24.773 -39.147 1.00 45.75 357 HIS A CA 1
ATOM 2731 C C . HIS A 1 357 ? -33.325 25.878 -38.533 1.00 45.75 357 HIS A C 1
ATOM 2733 O O . HIS A 1 357 ? -33.257 27.014 -38.996 1.00 45.75 357 HIS A O 1
ATOM 2739 N N . VAL A 1 358 ? -34.131 25.601 -37.501 1.00 44.25 358 VAL A N 1
ATOM 2740 C CA . VAL A 1 358 ? -34.970 26.638 -36.865 1.00 44.25 358 VAL A CA 1
ATOM 2741 C C . VAL A 1 358 ? -34.309 27.139 -35.572 1.00 44.25 358 VAL A C 1
ATOM 2743 O O . VAL A 1 358 ? -34.216 26.367 -34.616 1.00 44.25 358 VAL A O 1
ATOM 2746 N N . PRO A 1 359 ? -33.860 28.408 -35.496 1.00 46.03 359 PRO A N 1
ATOM 2747 C CA . PRO A 1 359 ? -33.319 28.973 -34.264 1.00 46.03 359 PRO A CA 1
ATOM 2748 C C . PRO A 1 359 ? -34.456 29.259 -33.273 1.00 46.03 359 PRO A C 1
ATOM 2750 O O . PRO A 1 359 ? -35.408 29.974 -33.585 1.00 46.03 359 PRO A O 1
ATOM 2753 N N . LEU A 1 360 ? -34.355 28.713 -32.061 1.00 42.59 360 LEU A N 1
ATOM 2754 C CA . LEU A 1 360 ? -35.221 29.087 -30.942 1.00 42.59 360 LEU A CA 1
ATOM 2755 C C . LEU A 1 360 ? -34.563 30.258 -30.190 1.00 42.59 360 LEU A C 1
ATOM 2757 O O . LEU A 1 360 ? -33.361 30.217 -29.942 1.00 42.59 360 LEU A O 1
ATOM 2761 N N . SER A 1 361 ? -35.319 31.288 -29.805 1.00 44.69 361 SER A N 1
ATOM 2762 C CA . SER A 1 361 ? -34.818 32.385 -28.960 1.00 44.69 361 SER A CA 1
ATOM 2763 C C . SER A 1 361 ? -35.656 32.483 -27.686 1.00 44.69 361 SER A C 1
ATOM 2765 O O . SER A 1 361 ? -36.832 32.849 -27.736 1.00 44.69 361 SER A O 1
ATOM 2767 N N . LEU A 1 362 ? -35.058 32.148 -26.544 1.00 42.66 362 LEU A N 1
ATOM 2768 C CA . LEU A 1 362 ? -35.684 32.234 -25.221 1.00 42.66 362 LEU A CA 1
ATOM 2769 C C . LEU A 1 362 ? -35.120 33.435 -24.464 1.00 42.66 362 LEU A C 1
ATOM 2771 O O . LEU A 1 362 ? -33.905 33.553 -24.338 1.00 42.66 362 LEU A O 1
ATOM 2775 N N . SER A 1 363 ? -35.991 34.298 -23.942 1.00 43.03 363 SER A N 1
ATOM 2776 C CA . SER A 1 363 ? -35.598 35.449 -23.120 1.00 43.03 363 SER A CA 1
ATOM 2777 C C . SER A 1 363 ? -36.178 35.293 -21.718 1.00 43.03 363 SER A C 1
ATOM 2779 O O . SER A 1 363 ? -37.398 35.283 -21.548 1.00 43.03 363 SER A O 1
ATOM 2781 N N . LEU A 1 364 ? -35.311 35.157 -20.712 1.00 43.56 364 LEU A N 1
ATOM 2782 C CA . LEU A 1 364 ? -35.715 35.038 -19.308 1.00 43.56 364 LEU A CA 1
ATOM 2783 C C . LEU A 1 364 ? -35.449 36.339 -18.543 1.00 43.56 364 LEU A C 1
ATOM 2785 O O . LEU A 1 364 ? -34.321 36.837 -18.538 1.00 43.56 364 LEU A O 1
ATOM 2789 N N . SER A 1 365 ? -36.472 36.832 -17.840 1.00 43.34 365 SER A N 1
ATOM 2790 C CA . SER A 1 365 ? -36.372 37.951 -16.899 1.00 43.34 365 SER A CA 1
ATOM 2791 C C . SER A 1 365 ? -36.783 37.507 -15.492 1.00 43.34 365 SER A C 1
ATOM 2793 O O . SER A 1 365 ? -37.859 36.942 -15.287 1.00 43.34 365 SER A O 1
ATOM 2795 N N . LEU A 1 366 ? -35.913 37.747 -14.510 1.00 45.38 366 LEU A N 1
ATOM 2796 C CA . LEU A 1 366 ? -36.130 37.383 -13.108 1.00 45.38 366 LEU A CA 1
ATOM 2797 C C . LEU A 1 366 ? -36.228 38.643 -12.256 1.00 45.38 366 LEU A C 1
ATOM 2799 O O . LEU A 1 366 ? -35.279 39.426 -12.200 1.00 45.38 366 LEU A O 1
ATOM 2803 N N . CYS A 1 367 ? -37.351 38.797 -11.554 1.00 45.97 367 CYS A N 1
ATOM 2804 C CA . CYS A 1 367 ? -37.564 39.880 -10.599 1.00 45.97 367 CYS A CA 1
ATOM 2805 C C . CYS A 1 367 ? -37.553 39.313 -9.169 1.00 45.97 367 CYS A C 1
ATOM 2807 O O . CYS A 1 367 ? -38.531 38.688 -8.752 1.00 45.97 367 CYS A O 1
ATOM 2809 N N . PRO A 1 368 ? -36.468 39.492 -8.392 1.00 47.03 368 PRO A N 1
ATOM 2810 C CA . PRO A 1 368 ? -36.431 39.025 -7.010 1.00 47.03 368 PRO A CA 1
ATOM 2811 C C . PRO A 1 368 ? -37.363 39.858 -6.112 1.00 47.03 368 PRO A C 1
ATOM 2813 O O . PRO A 1 368 ? -37.385 41.089 -6.186 1.00 47.03 368 PRO A O 1
ATOM 2816 N N . SER A 1 369 ? -38.117 39.183 -5.238 1.00 45.25 369 SER A N 1
ATOM 2817 C CA . SER A 1 369 ? -38.926 39.824 -4.195 1.00 45.25 369 SER A CA 1
ATOM 2818 C C . SER A 1 369 ? -38.024 40.403 -3.083 1.00 45.25 369 SER A C 1
ATOM 2820 O O . SER A 1 369 ? -36.919 39.908 -2.866 1.00 45.25 369 SER A O 1
ATOM 2822 N N . PRO A 1 370 ? -38.440 41.465 -2.364 1.00 43.88 370 PRO A N 1
ATOM 2823 C CA . PRO A 1 370 ? -37.551 42.264 -1.504 1.00 43.88 370 PRO A CA 1
ATOM 2824 C C . PRO A 1 370 ? -37.099 41.602 -0.181 1.00 43.88 370 PRO A C 1
ATOM 2826 O O . PRO A 1 370 ? -36.555 42.290 0.682 1.00 43.88 370 PRO A O 1
ATOM 2829 N N . SER A 1 371 ? -37.310 40.296 0.021 1.00 46.03 371 SER A N 1
ATOM 2830 C CA . SER A 1 371 ? -36.921 39.592 1.257 1.00 46.03 371 SER A CA 1
ATOM 2831 C C . SER A 1 371 ? -35.508 38.980 1.184 1.00 46.03 371 SER A C 1
ATOM 2833 O O . SER A 1 371 ? -35.127 38.480 0.128 1.00 46.03 371 SER A O 1
ATOM 2835 N N . PRO A 1 372 ? -34.730 38.947 2.285 1.00 45.25 372 PRO A N 1
ATOM 2836 C CA . PRO A 1 372 ? -33.266 38.945 2.186 1.00 45.25 372 PRO A CA 1
ATOM 2837 C C . PRO A 1 372 ? -32.553 37.597 1.967 1.00 45.25 372 PRO A C 1
ATOM 2839 O O . PRO A 1 372 ? -31.344 37.619 1.771 1.00 45.25 372 PRO A O 1
ATOM 2842 N N . HIS A 1 373 ? -33.209 36.428 1.971 1.00 47.78 373 HIS A N 1
ATOM 2843 C CA . HIS A 1 373 ? -32.474 35.146 1.947 1.00 47.78 373 HIS A CA 1
ATOM 2844 C C . HIS A 1 373 ? -33.199 34.001 1.223 1.00 47.78 373 HIS A C 1
ATOM 2846 O O . HIS A 1 373 ? -33.494 32.973 1.829 1.00 47.78 373 HIS A O 1
ATOM 2852 N N . VAL A 1 374 ? -33.449 34.140 -0.082 1.00 44.59 374 VAL A N 1
ATOM 2853 C CA . VAL A 1 374 ? -33.918 33.010 -0.905 1.00 44.59 374 VAL A CA 1
ATOM 2854 C C . VAL A 1 374 ? -32.901 32.725 -2.019 1.00 44.59 374 VAL A C 1
ATOM 2856 O O . VAL A 1 374 ? -32.771 33.538 -2.934 1.00 44.59 374 VAL A O 1
ATOM 2859 N N . PRO A 1 375 ? -32.146 31.613 -1.958 1.00 46.97 375 PRO A N 1
ATOM 2860 C CA . PRO A 1 375 ? -31.308 31.177 -3.070 1.00 46.97 375 PRO A CA 1
ATOM 2861 C C . PRO A 1 375 ? -32.186 30.654 -4.217 1.00 46.97 375 PRO A C 1
ATOM 2863 O O . PRO A 1 375 ? -33.111 29.873 -3.991 1.00 46.97 375 PRO A O 1
ATOM 2866 N N . LEU A 1 376 ? -31.887 31.076 -5.447 1.00 44.16 376 LEU A N 1
ATOM 2867 C CA . LEU A 1 376 ? -32.563 30.638 -6.675 1.00 44.16 376 LEU A CA 1
ATOM 2868 C C . LEU A 1 376 ? -31.569 29.855 -7.541 1.00 44.16 376 LEU A C 1
ATOM 2870 O O . LEU A 1 376 ? -30.825 30.463 -8.312 1.00 44.16 376 LEU A O 1
ATOM 2874 N N . PRO A 1 377 ? -31.503 28.523 -7.399 1.00 45.19 377 PRO A N 1
ATOM 2875 C CA . PRO A 1 377 ? -30.672 27.698 -8.262 1.00 45.19 377 PRO A CA 1
ATOM 2876 C C . PRO A 1 377 ? -31.352 27.509 -9.627 1.00 45.19 377 PRO A C 1
ATOM 2878 O O . PRO A 1 377 ? -32.496 27.054 -9.696 1.00 45.19 377 PRO A O 1
ATOM 2881 N N . MET A 1 378 ? -30.639 27.825 -10.713 1.00 41.03 378 MET A N 1
ATOM 2882 C CA . MET A 1 378 ? -31.076 27.543 -12.086 1.00 41.03 378 MET A CA 1
ATOM 2883 C C . MET A 1 378 ? -30.076 26.643 -12.816 1.00 41.03 378 MET A C 1
ATOM 2885 O O . MET A 1 378 ? -28.863 26.862 -12.768 1.00 41.03 378 MET A O 1
ATOM 2889 N N . SER A 1 379 ? -30.601 25.656 -13.543 1.00 41.09 379 SER A N 1
ATOM 2890 C CA . SER A 1 379 ? -29.827 24.771 -14.419 1.00 41.09 379 SER A CA 1
ATOM 2891 C C . SER A 1 379 ? -30.410 24.792 -15.833 1.00 41.09 379 SER A C 1
ATOM 2893 O O . SER A 1 379 ? -31.623 24.644 -16.010 1.00 41.09 379 SER A O 1
ATOM 2895 N N . LEU A 1 380 ? -29.547 25.013 -16.829 1.00 40.03 380 LEU A N 1
ATOM 2896 C CA . LEU A 1 380 ? -29.893 25.102 -18.249 1.00 40.03 380 LEU A CA 1
ATOM 2897 C C . LEU A 1 380 ? -29.034 24.123 -19.062 1.00 40.03 380 LEU A C 1
ATOM 2899 O O . LEU A 1 380 ? -27.806 24.125 -18.964 1.00 40.03 380 LEU A O 1
ATOM 2903 N N . SER A 1 381 ? -29.685 23.320 -19.905 1.00 44.19 381 SER A N 1
ATOM 2904 C CA . SER A 1 381 ? -29.035 22.326 -20.774 1.00 44.19 381 SER A CA 1
ATOM 2905 C C . SER A 1 381 ? -29.399 22.596 -22.242 1.00 44.19 381 SER A C 1
ATOM 2907 O O . SER A 1 381 ? -30.418 22.089 -22.712 1.00 44.19 381 SER A O 1
ATOM 2909 N N . PRO A 1 382 ? -28.658 23.450 -22.973 1.00 42.47 382 PRO A N 1
ATOM 2910 C CA . PRO A 1 382 ? -29.019 23.803 -24.346 1.00 42.47 382 PRO A CA 1
ATOM 2911 C C . PRO A 1 382 ? -28.721 22.667 -25.343 1.00 42.47 382 PRO A C 1
ATOM 2913 O O . PRO A 1 382 ? -27.653 22.054 -25.311 1.00 42.47 382 PRO A O 1
ATOM 2916 N N . CYS A 1 383 ? -29.660 22.419 -26.265 1.00 44.75 383 CYS A N 1
ATOM 2917 C CA . CYS A 1 383 ? -29.453 21.567 -27.443 1.00 44.75 383 CYS A CA 1
ATOM 2918 C C . CYS A 1 383 ? -28.578 22.279 -28.511 1.00 44.75 383 CYS A C 1
ATOM 2920 O O . CYS A 1 383 ? -28.483 23.508 -28.485 1.00 44.75 383 CYS A O 1
ATOM 2922 N N . PRO A 1 384 ? -27.967 21.549 -29.474 1.00 41.44 384 PRO A N 1
ATOM 2923 C CA . PRO A 1 384 ? -26.809 21.992 -30.278 1.00 41.44 384 PRO A CA 1
ATOM 2924 C C . PRO A 1 384 ? -26.972 23.208 -31.216 1.00 41.44 384 PRO A C 1
ATOM 2926 O O . PRO A 1 384 ? -26.038 23.525 -31.945 1.00 41.44 384 PRO A O 1
ATOM 2929 N N . SER A 1 385 ? -28.120 23.888 -31.240 1.00 44.78 385 SER A N 1
ATOM 2930 C CA . SER A 1 385 ? -28.423 24.931 -32.237 1.00 44.78 385 SER A CA 1
ATOM 2931 C C . SER A 1 385 ? -29.283 26.099 -31.722 1.00 44.78 385 SER A C 1
ATOM 2933 O O . SER A 1 385 ? -29.832 26.859 -32.518 1.00 44.78 385 SER A O 1
ATOM 2935 N N . VAL A 1 386 ? -29.397 26.284 -30.400 1.00 45.88 386 VAL A N 1
ATOM 2936 C CA . VAL A 1 386 ? -30.311 27.273 -29.792 1.00 45.88 386 VAL A CA 1
ATOM 2937 C C . VAL A 1 386 ? -29.558 28.324 -28.953 1.00 45.88 386 VAL A C 1
ATOM 2939 O O . VAL A 1 386 ? -29.050 27.984 -27.882 1.00 45.88 386 VAL A O 1
ATOM 2942 N N . PRO A 1 387 ? -29.495 29.602 -29.378 1.00 46.34 387 PRO A N 1
ATOM 2943 C CA . PRO A 1 387 ? -28.983 30.692 -28.548 1.00 46.34 387 PRO A CA 1
ATOM 2944 C C . PRO A 1 387 ? -30.017 31.142 -27.498 1.00 46.34 387 PRO A C 1
ATOM 2946 O O . PRO A 1 387 ? -31.164 31.451 -27.820 1.00 46.34 387 PRO A O 1
ATOM 2949 N N . VAL A 1 388 ? -29.606 31.223 -26.228 1.00 47.94 388 VAL A N 1
ATOM 2950 C CA . VAL A 1 388 ? -30.467 31.652 -25.107 1.00 47.94 388 VAL A CA 1
ATOM 2951 C C . VAL A 1 388 ? -29.912 32.938 -24.477 1.00 47.94 388 VAL A C 1
ATOM 2953 O O . VAL A 1 388 ? -28.967 32.863 -23.690 1.00 47.94 388 VAL A O 1
ATOM 2956 N N . PRO A 1 389 ? -30.451 34.126 -24.806 1.00 45.00 389 PRO A N 1
ATOM 2957 C CA . PRO A 1 389 ? -30.095 35.371 -24.124 1.00 45.00 389 PRO A CA 1
ATOM 2958 C C . PRO A 1 389 ? -30.727 35.464 -22.721 1.00 45.00 389 PRO A C 1
ATOM 2960 O O . PRO A 1 389 ? -31.932 35.284 -22.546 1.00 45.00 389 PRO A O 1
ATOM 2963 N N . MET A 1 390 ? -29.917 35.791 -21.710 1.00 44.44 390 MET A N 1
ATOM 2964 C CA . MET A 1 390 ? -30.344 35.935 -20.308 1.00 44.44 390 MET A CA 1
ATOM 2965 C C . MET A 1 390 ? -30.009 37.331 -19.773 1.00 44.44 390 MET A C 1
ATOM 2967 O O . MET A 1 390 ? -28.889 37.807 -19.961 1.00 44.44 390 MET A O 1
ATOM 2971 N N . SER A 1 391 ? -30.950 37.959 -19.057 1.00 44.47 391 SER A N 1
ATOM 2972 C CA . SER A 1 391 ? -30.760 39.273 -18.423 1.00 44.47 391 SER A CA 1
ATOM 2973 C C . SER A 1 391 ? -31.321 39.296 -16.991 1.00 44.47 391 SER A C 1
ATOM 2975 O O . SER A 1 391 ? -32.532 39.451 -16.808 1.00 44.47 391 SER A O 1
ATOM 2977 N N . PRO A 1 392 ? -30.488 39.143 -15.948 1.00 43.91 392 PRO A N 1
ATOM 2978 C CA . PRO A 1 392 ? -30.932 39.338 -14.572 1.00 43.91 392 PRO A CA 1
ATOM 2979 C C . PRO A 1 392 ? -30.931 40.833 -14.198 1.00 43.91 392 PRO A C 1
ATOM 2981 O O . PRO A 1 392 ? -29.922 41.517 -14.363 1.00 43.91 392 PRO A O 1
ATOM 2984 N N . CYS A 1 393 ? -32.037 41.334 -13.636 1.00 42.12 393 CYS A N 1
ATOM 2985 C CA . CYS A 1 393 ? -32.131 42.685 -13.068 1.00 42.12 393 CYS A CA 1
ATOM 2986 C C . CYS A 1 393 ? -32.152 42.614 -11.526 1.00 42.12 393 CYS A C 1
ATOM 2988 O O . CYS A 1 393 ? -33.183 42.258 -10.951 1.00 42.12 393 CYS A O 1
ATOM 2990 N N . PRO A 1 394 ? -31.049 42.931 -10.821 1.00 43.62 394 PRO A N 1
ATOM 2991 C CA . PRO A 1 394 ? -31.037 42.902 -9.361 1.00 43.62 394 PRO A CA 1
ATOM 2992 C C . PRO A 1 394 ? -31.715 44.139 -8.743 1.00 43.62 394 PRO A C 1
ATOM 2994 O O . PRO A 1 394 ? -31.501 45.272 -9.171 1.00 43.62 394 PRO A O 1
ATOM 2997 N N . SER A 1 395 ? -32.514 43.916 -7.694 1.00 42.97 395 SER A N 1
ATOM 2998 C CA . SER A 1 395 ? -33.083 44.968 -6.835 1.00 42.97 395 SER A CA 1
ATOM 2999 C C . SER A 1 395 ? -31.997 45.604 -5.941 1.00 42.97 395 SER A C 1
ATOM 3001 O O . SER A 1 395 ? -31.102 44.896 -5.477 1.00 42.97 395 SER A O 1
ATOM 3003 N N . PRO A 1 396 ? -32.060 46.918 -5.645 1.00 39.44 396 PRO A N 1
ATOM 3004 C CA . PRO A 1 396 ? -30.949 47.678 -5.061 1.00 39.44 396 PRO A CA 1
ATOM 3005 C C . PRO A 1 396 ? -30.636 47.433 -3.572 1.00 39.44 396 PRO A C 1
ATOM 3007 O O . PRO A 1 396 ? -29.734 48.093 -3.062 1.00 39.44 396 PRO A O 1
ATOM 3010 N N . ARG A 1 397 ? -31.347 46.556 -2.839 1.00 41.09 397 ARG A N 1
ATOM 3011 C CA . ARG A 1 397 ? -31.222 46.509 -1.362 1.00 41.09 397 ARG A CA 1
ATOM 3012 C C . ARG A 1 397 ? -30.401 45.370 -0.750 1.00 41.09 397 ARG A C 1
ATOM 3014 O O . ARG A 1 397 ? -29.793 45.641 0.275 1.00 41.09 397 ARG A O 1
ATOM 3021 N N . VAL A 1 398 ? -30.309 44.166 -1.323 1.00 42.81 398 VAL A N 1
ATOM 3022 C CA . VAL A 1 398 ? -29.433 43.065 -0.831 1.00 42.81 398 VAL A CA 1
ATOM 3023 C C . VAL A 1 398 ? -29.266 42.024 -1.958 1.00 42.81 398 VAL A C 1
ATOM 3025 O O . VAL A 1 398 ? -30.283 41.681 -2.562 1.00 42.81 398 VAL A O 1
ATOM 3028 N N . PRO A 1 399 ? -28.067 41.484 -2.273 1.00 41.84 399 PRO A N 1
ATOM 3029 C CA . PRO A 1 399 ? -27.952 40.459 -3.311 1.00 41.84 399 PRO A CA 1
ATOM 3030 C C . PRO A 1 399 ? -28.232 39.051 -2.749 1.00 41.84 399 PRO A C 1
ATOM 3032 O O . PRO A 1 399 ? -27.587 38.651 -1.778 1.00 41.84 399 PRO A O 1
ATOM 3035 N N . PRO A 1 400 ? -29.130 38.247 -3.349 1.00 44.91 400 PRO A N 1
ATOM 3036 C CA . PRO A 1 400 ? -29.107 36.804 -3.147 1.00 44.91 400 PRO A CA 1
ATOM 3037 C C . PRO A 1 400 ? -27.983 36.168 -3.993 1.00 44.91 400 PRO A C 1
ATOM 3039 O O . PRO A 1 400 ? -27.651 36.685 -5.065 1.00 44.91 400 PRO A O 1
ATOM 3042 N N . PRO A 1 401 ? -27.392 35.040 -3.561 1.00 42.22 401 PRO A N 1
ATOM 3043 C CA . PRO A 1 401 ? -26.473 34.278 -4.400 1.00 42.22 401 PRO A CA 1
ATOM 3044 C C . PRO A 1 401 ? -27.255 33.656 -5.567 1.00 42.22 401 PRO A C 1
ATOM 3046 O O . PRO A 1 401 ? -28.182 32.875 -5.348 1.00 42.22 401 PRO A O 1
ATOM 3049 N N . VAL A 1 402 ? -26.893 34.005 -6.803 1.00 39.81 402 VAL A N 1
ATOM 3050 C CA . VAL A 1 402 ? -27.462 33.404 -8.018 1.00 39.81 402 VAL A CA 1
ATOM 3051 C C . VAL A 1 402 ? -26.455 32.398 -8.562 1.00 39.81 402 VAL A C 1
ATOM 3053 O O . VAL A 1 402 ? -25.375 32.773 -9.012 1.00 39.81 402 VAL A O 1
ATOM 3056 N N . SER A 1 403 ? -26.796 31.113 -8.517 1.00 37.62 403 SER A N 1
ATOM 3057 C CA . SER A 1 403 ? -25.995 30.037 -9.102 1.00 37.62 403 SER A CA 1
ATOM 3058 C C . SER A 1 403 ? -26.602 29.605 -10.440 1.00 37.62 403 SER A C 1
ATOM 3060 O O . SER A 1 403 ? -27.771 29.228 -10.516 1.00 37.62 403 SER A O 1
ATOM 3062 N N . LEU A 1 404 ? -25.801 29.679 -11.506 1.00 36.31 404 LEU A N 1
ATOM 3063 C CA . LEU A 1 404 ? -26.183 29.369 -12.886 1.00 36.31 404 LEU A CA 1
ATOM 3064 C C . LEU A 1 404 ? -25.273 28.260 -13.422 1.00 36.31 404 LEU A C 1
ATOM 3066 O O . LEU A 1 404 ? -24.082 28.479 -13.599 1.00 36.31 404 LEU A O 1
ATOM 3070 N N . SER A 1 405 ? -25.819 27.072 -13.688 1.00 38.16 405 SER A N 1
ATOM 3071 C CA . SER A 1 405 ? -25.061 25.947 -14.260 1.00 38.16 405 SER A CA 1
ATOM 3072 C C . SER A 1 405 ? -25.495 25.679 -15.706 1.00 38.16 405 SER A C 1
ATOM 3074 O O . SER A 1 405 ? -26.692 25.561 -15.977 1.00 38.16 405 SER A O 1
ATOM 3076 N N . LEU A 1 406 ? -24.527 25.602 -16.629 1.00 35.25 406 LEU A N 1
ATOM 3077 C CA . LEU A 1 406 ? -24.722 25.382 -18.069 1.00 35.25 406 LEU A CA 1
ATOM 3078 C C . LEU A 1 406 ? -23.980 24.110 -18.507 1.00 35.25 406 LEU A C 1
ATOM 3080 O O . LEU A 1 406 ? -22.772 24.017 -18.306 1.00 35.25 406 LEU A O 1
ATOM 3084 N N . CYS A 1 407 ? -24.673 23.158 -19.139 1.00 39.31 407 CYS A N 1
ATOM 3085 C CA . CYS A 1 407 ? -24.079 21.910 -19.650 1.00 39.31 407 CYS A CA 1
ATOM 3086 C C . CYS A 1 407 ? -24.307 21.757 -21.171 1.00 39.31 407 CYS A C 1
ATOM 3088 O O . CYS A 1 407 ? -25.379 21.300 -21.566 1.00 39.31 407 CYS A O 1
ATOM 3090 N N . PRO A 1 408 ? -23.349 22.132 -22.044 1.00 39.31 408 PRO A N 1
ATOM 3091 C CA . PRO A 1 408 ? -23.475 21.931 -23.492 1.00 39.31 408 PRO A CA 1
ATOM 3092 C C . PRO A 1 408 ? -22.987 20.543 -23.957 1.00 39.31 408 PRO A C 1
ATOM 3094 O O . PRO A 1 408 ? -22.098 19.944 -23.349 1.00 39.31 408 PRO A O 1
ATOM 3097 N N . CYS A 1 409 ? -23.562 20.039 -25.058 1.00 38.09 409 CYS A N 1
ATOM 3098 C CA . CYS A 1 409 ? -23.177 18.770 -25.698 1.00 38.09 409 CYS A CA 1
ATOM 3099 C C . CYS A 1 409 ? -21.844 18.869 -26.488 1.00 38.09 409 CYS A C 1
ATOM 3101 O O . CYS A 1 409 ? -21.487 19.956 -26.940 1.00 38.09 409 CYS A O 1
ATOM 3103 N N . PRO A 1 410 ? -21.116 17.752 -26.719 1.00 37.41 410 PRO A N 1
ATOM 3104 C CA . PRO A 1 410 ? -19.679 17.760 -27.049 1.00 37.41 410 PRO A CA 1
ATOM 3105 C C . PRO A 1 410 ? -19.282 18.157 -28.484 1.00 37.41 410 PRO A C 1
ATOM 3107 O O . PRO A 1 410 ? -18.097 18.110 -28.802 1.00 37.41 410 PRO A O 1
ATOM 3110 N N . SER A 1 411 ? -20.225 18.476 -29.375 1.00 37.56 411 SER A N 1
ATOM 3111 C CA . SER A 1 411 ? -19.972 18.391 -30.825 1.00 37.56 411 SER A CA 1
ATOM 3112 C C . SER A 1 411 ? -19.795 19.721 -31.573 1.00 37.56 411 SER A C 1
ATOM 3114 O O . SER A 1 411 ? -19.337 19.674 -32.709 1.00 37.56 411 SER A O 1
ATOM 3116 N N . VAL A 1 412 ? -20.136 20.891 -31.009 1.00 36.81 412 VAL A N 1
ATOM 3117 C CA . VAL A 1 412 ? -20.009 22.203 -31.697 1.00 36.81 412 VAL A CA 1
ATOM 3118 C C . VAL A 1 412 ? -19.816 23.347 -30.675 1.00 36.81 412 VAL A C 1
ATOM 3120 O O . VAL A 1 412 ? -20.517 23.354 -29.662 1.00 36.81 412 VAL A O 1
ATOM 3123 N N . PRO A 1 413 ? -18.921 24.334 -30.900 1.00 39.22 413 PRO A N 1
ATOM 3124 C CA . PRO A 1 413 ? -18.812 25.525 -30.049 1.00 39.22 413 PRO A CA 1
ATOM 3125 C C . PRO A 1 413 ? -20.026 26.460 -30.222 1.00 39.22 413 PRO A C 1
ATOM 3127 O O . PRO A 1 413 ? -20.294 26.936 -31.323 1.00 39.22 413 PRO A O 1
ATOM 3130 N N . ILE A 1 414 ? -20.753 26.750 -29.135 1.00 40.22 414 ILE A N 1
ATOM 3131 C CA . ILE A 1 414 ? -21.920 27.656 -29.126 1.00 40.22 414 ILE A CA 1
ATOM 3132 C C . ILE A 1 414 ? -21.541 28.977 -28.427 1.00 40.22 414 ILE A C 1
ATOM 3134 O O . ILE A 1 414 ? -21.177 28.939 -27.249 1.00 40.22 414 ILE A O 1
ATOM 3138 N N . PRO A 1 415 ? -21.637 30.148 -29.086 1.00 39.09 415 PRO A N 1
ATOM 3139 C CA . PRO A 1 415 ? -21.435 31.442 -28.435 1.00 39.09 415 PRO A CA 1
ATOM 3140 C C . PRO A 1 415 ? -22.658 31.839 -27.585 1.00 39.09 415 PRO A C 1
ATOM 3142 O O . PRO A 1 415 ? -23.785 31.878 -28.075 1.00 39.09 415 PRO A O 1
ATOM 3145 N N . LEU A 1 416 ? -22.434 32.158 -26.306 1.00 38.31 416 LEU A N 1
ATOM 3146 C CA . LEU A 1 416 ? -23.458 32.615 -25.353 1.00 38.31 416 LEU A CA 1
ATOM 3147 C C . LEU A 1 416 ? -23.154 34.056 -24.901 1.00 38.31 416 LEU A C 1
ATOM 3149 O O . LEU A 1 416 ? -22.222 34.257 -24.118 1.00 38.31 416 LEU A O 1
ATOM 3153 N N . PRO A 1 417 ? -23.914 35.069 -25.355 1.00 38.47 417 PRO A N 1
ATOM 3154 C CA . PRO A 1 417 ? -23.795 36.424 -24.831 1.00 38.47 417 PRO A CA 1
ATOM 3155 C C . PRO A 1 417 ? -24.578 36.552 -23.514 1.00 38.47 417 PRO A C 1
ATOM 3157 O O . PRO A 1 417 ? -25.794 36.370 -23.480 1.00 38.47 417 PRO A O 1
ATOM 3160 N N . VAL A 1 418 ? -23.884 36.881 -22.422 1.00 36.69 418 VAL A N 1
ATOM 3161 C CA . VAL A 1 418 ? -24.490 37.184 -21.114 1.00 36.69 418 VAL A CA 1
ATOM 3162 C C . VAL A 1 418 ? -24.188 38.641 -20.773 1.00 36.69 418 VAL A C 1
ATOM 3164 O O . VAL A 1 418 ? -23.020 39.022 -20.695 1.00 36.69 418 VAL A O 1
ATOM 3167 N N . SER A 1 419 ? -25.229 39.450 -20.557 1.00 36.09 419 SER A N 1
ATOM 3168 C CA . SER A 1 419 ? -25.088 40.841 -20.111 1.00 36.09 419 SER A CA 1
ATOM 3169 C C . SER A 1 419 ? -25.432 40.952 -18.626 1.00 36.09 419 SER A C 1
ATOM 3171 O O . SER A 1 419 ? -26.520 40.563 -18.200 1.00 36.09 419 SER A O 1
ATOM 3173 N N . LEU A 1 420 ? -24.487 41.450 -17.824 1.00 37.03 420 LEU A N 1
ATOM 3174 C CA . LEU A 1 420 ? -24.644 41.668 -16.385 1.00 37.03 420 LEU A CA 1
ATOM 3175 C C . LEU A 1 420 ? -24.397 43.147 -16.081 1.00 37.03 420 LEU A C 1
ATOM 3177 O O . LEU A 1 420 ? -23.304 43.653 -16.322 1.00 37.03 420 LEU A O 1
ATOM 3181 N N . HIS A 1 421 ? -25.389 43.825 -15.505 1.00 39.28 421 HIS A N 1
ATOM 3182 C CA . HIS A 1 421 ? -25.242 45.183 -14.978 1.00 39.28 421 HIS A CA 1
ATOM 3183 C C . HIS A 1 421 ? -25.059 45.131 -13.450 1.00 39.28 421 HIS A C 1
ATOM 3185 O O . HIS A 1 421 ? -26.048 44.996 -12.727 1.00 39.28 421 HIS A O 1
ATOM 3191 N N . PRO A 1 422 ? -23.823 45.205 -12.917 1.00 38.69 422 PRO A N 1
ATOM 3192 C CA . PRO A 1 422 ? -23.610 45.259 -11.475 1.00 38.69 422 PRO A CA 1
ATOM 3193 C C . PRO A 1 422 ? -23.964 46.646 -10.908 1.00 38.69 422 PRO A C 1
ATOM 3195 O O . PRO A 1 422 ? -23.568 47.678 -11.446 1.00 38.69 422 PRO A O 1
ATOM 3198 N N . SER A 1 423 ? -24.694 46.666 -9.789 1.00 39.31 423 SER A N 1
ATOM 3199 C CA . SER A 1 423 ? -24.915 47.867 -8.968 1.00 39.31 423 SER A CA 1
ATOM 3200 C C . SER A 1 423 ? -23.608 48.277 -8.257 1.00 39.31 423 SER A C 1
ATOM 3202 O O . SER A 1 423 ? -22.857 47.393 -7.836 1.00 39.31 423 SER A O 1
ATOM 3204 N N . PRO A 1 424 ? -23.313 49.583 -8.082 1.00 35.72 424 PRO A N 1
ATOM 3205 C CA . PRO A 1 424 ? -21.986 50.106 -7.714 1.00 35.72 424 PRO A CA 1
ATOM 3206 C C . PRO A 1 424 ? -21.432 49.739 -6.322 1.00 35.72 424 PRO A C 1
ATOM 3208 O O . PRO A 1 424 ? -20.357 50.223 -5.968 1.00 35.72 424 PRO A O 1
ATOM 3211 N N . HIS A 1 425 ? -22.110 48.908 -5.523 1.00 36.66 425 HIS A N 1
ATOM 3212 C CA . HIS A 1 425 ? -21.769 48.727 -4.106 1.00 36.66 425 HIS A CA 1
ATOM 3213 C C . HIS A 1 425 ? -21.562 47.288 -3.613 1.00 36.66 425 HIS A C 1
ATOM 3215 O O . HIS A 1 425 ? -21.199 47.135 -2.450 1.00 36.66 425 HIS A O 1
ATOM 3221 N N . VAL A 1 426 ? -21.749 46.230 -4.420 1.00 37.88 426 VAL A N 1
ATOM 3222 C CA . VAL A 1 426 ? -21.615 44.847 -3.902 1.00 37.88 426 VAL A CA 1
ATOM 3223 C C . VAL A 1 426 ? -21.112 43.852 -4.968 1.00 37.88 426 VAL A C 1
ATOM 3225 O O . VAL A 1 426 ? -21.616 43.881 -6.092 1.00 37.88 426 VAL A O 1
ATOM 3228 N N . PRO A 1 427 ? -20.157 42.950 -4.655 1.00 40.34 427 PRO A N 1
ATOM 3229 C CA . PRO A 1 427 ? -19.710 41.902 -5.578 1.00 40.34 427 PRO A CA 1
ATOM 3230 C C . PRO A 1 427 ? -20.779 40.811 -5.788 1.00 40.34 427 PRO A C 1
ATOM 3232 O O . PRO A 1 427 ? -21.400 40.347 -4.833 1.00 40.34 427 PRO A O 1
ATOM 3235 N N . ILE A 1 428 ? -20.970 40.373 -7.038 1.00 38.56 428 ILE A N 1
ATOM 3236 C CA . ILE A 1 428 ? -21.881 39.278 -7.418 1.00 38.56 428 ILE A CA 1
ATOM 3237 C C . ILE A 1 428 ? -21.051 37.997 -7.612 1.00 38.56 428 ILE A C 1
ATOM 3239 O O . ILE A 1 428 ? -20.217 37.964 -8.519 1.00 38.56 428 ILE A O 1
ATOM 3243 N N . PRO A 1 429 ? -21.252 36.930 -6.819 1.00 36.38 429 PRO A N 1
ATOM 3244 C CA . PRO A 1 429 ? -20.592 35.654 -7.064 1.00 36.38 429 PRO A CA 1
ATOM 3245 C C . PRO A 1 429 ? -21.320 34.899 -8.186 1.00 36.38 429 PRO A C 1
ATOM 3247 O O . PRO A 1 429 ? -22.450 34.455 -8.007 1.00 36.38 429 PRO A O 1
ATOM 3250 N N . VAL A 1 430 ? -20.672 34.748 -9.343 1.00 35.59 430 VAL A N 1
ATOM 3251 C CA . VAL A 1 430 ? -21.141 33.913 -10.463 1.00 35.59 430 VAL A CA 1
ATOM 3252 C C . VAL A 1 430 ? -20.244 32.678 -10.537 1.00 35.59 430 VAL A C 1
ATOM 3254 O O . VAL A 1 430 ? -19.025 32.807 -10.589 1.00 35.59 430 VAL A O 1
ATOM 3257 N N . SER A 1 431 ? -20.828 31.479 -10.537 1.00 33.59 431 SER A N 1
ATOM 3258 C CA . SER A 1 431 ? -20.096 30.218 -10.714 1.00 33.59 431 SER A CA 1
ATOM 3259 C C . SER A 1 431 ? -20.492 29.602 -12.052 1.00 33.59 431 SER A C 1
ATOM 3261 O O . SER A 1 431 ? -21.659 29.285 -12.243 1.00 33.59 431 SER A O 1
ATOM 3263 N N . LEU A 1 432 ? -19.537 29.463 -12.975 1.00 31.97 432 LEU A N 1
ATOM 3264 C CA . LEU A 1 432 ? -19.698 28.779 -14.262 1.00 31.97 432 LEU A CA 1
ATOM 3265 C C . LEU A 1 432 ? -18.894 27.474 -14.218 1.00 31.97 432 LEU A C 1
ATOM 3267 O O . LEU A 1 432 ? -17.740 27.479 -13.799 1.00 31.97 432 LEU A O 1
ATOM 3271 N N . SER A 1 433 ? -19.485 26.361 -14.648 1.00 34.38 433 SER A N 1
ATOM 3272 C CA . SER A 1 433 ? -18.860 25.026 -14.640 1.00 34.38 433 SER A CA 1
ATOM 3273 C C . SER A 1 433 ? -18.876 24.423 -16.052 1.00 34.38 433 SER A C 1
ATOM 3275 O O . SER A 1 433 ? -19.856 23.785 -16.428 1.00 34.38 433 SER A O 1
ATOM 3277 N N . PRO A 1 434 ? -17.841 24.648 -16.884 1.00 32.91 434 PRO A N 1
ATOM 3278 C CA . PRO A 1 434 ? -17.772 24.036 -18.206 1.00 32.91 434 PRO A CA 1
ATOM 3279 C C . PRO A 1 434 ? -17.253 22.588 -18.132 1.00 32.91 434 PRO A C 1
ATOM 3281 O O . PRO A 1 434 ? -16.326 22.274 -17.377 1.00 32.91 434 PRO A O 1
ATOM 3284 N N . CYS A 1 435 ? -17.830 21.706 -18.958 1.00 31.44 435 CYS A N 1
ATOM 3285 C CA . CYS A 1 435 ? -17.373 20.322 -19.122 1.00 31.44 435 CYS A CA 1
ATOM 3286 C C . CYS A 1 435 ? -15.988 20.236 -19.810 1.00 31.44 435 CYS A C 1
ATOM 3288 O O . CYS A 1 435 ? -15.635 21.121 -20.586 1.00 31.44 435 CYS A O 1
ATOM 3290 N N . PRO A 1 436 ? -15.196 19.167 -19.574 1.00 34.09 436 PRO A N 1
ATOM 3291 C CA . PRO A 1 436 ? -13.735 19.197 -19.744 1.00 34.09 436 PRO A CA 1
ATOM 3292 C C . PRO A 1 436 ? -13.198 19.104 -21.183 1.00 34.09 436 PRO A C 1
ATOM 3294 O O . PRO A 1 436 ? -11.983 19.072 -21.349 1.00 34.09 436 PRO A O 1
ATOM 3297 N N . SER A 1 437 ? -14.049 18.992 -22.207 1.00 32.44 437 SER A N 1
ATOM 3298 C CA . SER A 1 437 ? -13.628 18.518 -23.538 1.00 32.44 437 SER A CA 1
ATOM 3299 C C . SER A 1 437 ? -13.818 19.485 -24.719 1.00 32.44 437 SER A C 1
ATOM 3301 O O . SER A 1 437 ? -13.427 19.113 -25.821 1.00 32.44 437 SER A O 1
ATOM 3303 N N . VAL A 1 438 ? -14.334 20.715 -24.548 1.00 32.44 438 VAL A N 1
ATOM 3304 C CA . VAL A 1 438 ? -14.434 21.714 -25.648 1.00 32.44 438 VAL A CA 1
ATOM 3305 C C . VAL A 1 438 ? -14.233 23.156 -25.128 1.00 32.44 438 VAL A C 1
ATOM 3307 O O . VAL A 1 438 ? -14.835 23.502 -24.110 1.00 32.44 438 VAL A O 1
ATOM 3310 N N . PRO A 1 439 ? -13.451 24.032 -25.797 1.00 34.81 439 PRO A N 1
ATOM 3311 C CA . PRO A 1 439 ? -13.354 25.454 -25.448 1.00 34.81 439 PRO A CA 1
ATOM 3312 C C . PRO A 1 439 ? -14.640 26.209 -25.832 1.00 34.81 439 PRO A C 1
ATOM 3314 O O . PRO A 1 439 ? -15.062 26.161 -26.986 1.00 34.81 439 PRO A O 1
ATOM 3317 N N . ILE A 1 440 ? -15.250 26.937 -24.892 1.00 34.88 440 ILE A N 1
ATOM 3318 C CA . ILE A 1 440 ? -16.430 27.784 -25.145 1.00 34.88 440 ILE A CA 1
ATOM 3319 C C . ILE A 1 440 ? -15.997 29.257 -25.098 1.00 34.88 440 ILE A C 1
ATOM 3321 O O . ILE A 1 440 ? -15.591 29.721 -24.030 1.00 34.88 440 ILE A O 1
ATOM 3325 N N . PRO A 1 441 ? -16.092 30.025 -26.197 1.00 33.81 441 PRO A N 1
ATOM 3326 C CA . PRO A 1 441 ? -15.889 31.466 -26.149 1.00 33.81 441 PRO A CA 1
ATOM 3327 C C . PRO A 1 441 ? -17.128 32.130 -25.532 1.00 33.81 441 PRO A C 1
ATOM 3329 O O . PRO A 1 441 ? -18.172 32.258 -26.170 1.00 33.81 441 PRO A O 1
ATOM 3332 N N . VAL A 1 442 ? -17.027 32.539 -24.267 1.00 34.09 442 VAL A N 1
ATOM 3333 C CA . VAL A 1 442 ? -18.015 33.417 -23.624 1.00 34.09 442 VAL A CA 1
ATOM 3334 C C . VAL A 1 442 ? -17.536 34.853 -23.811 1.00 34.09 442 VAL A C 1
ATOM 3336 O O . VAL A 1 442 ? -16.396 35.166 -23.476 1.00 34.09 442 VAL A O 1
ATOM 3339 N N . SER A 1 443 ? -18.389 35.731 -24.336 1.00 30.12 443 SER A N 1
ATOM 3340 C CA . SER A 1 443 ? -18.098 37.164 -24.476 1.00 30.12 443 SER A CA 1
ATOM 3341 C C . SER A 1 443 ? -18.864 37.949 -23.404 1.00 30.12 443 SER A C 1
ATOM 3343 O O . SER A 1 443 ? -19.979 38.397 -23.670 1.00 30.12 443 SER A O 1
ATOM 3345 N N . PRO A 1 444 ? -18.338 38.098 -22.174 1.00 36.25 444 PRO A N 1
ATOM 3346 C CA . PRO A 1 444 ? -18.959 38.965 -21.185 1.00 36.25 444 PRO A CA 1
ATOM 3347 C C . PRO A 1 444 ? -18.671 40.429 -21.538 1.00 36.25 444 PRO A C 1
ATOM 3349 O O . PRO A 1 444 ? -17.517 40.838 -21.647 1.00 36.25 444 PRO A O 1
ATOM 3352 N N . SER A 1 445 ? -19.712 41.247 -21.677 1.00 31.52 445 SER A N 1
ATOM 3353 C CA . SER A 1 445 ? -19.561 42.704 -21.676 1.00 31.52 445 SER A CA 1
ATOM 3354 C C . SER A 1 445 ? -19.642 43.203 -20.230 1.00 31.52 445 SER A C 1
ATOM 3356 O O . SER A 1 445 ? -20.730 43.251 -19.656 1.00 31.52 445 SER A O 1
ATOM 3358 N N . LEU A 1 446 ? -18.505 43.548 -19.621 1.00 32.66 446 LEU A N 1
ATOM 3359 C CA . LEU A 1 446 ? -18.436 44.141 -18.278 1.00 32.66 446 LEU A CA 1
ATOM 3360 C C . LEU A 1 446 ? -18.048 45.621 -18.385 1.00 32.66 446 LEU A C 1
ATOM 3362 O O . LEU A 1 446 ? -16.969 45.948 -18.875 1.00 32.66 446 LEU A O 1
ATOM 3366 N N . CYS A 1 447 ? -18.905 46.521 -17.900 1.00 30.36 447 CYS A N 1
ATOM 3367 C CA . CYS A 1 447 ? -18.553 47.932 -17.714 1.00 30.36 447 CYS A CA 1
ATOM 3368 C C . CYS A 1 447 ? -17.721 48.087 -16.422 1.00 30.36 447 CYS A C 1
ATOM 3370 O O . CYS A 1 447 ? -18.213 47.714 -15.355 1.00 30.36 447 CYS A O 1
ATOM 3372 N N . PRO A 1 448 ? -16.485 48.617 -16.460 1.00 28.38 448 PRO A N 1
ATOM 3373 C CA . PRO A 1 448 ? -15.654 48.731 -15.262 1.00 28.38 448 PRO A CA 1
ATOM 3374 C C . PRO A 1 448 ? -16.113 49.882 -14.346 1.00 28.38 448 PRO A C 1
ATOM 3376 O O . PRO A 1 448 ? -16.369 50.989 -14.813 1.00 28.38 448 PRO A O 1
ATOM 3379 N N . SER A 1 449 ? -16.160 49.637 -13.029 1.00 31.94 449 SER A N 1
ATOM 3380 C CA . SER A 1 449 ? -16.300 50.665 -11.979 1.00 31.94 449 SER A CA 1
ATOM 3381 C C . SER A 1 449 ? -15.060 50.652 -11.061 1.00 31.94 449 SER A C 1
ATOM 3383 O O . SER A 1 449 ? -14.599 49.571 -10.690 1.00 31.94 449 SER A O 1
ATOM 3385 N N . PRO A 1 450 ? -14.486 51.809 -10.678 1.00 31.59 450 PRO A N 1
ATOM 3386 C CA . PRO A 1 450 ? -13.092 51.904 -10.222 1.00 31.59 450 PRO A CA 1
ATOM 3387 C C . PRO A 1 450 ? -12.803 51.629 -8.723 1.00 31.59 450 PRO A C 1
ATOM 3389 O O . PRO A 1 450 ? -11.777 52.100 -8.238 1.00 31.59 450 PRO A O 1
ATOM 3392 N N . ARG A 1 451 ? -13.648 50.933 -7.935 1.00 30.44 451 ARG A N 1
ATOM 3393 C CA . ARG A 1 451 ? -13.508 50.956 -6.448 1.00 30.44 451 ARG A CA 1
ATOM 3394 C C . ARG A 1 451 ? -13.611 49.657 -5.619 1.00 30.44 451 ARG A C 1
ATOM 3396 O O . ARG A 1 451 ? -13.754 49.774 -4.406 1.00 30.44 451 ARG A O 1
ATOM 3403 N N . VAL A 1 452 ? -13.465 48.439 -6.155 1.00 31.42 452 VAL A N 1
ATOM 3404 C CA . VAL A 1 452 ? -13.476 47.219 -5.297 1.00 31.42 452 VAL A CA 1
ATOM 3405 C C . VAL A 1 452 ? -12.384 46.205 -5.688 1.00 31.42 452 VAL A C 1
ATOM 3407 O O . VAL A 1 452 ? -12.383 45.760 -6.834 1.00 31.42 452 VAL A O 1
ATOM 3410 N N . PRO A 1 453 ? -11.470 45.797 -4.778 1.00 30.14 453 PRO A N 1
ATOM 3411 C CA . PRO A 1 453 ? -10.520 44.715 -5.032 1.00 30.14 453 PRO A CA 1
ATOM 3412 C C . PRO A 1 453 ? -11.146 43.330 -4.782 1.00 30.14 453 PRO A C 1
ATOM 3414 O O . PRO A 1 453 ? -11.837 43.113 -3.788 1.00 30.14 453 PRO A O 1
ATOM 3417 N N . LEU A 1 454 ? -10.877 42.381 -5.685 1.00 28.08 454 LEU A N 1
ATOM 3418 C CA . LEU A 1 454 ? -11.260 40.964 -5.592 1.00 28.08 454 LEU A CA 1
ATOM 3419 C C . LEU A 1 454 ? -10.191 40.167 -4.817 1.00 28.08 454 LEU A C 1
ATOM 3421 O O . LEU A 1 454 ? -9.029 40.194 -5.225 1.00 28.08 454 LEU A O 1
ATOM 3425 N N . PRO A 1 455 ? -10.530 39.415 -3.754 1.00 27.44 455 PRO A N 1
ATOM 3426 C CA . PRO A 1 455 ? -9.580 38.510 -3.117 1.00 27.44 455 PRO A CA 1
ATOM 3427 C C . PRO A 1 455 ? -9.559 37.144 -3.826 1.00 27.44 455 PRO A C 1
ATOM 3429 O O . PRO A 1 455 ? -10.572 36.449 -3.884 1.00 27.44 455 PRO A O 1
ATOM 3432 N N . VAL A 1 456 ? -8.387 36.738 -4.323 1.00 25.80 456 VAL A N 1
ATOM 3433 C CA . VAL A 1 456 ? -8.073 35.360 -4.745 1.00 25.80 456 VAL A CA 1
ATOM 3434 C C . VAL A 1 456 ? -7.036 34.814 -3.765 1.00 25.80 456 VAL A C 1
ATOM 3436 O O . VAL A 1 456 ? -5.962 35.399 -3.630 1.00 25.80 456 VAL A O 1
ATOM 3439 N N . SER A 1 457 ? -7.338 33.723 -3.058 1.00 24.31 457 SER A N 1
ATOM 3440 C CA . SER A 1 457 ? -6.363 33.045 -2.197 1.00 24.31 457 SER A CA 1
ATOM 3441 C C . SER A 1 457 ? -5.692 31.891 -2.949 1.00 24.31 457 SER A C 1
ATOM 3443 O O . SER A 1 457 ? -6.353 31.043 -3.542 1.00 24.31 457 SER A O 1
ATOM 3445 N N . LEU A 1 458 ? -4.358 31.858 -2.919 1.00 21.09 458 LEU A N 1
ATOM 3446 C CA . LEU A 1 458 ? -3.532 30.734 -3.360 1.00 21.09 458 LEU A CA 1
ATOM 3447 C C . LEU A 1 458 ? -2.655 30.309 -2.183 1.00 21.09 458 LEU A C 1
ATOM 3449 O O . LEU A 1 458 ? -1.837 31.086 -1.692 1.00 21.09 458 LEU A O 1
ATOM 3453 N N . SER A 1 459 ? -2.851 29.082 -1.711 1.00 21.64 459 SER A N 1
ATOM 3454 C CA . SER A 1 459 ? -2.011 28.450 -0.692 1.00 21.64 459 SER A CA 1
ATOM 3455 C C . SER A 1 459 ? -0.800 27.794 -1.370 1.00 21.64 459 SER A C 1
ATOM 3457 O O . SER A 1 459 ? -0.988 27.113 -2.378 1.00 21.64 459 SER A O 1
ATOM 3459 N N . PRO A 1 460 ? 0.433 27.933 -0.853 1.00 21.45 460 PRO A N 1
ATOM 3460 C CA . PRO A 1 460 ? 1.577 27.199 -1.386 1.00 21.45 460 PRO A CA 1
ATOM 3461 C C . PRO A 1 460 ? 1.432 25.696 -1.096 1.00 21.45 460 PRO A C 1
ATOM 3463 O O . PRO A 1 460 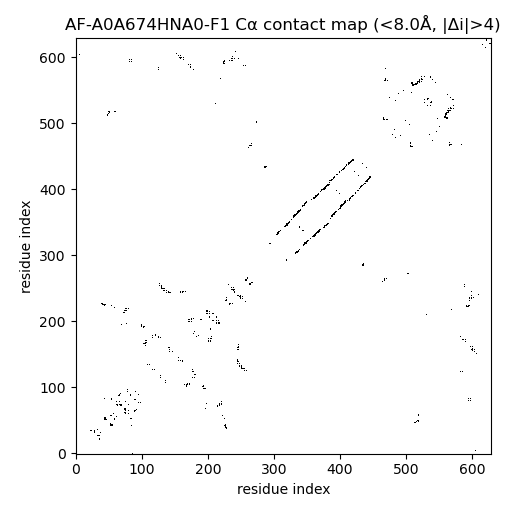? 1.255 25.278 0.049 1.00 21.45 460 PRO A O 1
ATOM 3466 N N . SER A 1 461 ? 1.503 24.878 -2.145 1.00 23.55 461 SER A N 1
ATOM 3467 C CA . SER A 1 461 ? 1.510 23.417 -2.068 1.00 23.55 461 SER A CA 1
ATOM 3468 C C . SER A 1 461 ? 2.832 22.893 -1.496 1.00 23.55 461 SER A C 1
ATOM 3470 O O . SER A 1 461 ? 3.913 23.273 -1.941 1.00 23.55 461 SER A O 1
ATOM 3472 N N . VAL A 1 462 ? 2.730 21.997 -0.515 1.00 26.45 462 VAL A N 1
ATOM 3473 C CA . VAL A 1 462 ? 3.837 21.227 0.080 1.00 26.45 462 VAL A CA 1
ATOM 3474 C C . VAL A 1 462 ? 4.426 20.268 -0.976 1.00 26.45 462 VAL A C 1
ATOM 3476 O O . VAL A 1 462 ? 3.663 19.799 -1.818 1.00 26.45 462 VAL A O 1
ATOM 3479 N N . PRO A 1 463 ? 5.736 19.940 -0.961 1.00 31.45 463 PRO A N 1
ATOM 3480 C CA . PRO A 1 463 ? 6.294 18.882 -1.809 1.00 31.45 463 PRO A CA 1
ATOM 3481 C C . PRO A 1 463 ? 5.544 17.558 -1.585 1.00 31.45 463 PRO A C 1
ATOM 3483 O O . PRO A 1 463 ? 5.423 17.085 -0.453 1.00 31.45 463 PRO A O 1
ATOM 3486 N N . HIS A 1 464 ? 4.984 17.014 -2.665 1.00 43.06 464 HIS A N 1
ATOM 3487 C CA . HIS A 1 464 ? 4.190 15.788 -2.670 1.00 43.06 464 HIS A CA 1
ATOM 3488 C C . HIS A 1 464 ? 5.118 14.569 -2.730 1.00 43.06 464 HIS A C 1
ATOM 3490 O O . HIS A 1 464 ? 6.171 14.625 -3.363 1.00 43.06 464 HIS A O 1
ATOM 3496 N N . ALA A 1 465 ? 4.728 13.463 -2.089 1.00 46.41 465 ALA A N 1
ATOM 3497 C CA . ALA A 1 465 ? 5.365 12.178 -2.349 1.00 46.41 465 ALA A CA 1
ATOM 3498 C C . ALA A 1 465 ? 5.055 11.797 -3.803 1.00 46.41 465 ALA A C 1
ATOM 3500 O O . ALA A 1 465 ? 3.892 11.579 -4.140 1.00 46.41 465 ALA A O 1
ATOM 3501 N N . ALA A 1 466 ? 6.071 11.795 -4.665 1.00 52.66 466 ALA A N 1
ATOM 3502 C CA . ALA A 1 466 ? 5.906 11.320 -6.033 1.00 52.66 466 ALA A CA 1
ATOM 3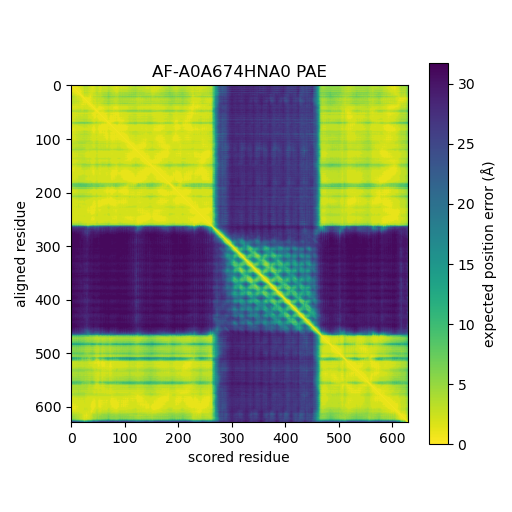503 C C . ALA A 1 466 ? 5.664 9.809 -6.023 1.00 52.66 466 ALA A C 1
ATOM 3505 O O . ALA A 1 466 ? 6.158 9.110 -5.142 1.00 52.66 466 ALA A O 1
ATOM 3506 N N . ILE A 1 467 ? 4.939 9.329 -7.023 1.00 67.19 467 ILE A N 1
ATOM 3507 C CA . ILE A 1 467 ? 4.633 7.911 -7.257 1.00 67.19 467 ILE A CA 1
ATOM 3508 C C . ILE A 1 467 ? 5.433 7.354 -8.446 1.00 67.19 467 ILE A C 1
ATOM 3510 O O . ILE A 1 467 ? 5.887 8.132 -9.293 1.00 67.19 467 ILE A O 1
ATOM 3514 N N . PRO A 1 468 ? 5.581 6.020 -8.575 1.00 67.12 468 PRO A N 1
ATOM 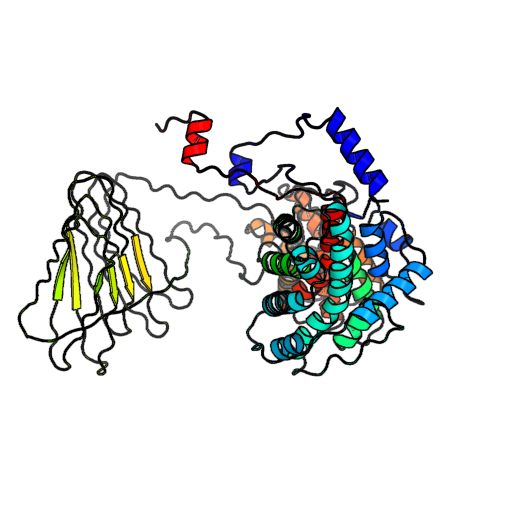3515 C CA . PRO A 1 468 ? 6.525 5.418 -9.516 1.00 67.12 468 PRO A CA 1
ATOM 3516 C C . PRO A 1 468 ? 6.272 5.795 -10.977 1.00 67.12 468 PRO A C 1
ATOM 3518 O O . PRO A 1 468 ? 7.218 5.977 -11.737 1.00 67.12 468 PRO A O 1
ATOM 3521 N N . GLN A 1 469 ? 5.007 5.947 -11.383 1.00 77.62 469 GLN A N 1
ATOM 3522 C CA . GLN A 1 469 ? 4.643 6.346 -12.746 1.00 77.62 469 GLN A CA 1
ATOM 3523 C C . GLN A 1 469 ? 5.077 7.780 -13.070 1.00 77.62 469 GLN A C 1
ATOM 3525 O O . GLN A 1 469 ? 5.507 8.054 -14.188 1.00 77.62 469 GLN A O 1
ATOM 3530 N N . GLU A 1 470 ? 4.973 8.697 -12.102 1.00 79.38 470 GLU A N 1
ATOM 3531 C CA . GLU A 1 470 ? 5.400 10.089 -12.267 1.00 79.38 470 GLU A CA 1
ATOM 3532 C C . GLU A 1 470 ? 6.905 10.166 -12.487 1.00 79.38 470 GLU A C 1
ATOM 3534 O O . GLU A 1 470 ? 7.369 10.781 -13.447 1.00 79.38 470 GLU A O 1
ATOM 3539 N N . VAL A 1 471 ? 7.647 9.471 -11.624 1.00 84.88 471 VAL A N 1
ATOM 3540 C CA . VAL A 1 471 ? 9.100 9.395 -11.706 1.00 84.88 471 VAL A CA 1
ATOM 3541 C C . VAL A 1 471 ? 9.516 8.763 -13.030 1.00 84.88 471 VAL A C 1
ATOM 3543 O O . VAL A 1 471 ? 10.368 9.311 -13.718 1.00 84.88 471 VAL A O 1
ATOM 3546 N N . LEU A 1 472 ? 8.903 7.647 -13.431 1.00 87.31 472 LEU A N 1
ATOM 3547 C CA . LEU A 1 472 ? 9.297 6.931 -14.643 1.00 87.31 472 LEU A CA 1
ATOM 3548 C C . LEU A 1 472 ? 9.051 7.737 -15.923 1.00 87.31 472 LEU A C 1
ATOM 3550 O O . LEU A 1 472 ? 9.899 7.740 -16.817 1.00 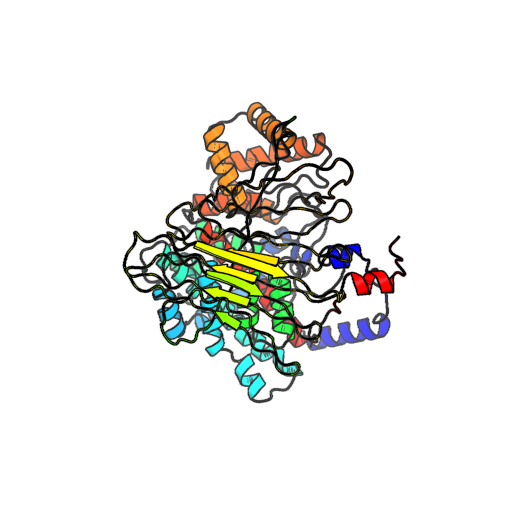87.31 472 LEU A O 1
ATOM 3554 N N . LEU A 1 473 ? 7.922 8.448 -16.004 1.00 89.25 473 LEU A N 1
ATOM 3555 C CA . LEU A 1 473 ? 7.634 9.370 -17.105 1.00 89.25 473 LEU A CA 1
ATOM 3556 C C . LEU A 1 473 ? 8.665 10.498 -17.156 1.00 89.25 473 LEU A C 1
ATOM 3558 O O . LEU A 1 473 ? 9.269 10.728 -18.202 1.00 89.25 473 LEU A O 1
ATOM 3562 N N . TRP A 1 474 ? 8.934 11.132 -16.012 1.00 91.31 474 TRP A N 1
ATOM 3563 C CA . TRP A 1 474 ? 9.925 12.199 -15.918 1.00 91.31 474 TRP A CA 1
ATOM 3564 C C . TRP A 1 474 ? 11.337 11.723 -16.291 1.00 91.31 474 TRP A C 1
ATOM 3566 O O . TRP A 1 474 ? 12.021 12.393 -17.057 1.00 91.31 474 TRP A O 1
ATOM 3576 N N . LEU A 1 475 ? 11.756 10.538 -15.834 1.00 90.94 475 LEU A N 1
ATOM 3577 C CA . LEU A 1 475 ? 13.033 9.917 -16.209 1.00 90.94 475 LEU A CA 1
ATOM 3578 C C . LEU A 1 475 ? 13.107 9.614 -17.706 1.00 90.94 475 LEU A C 1
ATOM 3580 O O . LEU A 1 475 ? 14.150 9.808 -18.329 1.00 90.94 475 LEU A O 1
ATOM 3584 N N . THR A 1 476 ? 12.007 9.135 -18.286 1.00 89.75 476 THR A N 1
ATOM 3585 C CA . THR A 1 476 ? 11.933 8.820 -19.715 1.00 89.75 476 THR A CA 1
ATOM 3586 C C . THR A 1 476 ? 12.077 10.086 -20.555 1.00 89.75 476 THR A C 1
ATOM 3588 O O . THR A 1 476 ? 12.821 10.088 -21.535 1.00 89.75 476 THR A O 1
ATOM 3591 N N . ASP A 1 477 ? 11.401 11.168 -20.175 1.00 90.94 477 ASP A N 1
ATOM 3592 C CA . ASP A 1 477 ? 11.491 12.446 -20.880 1.00 90.94 477 ASP A CA 1
ATOM 3593 C C . ASP A 1 477 ? 12.862 13.104 -20.683 1.00 90.94 477 ASP A C 1
ATOM 3595 O O . ASP A 1 477 ? 13.461 13.568 -21.652 1.00 90.94 477 ASP A O 1
ATOM 3599 N N . LEU A 1 478 ? 13.427 13.015 -19.476 1.00 92.00 478 LEU A N 1
ATOM 3600 C CA . LEU A 1 478 ? 14.790 13.454 -19.179 1.00 92.00 478 LEU A CA 1
ATOM 3601 C C . LEU A 1 478 ? 15.832 12.734 -20.047 1.00 92.00 478 LEU A C 1
ATOM 3603 O O . LEU A 1 478 ? 16.708 13.373 -20.629 1.00 92.00 478 LEU A O 1
ATOM 3607 N N . GLN A 1 479 ? 15.736 11.407 -20.166 1.00 91.56 479 GLN A N 1
ATOM 3608 C CA . GLN A 1 479 ? 16.656 10.620 -20.988 1.00 91.56 479 GLN A CA 1
ATOM 3609 C C . GLN A 1 479 ? 16.493 10.925 -22.485 1.00 91.56 479 GLN A C 1
ATOM 3611 O O . GLN A 1 479 ? 17.486 10.933 -23.216 1.00 91.56 479 GLN A O 1
ATOM 3616 N N . LYS A 1 480 ? 15.266 11.196 -22.956 1.00 92.81 480 LYS A N 1
ATOM 3617 C CA . LYS A 1 480 ? 15.021 11.641 -24.339 1.00 92.81 480 LYS A CA 1
ATOM 3618 C C . LYS A 1 480 ? 15.634 13.013 -24.614 1.00 92.81 480 LYS A C 1
ATOM 3620 O O . LYS A 1 480 ? 16.186 13.210 -25.691 1.00 92.81 480 LYS A O 1
ATOM 3625 N N . GLU A 1 481 ? 15.534 13.944 -23.667 1.00 93.44 481 GLU A N 1
ATOM 3626 C CA . GLU A 1 481 ? 16.032 15.315 -23.820 1.00 93.44 481 GLU A CA 1
ATOM 3627 C C . GLU A 1 481 ? 17.563 15.388 -23.746 1.00 93.44 481 GLU A C 1
ATOM 3629 O O . GLU A 1 481 ? 18.204 16.040 -24.571 1.00 93.44 481 GLU A O 1
ATOM 3634 N N . LEU A 1 482 ? 18.172 14.718 -22.763 1.00 92.62 482 LEU A N 1
ATOM 3635 C CA . LEU A 1 482 ? 19.604 14.860 -22.488 1.00 92.62 482 LEU A CA 1
ATOM 3636 C C . LEU A 1 482 ? 20.478 13.781 -23.135 1.00 92.62 482 LEU A C 1
ATOM 3638 O O . LEU A 1 482 ? 21.688 13.998 -23.259 1.00 92.62 482 LEU A O 1
ATOM 3642 N N . GLY A 1 483 ? 19.878 12.674 -23.578 1.00 91.56 483 GLY A N 1
ATOM 3643 C CA . GLY A 1 483 ? 20.567 11.486 -24.076 1.00 91.56 483 GLY A CA 1
ATOM 3644 C C . GLY A 1 483 ? 20.868 10.462 -22.975 1.00 91.56 483 GLY A C 1
ATOM 3645 O O . GLY A 1 483 ? 20.672 10.710 -21.786 1.00 91.56 483 GLY A O 1
ATOM 3646 N N . LYS A 1 484 ? 21.347 9.278 -23.381 1.00 89.25 484 LYS A N 1
ATOM 3647 C CA . LYS A 1 484 ? 21.6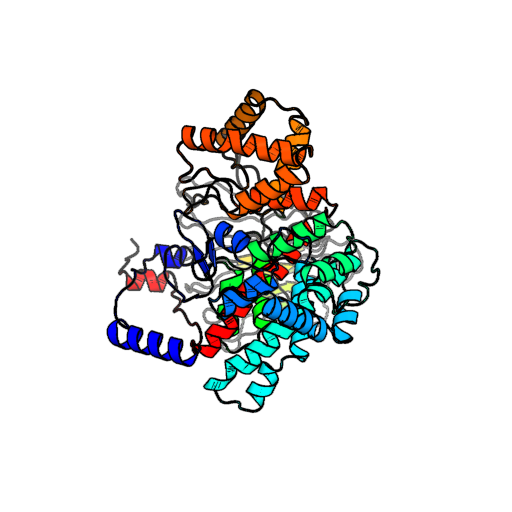49 8.158 -22.465 1.00 89.25 484 LYS A CA 1
ATOM 3648 C C . LYS A 1 484 ? 22.936 8.359 -21.660 1.00 89.25 484 LYS A C 1
ATOM 3650 O O . LYS A 1 484 ? 23.001 7.914 -20.522 1.00 89.25 484 LYS A O 1
ATOM 3655 N N . ASP A 1 485 ? 23.913 9.050 -22.242 1.00 90.38 485 ASP A N 1
ATOM 3656 C CA . ASP A 1 485 ? 25.248 9.263 -21.671 1.00 90.38 485 ASP A CA 1
ATOM 3657 C C . ASP A 1 485 ? 25.440 10.740 -21.283 1.00 90.38 485 ASP A C 1
ATOM 3659 O O . ASP A 1 485 ? 26.350 11.427 -21.748 1.00 90.38 485 ASP A O 1
ATOM 3663 N N . VAL A 1 486 ? 24.518 11.268 -20.472 1.00 94.19 486 VAL A N 1
ATOM 3664 C CA . VAL A 1 486 ? 24.578 12.651 -19.981 1.00 94.19 486 VAL A CA 1
ATOM 3665 C C . VAL A 1 486 ? 25.699 12.815 -18.945 1.00 94.19 486 VAL A C 1
ATOM 3667 O O . VAL A 1 486 ? 25.852 11.995 -18.040 1.00 94.19 486 VAL A O 1
ATOM 3670 N N . SER A 1 487 ? 26.493 13.885 -19.050 1.00 96.19 487 SER A N 1
ATOM 3671 C CA . SER A 1 487 ? 27.526 14.199 -18.054 1.00 96.19 487 SER A CA 1
ATOM 3672 C C . SER A 1 487 ? 26.920 14.713 -16.744 1.00 96.19 487 SER A C 1
ATOM 3674 O O . SER A 1 487 ? 25.844 15.315 -16.737 1.00 96.19 487 SER A O 1
ATOM 3676 N N . ASP A 1 488 ? 27.638 14.528 -15.631 1.00 96.94 488 ASP A N 1
ATOM 3677 C CA . ASP A 1 488 ? 27.200 15.008 -14.312 1.00 96.94 488 ASP A CA 1
ATOM 3678 C C . ASP A 1 488 ? 26.946 16.523 -14.298 1.00 96.94 488 ASP A C 1
ATOM 3680 O O . ASP A 1 488 ? 25.983 16.979 -13.687 1.00 96.94 488 ASP A O 1
ATOM 3684 N N . GLU A 1 489 ? 27.776 17.299 -14.998 1.00 95.94 489 GLU A N 1
ATOM 3685 C CA . GLU A 1 489 ? 27.635 18.756 -15.113 1.00 95.94 489 GLU A CA 1
ATOM 3686 C C . GLU A 1 489 ? 26.338 19.138 -15.832 1.00 95.94 489 GLU A C 1
ATOM 3688 O O . GLU A 1 489 ? 25.517 19.871 -15.283 1.00 95.94 489 GLU A O 1
ATOM 3693 N N . LYS A 1 490 ? 26.088 18.557 -17.014 1.00 95.75 490 LYS A N 1
ATOM 3694 C CA . LYS A 1 490 ? 24.884 18.849 -17.803 1.00 95.75 490 LYS A CA 1
ATOM 3695 C C . LYS A 1 490 ? 23.611 18.428 -17.067 1.00 95.75 490 LYS A C 1
ATOM 3697 O O . LYS A 1 490 ? 22.603 19.134 -17.118 1.00 95.75 490 LYS A O 1
ATOM 3702 N N . LEU A 1 491 ? 23.646 17.291 -16.367 1.00 96.88 491 LEU A N 1
ATOM 3703 C CA . LEU A 1 491 ? 22.520 16.844 -15.552 1.00 96.88 491 LEU A CA 1
ATOM 3704 C C . LEU A 1 491 ? 22.299 17.775 -14.353 1.00 96.88 491 LEU A C 1
ATOM 3706 O O . LEU A 1 491 ? 21.165 18.159 -14.079 1.00 96.88 491 LEU A O 1
ATOM 3710 N N . ARG A 1 492 ? 23.363 18.200 -13.666 1.00 96.75 492 ARG A N 1
ATOM 3711 C CA . ARG A 1 492 ? 23.280 19.172 -12.568 1.00 96.75 492 ARG A CA 1
ATOM 3712 C C . ARG A 1 492 ? 22.678 20.504 -13.022 1.00 96.75 492 ARG A C 1
ATOM 3714 O O . ARG A 1 492 ? 21.798 21.019 -12.331 1.00 96.75 492 ARG A O 1
ATOM 3721 N N . ASP A 1 493 ? 23.085 21.019 -14.180 1.00 96.12 493 ASP A N 1
ATOM 3722 C CA . ASP A 1 493 ? 22.528 22.244 -14.766 1.00 96.12 493 ASP A CA 1
ATOM 3723 C C . ASP A 1 493 ? 21.035 22.094 -15.076 1.00 96.12 493 ASP A C 1
ATOM 3725 O O . ASP A 1 493 ? 20.231 22.973 -14.754 1.00 96.12 493 ASP A O 1
ATOM 3729 N N . PHE A 1 494 ? 20.630 20.950 -15.635 1.00 95.56 494 PHE A N 1
ATOM 3730 C CA . PHE A 1 494 ? 19.219 20.644 -15.868 1.00 95.56 494 PHE A CA 1
ATOM 3731 C C . PHE A 1 494 ? 18.401 20.646 -14.564 1.00 95.56 494 PHE A C 1
ATOM 3733 O O . PHE A 1 494 ? 17.300 21.209 -14.518 1.00 95.56 494 PHE A O 1
ATOM 3740 N N . ILE A 1 495 ? 18.930 20.052 -13.488 1.00 95.75 495 ILE A N 1
ATOM 3741 C CA . ILE A 1 495 ? 18.259 20.031 -12.180 1.00 95.75 495 ILE A CA 1
ATOM 3742 C C . ILE A 1 495 ? 18.138 21.448 -11.610 1.00 95.75 495 ILE A C 1
ATOM 3744 O O . ILE A 1 495 ? 17.051 21.831 -11.174 1.00 95.75 495 ILE A O 1
ATOM 3748 N N . TRP A 1 496 ? 19.194 22.262 -11.675 1.00 96.19 496 TRP A N 1
ATOM 3749 C CA . TRP A 1 496 ? 19.133 23.668 -11.264 1.00 96.19 496 TRP A CA 1
ATOM 3750 C C . TRP A 1 496 ? 18.094 24.462 -12.057 1.00 96.19 496 TRP A C 1
ATOM 3752 O O . TRP A 1 496 ? 17.272 25.158 -11.462 1.00 96.19 496 TRP A O 1
ATOM 3762 N N . ASN A 1 497 ? 18.070 24.317 -13.382 1.00 94.19 497 ASN A N 1
ATOM 3763 C CA . ASN A 1 497 ? 17.084 24.975 -14.242 1.00 94.19 497 ASN A CA 1
ATOM 3764 C C . ASN A 1 497 ? 15.652 24.543 -13.900 1.00 94.19 497 ASN A C 1
ATOM 3766 O O . ASN A 1 497 ? 14.748 25.377 -13.809 1.00 94.19 497 ASN A O 1
ATOM 3770 N N . THR A 1 498 ? 15.449 23.252 -13.638 1.00 91.75 498 THR A N 1
ATOM 3771 C CA . THR A 1 498 ? 14.159 22.708 -13.199 1.00 91.75 498 THR A CA 1
ATOM 3772 C C . THR A 1 498 ? 13.713 23.354 -11.889 1.00 91.75 498 THR A C 1
ATOM 3774 O O . THR A 1 498 ? 12.615 23.910 -11.824 1.00 91.75 498 THR A O 1
ATOM 3777 N N . LEU A 1 499 ? 14.578 23.385 -10.879 1.00 91.19 499 LEU A N 1
ATOM 3778 C CA . LEU A 1 499 ? 14.270 23.965 -9.573 1.00 91.19 499 LEU A CA 1
ATOM 3779 C C . LEU A 1 499 ? 14.065 25.491 -9.620 1.00 91.19 499 LEU A C 1
ATOM 3781 O O . LEU A 1 499 ? 13.176 26.022 -8.949 1.00 91.19 499 LEU A O 1
ATOM 3785 N N . ASN A 1 500 ? 14.841 26.206 -10.438 1.00 93.00 500 ASN A N 1
ATOM 3786 C CA . ASN A 1 500 ? 14.713 27.654 -10.631 1.00 93.00 500 ASN A CA 1
ATOM 3787 C C . ASN A 1 500 ? 13.433 28.035 -11.387 1.00 93.00 500 ASN A C 1
ATOM 3789 O O . ASN A 1 500 ? 12.886 29.113 -11.162 1.00 93.00 500 ASN A O 1
ATOM 3793 N N . SER A 1 501 ? 12.902 27.130 -12.214 1.00 92.12 501 SER A N 1
ATOM 3794 C CA . SER A 1 501 ? 11.600 27.298 -12.875 1.00 92.12 501 SER A CA 1
ATOM 3795 C C . SER A 1 501 ? 10.392 27.067 -11.952 1.00 92.12 501 SER A C 1
ATOM 3797 O O . SER A 1 501 ? 9.249 27.186 -12.390 1.00 92.12 501 SER A O 1
ATOM 3799 N N . GLY A 1 502 ? 10.624 26.731 -10.677 1.00 87.38 502 GLY A N 1
ATOM 3800 C CA . GLY A 1 502 ? 9.575 26.431 -9.699 1.00 87.38 502 GLY A CA 1
ATOM 3801 C C . GLY A 1 502 ? 9.061 24.990 -9.744 1.00 87.38 502 GLY A C 1
ATOM 3802 O O . GLY A 1 502 ? 8.181 24.645 -8.960 1.00 87.38 502 GLY A O 1
ATOM 3803 N N . ARG A 1 503 ? 9.616 24.144 -10.622 1.00 87.69 503 ARG A N 1
ATOM 3804 C CA . ARG A 1 503 ? 9.326 22.705 -10.659 1.00 87.69 503 ARG A CA 1
ATOM 3805 C C . ARG A 1 503 ? 10.097 21.961 -9.564 1.00 87.69 503 ARG A C 1
ATOM 3807 O O . ARG A 1 503 ? 11.062 22.474 -9.001 1.00 87.69 503 ARG A O 1
ATOM 3814 N N . VAL A 1 504 ? 9.668 20.736 -9.279 1.00 87.62 504 VAL A N 1
ATOM 3815 C CA . VAL A 1 504 ? 10.303 19.823 -8.316 1.00 87.62 504 VAL A CA 1
ATOM 3816 C C . VAL A 1 504 ? 10.964 18.651 -9.039 1.00 87.62 504 VAL A C 1
ATOM 3818 O O . VAL A 1 504 ? 10.671 18.405 -10.208 1.00 87.62 504 VAL A O 1
ATOM 3821 N N . VAL A 1 505 ? 11.847 17.929 -8.346 1.00 89.50 505 VAL A N 1
ATOM 3822 C CA . VAL A 1 505 ? 12.404 16.658 -8.830 1.00 89.50 505 VAL A CA 1
ATOM 3823 C C . VAL A 1 505 ? 11.557 15.517 -8.254 1.00 89.50 505 VAL A C 1
ATOM 3825 O O . VAL A 1 505 ? 11.574 15.333 -7.034 1.00 89.50 505 VAL A O 1
ATOM 3828 N N . PRO A 1 506 ? 10.803 14.766 -9.079 1.00 88.88 506 PRO A N 1
ATOM 3829 C CA . PRO A 1 506 ? 9.951 13.687 -8.594 1.00 88.88 506 PRO A CA 1
ATOM 3830 C C . PRO A 1 506 ? 10.746 12.643 -7.805 1.00 88.88 506 PRO A C 1
ATOM 3832 O O . PRO A 1 506 ? 11.839 12.241 -8.196 1.00 88.88 506 PRO A O 1
ATOM 3835 N N . GLY A 1 507 ? 10.189 12.205 -6.679 1.00 86.38 507 GLY A N 1
ATOM 3836 C CA . GLY A 1 507 ? 10.768 11.169 -5.824 1.00 86.38 507 GLY A CA 1
ATOM 3837 C C . GLY A 1 507 ? 11.766 11.691 -4.792 1.00 86.38 507 GLY A C 1
ATOM 3838 O O . GLY A 1 507 ? 12.162 10.923 -3.923 1.00 86.38 507 GLY A O 1
ATOM 3839 N N . TYR A 1 508 ? 12.134 12.977 -4.838 1.00 88.69 508 TYR A N 1
ATOM 3840 C CA . TYR A 1 508 ? 13.053 13.619 -3.895 1.00 88.69 508 TYR A CA 1
ATOM 3841 C C . TYR A 1 508 ? 12.344 14.678 -3.051 1.00 88.69 508 TYR A C 1
ATOM 3843 O O . TYR A 1 508 ? 11.553 15.474 -3.553 1.00 88.69 508 TYR A O 1
ATOM 3851 N N . GLY A 1 509 ? 12.695 14.736 -1.765 1.00 80.38 509 GLY A N 1
ATOM 3852 C CA . GLY A 1 509 ? 12.140 15.717 -0.837 1.00 80.38 509 GLY A CA 1
ATOM 3853 C C . GLY A 1 509 ? 11.090 15.109 0.088 1.00 80.38 509 GLY A C 1
ATOM 3854 O O . GLY A 1 509 ? 9.958 14.870 -0.320 1.00 80.38 509 GLY A O 1
ATOM 3855 N N . HIS A 1 510 ? 11.435 14.910 1.363 1.00 72.12 510 HIS A N 1
ATOM 3856 C CA . HIS A 1 510 ? 10.502 14.382 2.365 1.00 72.12 510 HIS A CA 1
ATOM 3857 C C . HIS A 1 510 ? 10.313 15.357 3.530 1.00 72.12 510 HIS A C 1
ATOM 3859 O O . HIS A 1 510 ? 11.254 15.986 4.009 1.00 72.12 510 HIS A O 1
ATOM 3865 N N . ALA A 1 511 ? 9.095 15.443 4.070 1.00 69.88 511 ALA A N 1
ATOM 3866 C CA . ALA A 1 511 ? 8.807 16.282 5.238 1.00 69.88 511 ALA A CA 1
ATOM 3867 C C . ALA A 1 511 ? 9.377 15.752 6.579 1.00 69.88 511 ALA A C 1
ATOM 3869 O O . ALA A 1 511 ? 9.489 16.520 7.537 1.00 69.88 511 ALA A O 1
ATOM 3870 N N . VAL A 1 512 ? 9.721 14.459 6.664 1.00 73.69 512 VAL A N 1
ATOM 3871 C CA . VAL A 1 512 ? 9.932 13.725 7.929 1.00 73.69 512 VAL A CA 1
ATOM 3872 C C . VAL A 1 512 ? 11.237 12.937 7.902 1.00 73.69 512 VAL A C 1
ATOM 3874 O O . VAL A 1 512 ? 12.058 13.139 8.790 1.00 73.69 512 VAL A O 1
ATOM 3877 N N . LEU A 1 513 ? 11.437 12.089 6.888 1.00 78.06 513 LEU A N 1
ATOM 3878 C CA . LEU A 1 513 ? 12.611 11.226 6.781 1.00 78.06 513 LEU A CA 1
ATOM 3879 C C . LEU A 1 513 ? 13.891 12.048 6.564 1.00 78.06 513 LEU A C 1
ATOM 3881 O O . LEU A 1 513 ? 13.943 12.849 5.632 1.00 78.06 513 LEU A O 1
ATOM 3885 N N . ARG A 1 514 ? 14.910 11.850 7.408 1.00 87.56 514 ARG A N 1
ATOM 3886 C CA . ARG A 1 514 ? 16.151 12.657 7.410 1.00 87.56 514 ARG A CA 1
ATOM 3887 C C . ARG A 1 514 ? 17.301 12.086 6.583 1.00 87.56 514 ARG A C 1
ATOM 3889 O O . ARG A 1 514 ? 18.261 12.804 6.313 1.00 87.56 514 ARG A O 1
ATOM 3896 N N . LYS A 1 515 ? 17.209 10.817 6.185 1.00 92.19 515 LYS A N 1
ATOM 3897 C CA . LYS A 1 515 ? 18.171 10.093 5.333 1.00 92.19 515 LYS A CA 1
ATOM 3898 C C . LYS A 1 515 ? 17.450 9.479 4.127 1.00 92.19 515 LYS A C 1
ATOM 3900 O O . LYS A 1 515 ? 16.242 9.641 4.000 1.00 92.19 515 LYS A O 1
ATOM 3905 N N . THR A 1 516 ? 18.172 8.788 3.248 1.00 95.06 516 THR A N 1
ATOM 3906 C CA . THR A 1 516 ? 17.581 7.988 2.161 1.00 95.06 516 THR A CA 1
ATOM 3907 C C . THR A 1 516 ? 16.634 6.922 2.705 1.00 95.06 516 THR A C 1
ATOM 3909 O O . THR A 1 516 ? 16.964 6.239 3.674 1.00 95.06 516 THR A O 1
ATOM 3912 N N . ASP A 1 517 ? 15.469 6.768 2.070 1.00 94.12 517 ASP A N 1
ATOM 3913 C CA . ASP A 1 517 ? 14.497 5.730 2.422 1.00 94.12 517 ASP A CA 1
ATOM 3914 C C . ASP A 1 517 ? 15.145 4.342 2.290 1.00 94.12 517 ASP A C 1
ATOM 3916 O O . ASP A 1 517 ? 15.639 4.004 1.211 1.00 94.12 517 ASP A O 1
ATOM 3920 N N . PRO A 1 518 ? 15.148 3.496 3.335 1.00 97.12 518 PRO A N 1
ATOM 3921 C CA . PRO A 1 518 ? 15.743 2.165 3.236 1.00 97.12 518 PRO A CA 1
ATOM 3922 C C . PRO A 1 518 ? 15.055 1.285 2.175 1.00 97.12 518 PRO A C 1
ATOM 3924 O O . PRO A 1 518 ? 15.672 0.368 1.633 1.00 97.12 518 PRO A O 1
ATOM 3927 N N . ARG A 1 519 ? 13.807 1.595 1.800 1.00 96.94 519 ARG A N 1
ATOM 3928 C CA . ARG A 1 519 ? 13.106 0.946 0.683 1.00 96.94 519 ARG A CA 1
ATOM 3929 C C . ARG A 1 519 ? 13.630 1.382 -0.692 1.00 96.94 519 ARG A C 1
ATOM 3931 O O . ARG A 1 519 ? 13.545 0.617 -1.647 1.00 96.94 519 ARG A O 1
ATOM 3938 N N . TYR A 1 520 ? 14.174 2.595 -0.815 1.00 96.62 520 TYR A N 1
ATOM 3939 C CA . TYR A 1 520 ? 14.938 3.002 -2.001 1.00 96.62 520 TYR A CA 1
ATOM 3940 C C . TYR A 1 520 ? 16.276 2.256 -2.041 1.00 96.62 520 TYR A C 1
ATOM 3942 O O . TYR A 1 520 ? 16.666 1.729 -3.080 1.00 96.62 520 TYR A O 1
ATOM 3950 N N . THR A 1 521 ? 16.962 2.172 -0.897 1.00 98.12 521 THR A N 1
ATOM 3951 C CA . THR A 1 521 ? 18.284 1.538 -0.794 1.00 98.12 521 THR A CA 1
ATOM 3952 C C . THR A 1 521 ? 18.261 0.060 -1.186 1.00 98.12 521 THR A C 1
ATOM 3954 O O . THR A 1 521 ? 19.056 -0.331 -2.034 1.00 98.12 521 THR A O 1
ATOM 3957 N N . CYS A 1 522 ? 17.331 -0.748 -0.666 1.00 98.00 522 CYS A N 1
ATOM 3958 C CA . CYS A 1 522 ? 17.255 -2.169 -1.044 1.00 98.00 522 CYS A CA 1
ATOM 3959 C C . CYS A 1 522 ? 16.953 -2.375 -2.542 1.00 98.00 522 CYS A C 1
ATOM 3961 O O . CYS A 1 522 ? 17.537 -3.245 -3.180 1.00 98.00 522 CYS A O 1
ATOM 3963 N N . GLN A 1 523 ? 16.117 -1.528 -3.147 1.00 98.06 523 GLN A N 1
ATOM 3964 C CA . GLN A 1 523 ? 15.869 -1.556 -4.594 1.00 98.06 523 GLN A CA 1
ATOM 3965 C C . GLN A 1 523 ? 17.100 -1.166 -5.414 1.00 98.06 523 GLN A C 1
ATOM 3967 O O . GLN A 1 523 ? 17.363 -1.749 -6.466 1.00 98.06 523 GLN A O 1
ATOM 3972 N N . ARG A 1 524 ? 17.884 -0.203 -4.922 1.00 98.31 524 ARG A N 1
ATOM 3973 C CA . ARG A 1 524 ? 19.171 0.158 -5.518 1.00 98.31 524 ARG A CA 1
ATOM 3974 C C . ARG A 1 524 ? 20.168 -0.994 -5.438 1.00 98.31 524 ARG A C 1
ATOM 3976 O O . ARG A 1 524 ? 20.865 -1.246 -6.415 1.00 98.31 524 ARG A O 1
ATOM 3983 N N . GLU A 1 525 ? 20.250 -1.681 -4.304 1.00 98.62 525 GLU A N 1
ATOM 3984 C CA . GLU A 1 525 ? 21.107 -2.861 -4.133 1.00 98.62 525 GLU A CA 1
ATOM 3985 C C . GLU A 1 525 ? 20.715 -3.978 -5.104 1.00 98.62 525 GLU A C 1
ATOM 3987 O O . GLU A 1 525 ? 21.583 -4.519 -5.789 1.00 98.62 525 GLU A O 1
ATOM 3992 N N . PHE A 1 526 ? 19.415 -4.248 -5.241 1.00 98.56 526 PHE A N 1
ATOM 3993 C CA . PHE A 1 526 ? 18.884 -5.177 -6.236 1.00 98.56 526 PHE A CA 1
ATOM 3994 C C . PHE A 1 526 ? 19.306 -4.776 -7.662 1.00 98.56 526 PHE A C 1
ATOM 3996 O O . PHE A 1 526 ? 19.839 -5.585 -8.423 1.00 98.56 526 PHE A O 1
ATOM 4003 N N . ALA A 1 527 ? 19.148 -3.500 -8.024 1.00 98.19 527 ALA A N 1
ATOM 4004 C CA . ALA A 1 527 ? 19.524 -2.999 -9.345 1.00 98.19 527 ALA A CA 1
ATOM 4005 C C . ALA A 1 527 ? 21.026 -3.126 -9.637 1.00 98.19 527 ALA A C 1
ATOM 4007 O O . ALA A 1 527 ? 21.412 -3.538 -10.730 1.00 98.19 527 ALA A O 1
ATOM 4008 N N . LEU A 1 528 ? 21.876 -2.810 -8.655 1.00 98.38 528 LEU A N 1
ATOM 4009 C CA . LEU A 1 528 ? 23.331 -2.931 -8.774 1.00 98.38 528 LEU A CA 1
ATOM 4010 C C . LEU A 1 528 ? 23.774 -4.376 -9.025 1.00 98.38 528 LEU A C 1
ATOM 4012 O O . LEU A 1 528 ? 24.745 -4.587 -9.751 1.00 98.38 528 LEU A O 1
ATOM 4016 N N . LYS A 1 529 ? 23.073 -5.356 -8.446 1.00 98.19 529 LYS A N 1
ATOM 4017 C CA . LYS A 1 529 ? 23.358 -6.781 -8.647 1.00 98.19 529 LYS A CA 1
ATOM 4018 C C . LYS A 1 529 ? 22.870 -7.291 -10.003 1.00 98.19 529 LYS A C 1
ATOM 4020 O O . LYS A 1 529 ? 23.606 -8.005 -10.677 1.00 98.19 529 LYS A O 1
ATOM 4025 N N . HIS A 1 530 ? 21.647 -6.937 -10.400 1.00 98.25 530 HIS A N 1
ATOM 4026 C CA . HIS A 1 530 ? 20.944 -7.651 -11.475 1.00 98.25 530 HIS A CA 1
ATOM 4027 C C . HIS A 1 530 ? 20.807 -6.864 -12.784 1.00 98.25 530 HIS A C 1
ATOM 4029 O O . HIS A 1 530 ? 20.706 -7.470 -13.846 1.00 98.25 530 HIS A O 1
ATOM 4035 N N . LEU A 1 531 ? 20.852 -5.529 -12.746 1.00 97.62 531 LEU A N 1
ATOM 4036 C CA . LEU A 1 531 ? 20.735 -4.676 -13.934 1.00 97.62 531 LEU A CA 1
ATOM 4037 C C . LEU A 1 531 ? 21.645 -3.427 -13.900 1.00 97.62 531 LEU A C 1
ATOM 4039 O O . LEU A 1 531 ? 21.204 -2.337 -14.274 1.00 97.62 531 LEU A O 1
ATOM 4043 N N . PRO A 1 532 ? 22.940 -3.536 -13.529 1.00 97.62 532 PRO A N 1
ATOM 4044 C CA . PRO A 1 532 ? 23.816 -2.368 -13.373 1.00 97.62 532 PRO A CA 1
ATOM 4045 C C . PRO A 1 532 ? 24.081 -1.613 -14.681 1.00 97.62 532 PRO A C 1
ATOM 4047 O O . PRO A 1 532 ? 24.508 -0.458 -14.669 1.00 97.62 532 PRO A O 1
ATOM 4050 N N . GLN A 1 533 ? 23.862 -2.273 -15.821 1.00 97.12 533 GLN A N 1
ATOM 4051 C CA . GLN A 1 533 ? 24.101 -1.700 -17.141 1.00 97.12 533 GLN A CA 1
ATOM 4052 C C . GLN A 1 533 ? 22.871 -1.031 -17.758 1.00 97.12 533 GLN A C 1
ATOM 4054 O O . GLN A 1 533 ? 23.023 -0.377 -18.793 1.00 97.12 533 GLN A O 1
ATOM 4059 N N . ASP A 1 534 ? 21.693 -1.154 -17.136 1.00 96.44 534 ASP A N 1
ATOM 4060 C CA . ASP A 1 534 ? 20.464 -0.561 -17.656 1.00 96.44 534 ASP A CA 1
ATOM 4061 C C . ASP A 1 534 ? 20.567 0.981 -17.726 1.00 96.44 534 ASP A C 1
ATOM 4063 O O . ASP A 1 534 ? 20.936 1.622 -16.734 1.00 96.44 534 ASP A O 1
ATOM 4067 N N . PRO A 1 535 ? 20.262 1.609 -18.879 1.00 95.50 535 PRO A N 1
ATOM 4068 C CA . PRO A 1 535 ? 20.384 3.057 -19.036 1.00 95.50 535 PRO A CA 1
ATOM 4069 C C . PRO A 1 535 ? 19.492 3.879 -18.098 1.00 95.50 535 PRO A C 1
ATOM 4071 O O . PRO A 1 535 ? 19.907 4.950 -17.656 1.00 95.50 535 PRO A O 1
ATOM 4074 N N . LEU A 1 536 ? 18.268 3.422 -17.799 1.00 93.62 536 LEU A N 1
ATOM 4075 C CA . LEU A 1 536 ? 17.375 4.146 -16.887 1.00 93.62 536 LEU A CA 1
ATOM 4076 C C . LEU A 1 536 ? 17.862 4.020 -15.442 1.00 93.62 536 LEU A C 1
ATOM 4078 O O . LEU A 1 536 ? 17.874 5.012 -14.716 1.00 93.62 536 LEU A O 1
ATOM 4082 N N . PHE A 1 537 ? 18.343 2.843 -15.039 1.00 96.31 537 PHE A N 1
ATOM 4083 C CA . PHE A 1 537 ? 18.977 2.669 -13.736 1.00 96.31 537 PHE A CA 1
ATOM 4084 C C . PHE A 1 537 ? 20.233 3.536 -13.581 1.00 96.31 537 PHE A C 1
ATOM 4086 O O . PHE A 1 537 ? 20.399 4.185 -12.548 1.00 96.31 537 PHE A O 1
ATOM 4093 N N . LYS A 1 538 ? 21.097 3.614 -14.602 1.00 97.06 538 LYS A N 1
ATOM 4094 C CA . LYS A 1 538 ? 22.268 4.509 -14.584 1.00 97.06 538 LYS A CA 1
ATOM 4095 C C . LYS A 1 538 ? 21.866 5.963 -14.344 1.00 97.06 538 LYS A C 1
ATOM 4097 O O . LYS A 1 538 ? 22.473 6.618 -13.499 1.00 97.06 538 LYS A O 1
ATOM 4102 N N . LEU A 1 539 ? 20.807 6.432 -15.008 1.00 96.19 539 LEU A N 1
ATOM 4103 C CA . LEU A 1 539 ? 20.263 7.773 -14.798 1.00 96.19 539 LEU A CA 1
ATOM 4104 C C . LEU A 1 539 ? 19.747 7.967 -13.362 1.00 96.19 539 LEU A C 1
ATOM 4106 O O . LEU A 1 539 ? 20.109 8.947 -12.714 1.00 96.19 539 LEU A O 1
ATOM 4110 N N . VAL A 1 540 ? 18.978 7.016 -12.818 1.00 96.06 540 VAL A N 1
ATOM 4111 C CA . VAL A 1 540 ? 18.537 7.036 -11.406 1.00 96.06 540 VAL A CA 1
ATOM 4112 C C . VAL A 1 540 ? 19.736 7.075 -10.451 1.00 96.06 540 VAL A C 1
ATOM 4114 O O . VAL A 1 540 ? 19.758 7.845 -9.488 1.00 96.06 540 VAL A O 1
ATOM 4117 N N . ALA A 1 541 ? 20.783 6.298 -10.727 1.00 96.94 541 ALA A N 1
ATOM 4118 C CA . ALA A 1 541 ? 21.990 6.281 -9.913 1.00 96.94 541 ALA A CA 1
ATOM 4119 C C . ALA A 1 541 ? 22.782 7.596 -9.982 1.00 96.94 541 ALA A C 1
ATOM 4121 O O . ALA A 1 541 ? 23.347 8.011 -8.968 1.00 96.94 541 ALA A O 1
ATOM 4122 N N . GLN A 1 542 ? 22.796 8.258 -11.137 1.00 96.69 542 GLN A N 1
ATOM 4123 C CA . GLN A 1 542 ? 23.415 9.566 -11.328 1.00 96.69 542 GLN A CA 1
ATOM 4124 C C . GLN A 1 542 ? 22.623 10.669 -10.608 1.00 96.69 542 GLN A C 1
ATOM 4126 O O . GLN A 1 542 ? 23.201 11.494 -9.900 1.00 96.69 542 GLN A O 1
ATOM 4131 N N . LEU A 1 543 ? 21.289 10.629 -10.679 1.00 96.62 543 LEU A N 1
ATOM 4132 C CA . LEU A 1 543 ? 20.409 11.526 -9.924 1.00 96.62 543 LEU A CA 1
ATOM 4133 C C . LEU A 1 543 ? 20.611 11.382 -8.413 1.00 96.62 543 LEU A C 1
ATOM 4135 O O . LEU A 1 543 ? 20.682 12.385 -7.706 1.00 96.62 543 LEU A O 1
ATOM 4139 N N . TYR A 1 544 ? 20.798 10.157 -7.912 1.00 97.12 544 TYR A N 1
ATOM 4140 C CA . TYR A 1 544 ? 21.122 9.909 -6.503 1.00 97.12 544 TYR A CA 1
ATOM 4141 C C . TYR A 1 544 ? 22.408 10.602 -6.043 1.00 97.12 544 TYR A C 1
ATOM 4143 O O . TYR A 1 544 ? 22.474 11.074 -4.911 1.00 97.12 544 TYR A O 1
ATOM 4151 N N . LYS A 1 545 ? 23.408 10.706 -6.924 1.00 96.94 545 LYS A N 1
ATOM 4152 C CA . LYS A 1 545 ? 24.671 11.402 -6.653 1.00 96.94 545 LYS A CA 1
ATOM 4153 C C . LYS A 1 545 ? 24.512 12.929 -6.660 1.00 96.94 545 LYS A C 1
ATOM 4155 O O . LYS A 1 545 ? 25.176 13.614 -5.885 1.00 96.94 545 LYS A O 1
ATOM 4160 N N . ILE A 1 546 ? 23.670 13.465 -7.546 1.00 97.12 546 ILE A N 1
ATOM 4161 C CA . ILE A 1 546 ? 23.629 14.903 -7.861 1.00 97.12 546 ILE A CA 1
ATOM 4162 C C . ILE A 1 546 ? 22.522 15.640 -7.103 1.00 97.12 546 ILE A C 1
ATOM 4164 O O . ILE A 1 546 ? 22.784 16.670 -6.480 1.00 97.12 546 ILE A O 1
ATOM 4168 N N . VAL A 1 547 ? 21.288 15.133 -7.156 1.00 96.06 547 VAL A N 1
ATOM 4169 C CA . VAL A 1 547 ? 20.087 15.850 -6.699 1.00 96.06 547 VAL A CA 1
ATOM 4170 C C . VAL A 1 547 ? 20.150 16.226 -5.215 1.00 96.06 547 VAL A C 1
ATOM 4172 O O . VAL A 1 547 ? 19.840 17.380 -4.913 1.00 96.06 547 VAL A O 1
ATOM 4175 N N . PRO A 1 548 ? 20.592 15.353 -4.281 1.00 95.44 548 PRO A N 1
ATOM 4176 C CA . PRO A 1 548 ? 20.625 15.721 -2.868 1.00 95.44 548 PRO A CA 1
ATOM 4177 C C . PRO A 1 548 ? 21.501 16.945 -2.585 1.00 95.44 548 PRO A C 1
ATOM 4179 O O . PRO A 1 548 ? 21.085 17.838 -1.852 1.00 95.44 548 PRO A O 1
ATOM 4182 N N . ASN A 1 549 ? 22.673 17.031 -3.222 1.00 95.75 549 ASN A N 1
ATOM 4183 C CA . ASN A 1 549 ? 23.583 18.165 -3.062 1.00 95.75 549 ASN A CA 1
ATOM 4184 C C . ASN A 1 549 ? 22.974 19.454 -3.622 1.00 95.75 549 ASN A C 1
ATOM 4186 O O . ASN A 1 549 ? 23.002 20.482 -2.955 1.00 95.75 549 ASN A O 1
ATOM 4190 N N . VAL A 1 550 ? 22.344 19.388 -4.799 1.00 95.94 550 VAL A N 1
ATOM 4191 C CA . VAL A 1 550 ? 21.659 20.549 -5.390 1.00 95.94 550 VAL A CA 1
ATOM 4192 C C . VAL A 1 550 ? 20.519 21.045 -4.491 1.00 95.94 550 VAL A C 1
ATOM 4194 O O . VAL A 1 550 ? 20.370 22.246 -4.282 1.00 95.94 550 VAL A O 1
ATOM 4197 N N . LEU A 1 551 ? 19.726 20.137 -3.916 1.00 93.81 551 LEU A N 1
ATOM 4198 C CA . LEU A 1 551 ? 18.634 20.498 -3.008 1.00 93.81 551 LEU A CA 1
ATOM 4199 C C . LEU A 1 551 ? 19.137 21.107 -1.689 1.00 93.81 551 LEU A C 1
ATOM 4201 O O . LEU A 1 551 ? 18.497 22.026 -1.170 1.00 93.81 551 LEU A O 1
ATOM 4205 N N . LEU A 1 552 ? 20.272 20.629 -1.165 1.00 93.56 552 LEU A N 1
ATOM 4206 C CA . LEU A 1 552 ? 20.938 21.224 -0.001 1.00 93.56 552 LEU A CA 1
ATOM 4207 C C . LEU A 1 552 ? 21.437 22.637 -0.306 1.00 93.56 552 LEU A C 1
ATOM 4209 O O . LEU A 1 552 ? 21.170 23.552 0.468 1.00 93.56 552 LEU A O 1
ATOM 4213 N N . GLU A 1 553 ? 22.102 22.826 -1.447 1.00 95.31 553 GLU A N 1
ATOM 4214 C CA . GLU A 1 553 ? 22.577 24.138 -1.898 1.00 95.31 553 GLU A CA 1
ATOM 4215 C C . GLU A 1 553 ? 21.424 25.125 -2.135 1.00 95.31 553 GLU A C 1
ATOM 4217 O O . GLU A 1 553 ? 21.545 26.308 -1.824 1.00 95.31 553 GLU A O 1
ATOM 4222 N N . GLN A 1 554 ? 20.280 24.652 -2.640 1.00 93.50 554 GLN A N 1
ATOM 4223 C CA . GLN A 1 554 ? 19.086 25.481 -2.813 1.00 93.50 554 GLN A CA 1
ATOM 4224 C C . GLN A 1 554 ? 18.476 25.929 -1.469 1.00 93.50 554 GLN A C 1
ATOM 4226 O O . GLN A 1 554 ? 17.810 26.964 -1.406 1.00 93.50 554 GLN A O 1
ATOM 4231 N N . GLY A 1 555 ? 18.631 25.133 -0.406 1.00 89.62 555 GLY A N 1
ATOM 4232 C CA . GLY A 1 555 ? 18.180 25.462 0.951 1.00 89.62 555 GLY A CA 1
ATOM 4233 C C . GLY A 1 555 ? 16.660 25.476 1.176 1.00 89.62 555 GLY A C 1
ATOM 4234 O O . GLY A 1 555 ? 16.209 25.877 2.248 1.00 89.62 555 GLY A O 1
ATOM 4235 N N . LYS A 1 556 ? 15.842 25.057 0.195 1.00 88.25 556 LYS A N 1
ATOM 4236 C CA . LYS A 1 556 ? 14.367 25.013 0.319 1.00 88.25 556 LYS A CA 1
ATOM 4237 C C . LYS A 1 556 ? 13.835 23.674 0.828 1.00 88.25 556 LYS A C 1
ATOM 4239 O O . LYS A 1 556 ? 12.834 23.639 1.543 1.00 88.25 556 LYS A O 1
ATOM 4244 N N . ALA A 1 557 ? 14.458 22.568 0.423 1.00 84.62 557 ALA A N 1
ATOM 4245 C CA . ALA A 1 557 ? 14.029 21.231 0.814 1.00 84.62 557 ALA A CA 1
ATOM 4246 C C . ALA A 1 557 ? 14.537 20.910 2.223 1.00 84.62 557 ALA A C 1
ATOM 4248 O O . ALA A 1 557 ? 15.734 20.967 2.482 1.00 84.62 557 ALA A O 1
ATOM 4249 N N . LYS A 1 558 ? 13.629 20.530 3.131 1.00 87.62 558 LYS A N 1
ATOM 4250 C CA . LYS A 1 558 ? 14.008 20.170 4.505 1.00 87.62 558 LYS A CA 1
ATOM 4251 C C . LYS A 1 558 ? 14.869 18.905 4.556 1.00 87.62 558 LYS A C 1
ATOM 4253 O O . LYS A 1 558 ? 15.848 18.873 5.287 1.00 87.62 558 LYS A O 1
ATOM 4258 N N . ASN A 1 559 ? 14.488 17.876 3.796 1.00 89.50 559 ASN A N 1
ATOM 4259 C CA . ASN A 1 559 ? 15.249 16.636 3.673 1.00 89.50 559 ASN A CA 1
ATOM 4260 C C . ASN A 1 559 ? 15.360 16.265 2.184 1.00 89.50 559 ASN A C 1
ATOM 4262 O O . ASN A 1 559 ? 14.324 16.010 1.568 1.00 89.50 559 ASN A O 1
ATOM 4266 N N . PRO A 1 560 ? 16.565 16.241 1.595 1.00 93.31 560 PRO A N 1
ATOM 4267 C CA . PRO A 1 560 ? 16.785 16.212 0.143 1.00 93.31 560 PRO A CA 1
ATOM 4268 C C . PRO A 1 560 ? 16.879 14.794 -0.456 1.00 93.31 560 PRO A C 1
ATOM 4270 O O . PRO A 1 560 ? 17.408 14.618 -1.551 1.00 93.31 560 PRO A O 1
ATOM 4273 N N . TRP A 1 561 ? 16.437 13.770 0.271 1.00 93.69 561 TRP A N 1
ATOM 4274 C CA . TRP A 1 561 ? 16.686 12.367 -0.072 1.00 93.69 561 TRP A CA 1
ATOM 4275 C C . TRP A 1 561 ? 15.533 11.729 -0.854 1.00 93.69 561 TRP A C 1
ATOM 4277 O O . TRP A 1 561 ? 14.395 12.201 -0.732 1.00 93.69 561 TRP A O 1
ATOM 4287 N N . PRO A 1 562 ? 15.803 10.666 -1.639 1.00 93.31 562 PRO A N 1
ATOM 4288 C CA . PRO A 1 562 ? 14.762 9.986 -2.388 1.00 93.31 562 PRO A CA 1
ATOM 4289 C C . PRO A 1 562 ? 13.944 9.010 -1.535 1.00 93.31 562 PRO A C 1
ATOM 4291 O O . PRO A 1 562 ? 14.412 8.500 -0.509 1.00 93.31 562 PRO A O 1
ATOM 4294 N N . ASN A 1 563 ? 12.731 8.722 -2.007 1.00 90.38 563 ASN A N 1
ATOM 4295 C CA . ASN A 1 563 ? 11.827 7.710 -1.464 1.00 90.38 563 ASN A CA 1
ATOM 4296 C C . ASN A 1 563 ? 11.774 6.441 -2.343 1.00 90.38 563 ASN A C 1
ATOM 4298 O O . ASN A 1 563 ? 12.366 6.384 -3.418 1.00 90.38 563 ASN A O 1
ATOM 4302 N N . VAL A 1 564 ? 11.042 5.420 -1.886 1.00 91.81 564 VAL A N 1
ATOM 4303 C CA . VAL A 1 564 ? 10.830 4.143 -2.601 1.00 91.81 564 VAL A CA 1
ATOM 4304 C C . VAL A 1 564 ? 10.380 4.294 -4.066 1.00 91.81 564 VAL A C 1
ATOM 4306 O O . VAL A 1 564 ? 10.803 3.520 -4.930 1.00 91.81 564 VAL A O 1
ATOM 4309 N N . ASP A 1 565 ? 9.553 5.300 -4.351 1.00 88.62 565 ASP A N 1
ATOM 4310 C CA . ASP A 1 565 ? 8.916 5.520 -5.650 1.00 88.62 565 ASP A CA 1
ATOM 4311 C C . ASP A 1 565 ? 9.887 6.085 -6.690 1.00 88.62 565 ASP A C 1
ATOM 4313 O O . ASP A 1 565 ? 9.688 5.911 -7.892 1.00 88.62 565 ASP A O 1
ATOM 4317 N N . ALA A 1 566 ? 10.993 6.681 -6.233 1.00 91.44 566 ALA A N 1
ATOM 4318 C CA . ALA A 1 566 ? 12.070 7.157 -7.091 1.00 91.44 566 ALA A CA 1
ATOM 4319 C C . ALA A 1 566 ? 12.804 6.025 -7.847 1.00 91.44 566 ALA A C 1
ATOM 4321 O O . ALA A 1 566 ? 13.593 6.308 -8.748 1.00 91.44 566 ALA A O 1
ATOM 4322 N N . HIS A 1 567 ? 12.577 4.754 -7.479 1.00 94.31 567 HIS A N 1
ATOM 4323 C CA . HIS A 1 567 ? 13.347 3.611 -7.986 1.00 94.31 567 HIS A CA 1
ATOM 4324 C C . HIS A 1 567 ? 12.503 2.460 -8.557 1.00 94.31 567 HIS A C 1
ATOM 4326 O O . HIS A 1 567 ? 12.953 1.760 -9.465 1.00 94.31 567 HIS A O 1
ATOM 4332 N N . SER A 1 568 ? 11.289 2.231 -8.058 1.00 93.06 568 SER A N 1
ATOM 4333 C CA . SER A 1 568 ? 10.519 1.021 -8.395 1.00 93.06 568 SER A CA 1
ATOM 4334 C C . SER A 1 568 ? 10.099 0.937 -9.860 1.00 93.06 568 SER A C 1
ATOM 4336 O O . SER A 1 568 ? 10.126 -0.145 -10.449 1.00 93.06 568 SER A O 1
ATOM 4338 N N . GLY A 1 569 ? 9.788 2.076 -10.485 1.00 92.62 569 GLY A N 1
ATOM 4339 C CA . GLY A 1 569 ? 9.373 2.126 -11.888 1.00 92.62 569 GLY A CA 1
ATOM 4340 C C . GLY A 1 569 ? 10.423 1.573 -12.857 1.00 92.62 569 GLY A C 1
ATOM 4341 O O . GLY A 1 569 ? 10.066 0.825 -13.767 1.00 92.62 569 GLY A O 1
ATOM 4342 N N . VAL A 1 570 ? 11.710 1.885 -12.643 1.00 94.19 570 VAL A N 1
ATOM 4343 C CA . VAL A 1 570 ? 12.788 1.422 -13.538 1.00 94.19 570 VAL A CA 1
ATOM 4344 C C . VAL A 1 570 ? 13.032 -0.082 -13.419 1.00 94.19 570 VAL A C 1
ATOM 4346 O O . VAL A 1 570 ? 13.324 -0.730 -14.420 1.00 94.19 570 VAL A O 1
ATOM 4349 N N . LEU A 1 571 ? 12.833 -0.656 -12.227 1.00 97.06 571 LEU A N 1
ATOM 4350 C CA . LEU A 1 571 ? 12.951 -2.099 -12.007 1.00 97.06 571 LEU A CA 1
ATOM 4351 C C . LEU A 1 571 ? 11.850 -2.861 -12.749 1.00 97.06 571 LEU A C 1
ATOM 4353 O O . LEU A 1 571 ? 12.138 -3.801 -13.485 1.00 97.06 571 LEU A O 1
ATOM 4357 N N . LEU A 1 572 ? 10.594 -2.427 -12.604 1.00 97.06 572 LEU A N 1
ATOM 4358 C CA . LEU A 1 572 ? 9.460 -3.040 -13.301 1.00 97.06 572 LEU A CA 1
ATOM 4359 C C . LEU A 1 572 ? 9.620 -2.938 -14.826 1.00 97.06 572 LEU A C 1
ATOM 4361 O O . LEU A 1 572 ? 9.451 -3.930 -15.540 1.00 97.06 572 LEU A O 1
ATOM 4365 N N . GLN A 1 573 ? 10.021 -1.762 -15.320 1.00 95.12 573 GLN A N 1
ATOM 4366 C CA . GLN A 1 573 ? 10.197 -1.526 -16.751 1.00 95.12 573 GLN A CA 1
ATOM 4367 C C . GLN A 1 573 ? 11.294 -2.406 -17.365 1.00 95.12 573 GLN A C 1
ATOM 4369 O O . GLN A 1 573 ? 11.108 -2.890 -18.486 1.00 95.12 573 GLN A O 1
ATOM 4374 N N . TYR A 1 574 ? 12.402 -2.626 -16.645 1.00 97.56 574 TYR A N 1
ATOM 4375 C CA . TYR A 1 574 ? 13.520 -3.459 -17.097 1.00 97.56 574 TYR A CA 1
ATOM 4376 C C . TYR A 1 574 ? 13.079 -4.894 -17.405 1.00 97.56 574 TYR A C 1
ATOM 4378 O O . TYR A 1 574 ? 13.342 -5.398 -18.495 1.00 97.56 574 TYR A O 1
ATOM 4386 N N . TYR A 1 575 ? 12.316 -5.514 -16.502 1.00 98.12 575 TYR A N 1
ATOM 4387 C CA . TYR A 1 575 ? 11.808 -6.878 -16.690 1.00 98.12 575 TYR A CA 1
ATOM 4388 C C . TYR A 1 575 ? 10.599 -6.970 -17.629 1.00 98.12 575 TYR A C 1
ATOM 4390 O O . TYR A 1 575 ? 10.044 -8.047 -17.818 1.00 98.12 575 TYR A O 1
ATOM 4398 N N . GLY A 1 576 ? 10.180 -5.861 -18.246 1.00 97.06 576 GLY A N 1
ATOM 4399 C CA . GLY A 1 576 ? 9.126 -5.846 -19.258 1.00 97.06 576 GLY A CA 1
ATOM 4400 C C . GLY A 1 576 ? 7.713 -5.613 -18.723 1.00 97.06 576 GLY A C 1
ATOM 4401 O O . GLY A 1 576 ? 6.767 -5.707 -19.499 1.00 97.06 576 GLY A O 1
ATOM 4402 N N . MET A 1 577 ? 7.539 -5.287 -17.441 1.00 96.69 577 MET A N 1
ATOM 4403 C CA . MET A 1 577 ? 6.276 -4.777 -16.890 1.00 96.69 577 MET A CA 1
ATOM 4404 C C . MET A 1 577 ? 6.210 -3.276 -17.183 1.00 96.69 577 MET A C 1
ATOM 4406 O O . MET A 1 577 ? 6.673 -2.469 -16.386 1.00 96.69 577 MET A O 1
ATOM 4410 N N . LYS A 1 578 ? 5.715 -2.893 -18.366 1.00 95.69 578 LYS A N 1
ATOM 4411 C CA . LYS A 1 578 ? 5.763 -1.501 -18.871 1.00 95.69 578 LYS A CA 1
ATOM 4412 C C . LYS A 1 578 ? 4.440 -0.751 -18.711 1.00 95.69 578 LYS A C 1
ATOM 4414 O O . LYS A 1 578 ? 4.360 0.450 -18.968 1.00 95.69 578 LYS A O 1
ATOM 4419 N N . GLU A 1 579 ? 3.385 -1.450 -18.314 1.00 95.25 579 GLU A N 1
ATOM 4420 C CA . GLU A 1 579 ? 2.024 -0.935 -18.258 1.00 95.25 579 GLU A CA 1
ATOM 4421 C C . GLU A 1 579 ? 1.800 -0.116 -16.978 1.00 95.25 579 GLU A C 1
ATOM 4423 O O . GLU A 1 579 ? 1.203 -0.574 -16.010 1.00 95.25 579 GLU A O 1
ATOM 4428 N N . MET A 1 580 ? 2.278 1.132 -16.971 1.00 91.81 580 MET A N 1
ATOM 4429 C CA . MET A 1 580 ? 2.309 2.017 -15.792 1.00 91.81 580 MET A CA 1
ATOM 4430 C C . MET A 1 580 ? 0.965 2.181 -15.057 1.00 91.81 580 MET A C 1
ATOM 4432 O O . MET A 1 580 ? 0.945 2.296 -13.829 1.00 91.81 580 MET A O 1
ATOM 4436 N N . ASN A 1 581 ? -0.168 2.148 -15.770 1.00 91.56 581 ASN A N 1
ATOM 4437 C CA . ASN A 1 581 ? -1.500 2.200 -15.144 1.00 91.56 581 ASN A CA 1
ATOM 4438 C C . ASN A 1 581 ? -1.750 1.020 -14.186 1.00 91.56 581 ASN A C 1
ATOM 4440 O O . ASN A 1 581 ? -2.580 1.123 -13.284 1.00 91.56 581 ASN A O 1
ATOM 4444 N N . TYR A 1 582 ? -1.025 -0.086 -14.355 1.00 96.56 582 TYR A N 1
ATOM 4445 C CA . TYR A 1 582 ? -1.133 -1.289 -13.542 1.00 96.56 582 TYR A CA 1
ATOM 4446 C C . TYR A 1 582 ? -0.236 -1.278 -12.293 1.00 96.56 582 TYR A C 1
ATOM 4448 O O . TYR A 1 582 ? -0.488 -2.039 -11.363 1.00 96.56 582 TYR A O 1
ATOM 4456 N N . TYR A 1 583 ? 0.773 -0.404 -12.193 1.00 95.88 583 TYR A N 1
ATOM 4457 C CA . TYR A 1 583 ? 1.701 -0.423 -11.046 1.00 95.88 583 TYR A CA 1
ATOM 4458 C C . TYR A 1 583 ? 0.984 -0.211 -9.703 1.00 95.88 583 TYR A C 1
ATOM 4460 O O . TYR A 1 583 ? 1.342 -0.822 -8.700 1.00 95.88 583 TYR A O 1
ATOM 4468 N N . THR A 1 584 ? -0.087 0.585 -9.680 1.00 95.31 584 THR A N 1
ATOM 4469 C CA . THR A 1 584 ? -0.887 0.802 -8.465 1.00 95.31 584 THR A CA 1
ATOM 4470 C C . THR A 1 584 ? -1.658 -0.456 -8.040 1.00 95.31 584 THR A C 1
ATOM 4472 O O . THR A 1 584 ? -1.931 -0.619 -6.854 1.00 95.31 584 THR A O 1
ATOM 4475 N N . VAL A 1 585 ? -1.945 -1.392 -8.959 1.00 98.31 585 VAL A N 1
ATOM 4476 C CA . VAL A 1 585 ? -2.497 -2.715 -8.608 1.00 98.31 585 VAL A CA 1
ATOM 4477 C C . VAL A 1 585 ? -1.459 -3.538 -7.849 1.00 98.31 585 VAL A C 1
ATOM 4479 O O . VAL A 1 585 ? -1.796 -4.103 -6.813 1.00 98.31 585 VAL A O 1
ATOM 4482 N N . LEU A 1 586 ? -0.194 -3.551 -8.294 1.00 98.31 586 LEU A N 1
ATOM 4483 C CA . LEU A 1 586 ? 0.900 -4.208 -7.559 1.00 98.31 586 LEU A CA 1
ATOM 4484 C C . LEU A 1 586 ? 1.049 -3.612 -6.154 1.00 98.31 586 LEU A C 1
ATOM 4486 O O . LEU A 1 586 ? 1.172 -4.348 -5.172 1.00 98.31 586 LEU A O 1
ATOM 4490 N N . PHE A 1 587 ? 0.969 -2.282 -6.047 1.00 97.88 587 PHE A N 1
ATOM 4491 C CA . PHE A 1 587 ? 0.988 -1.604 -4.756 1.00 97.88 587 PHE A CA 1
ATOM 4492 C C . PHE A 1 587 ? -0.206 -2.026 -3.883 1.00 97.88 587 PHE A C 1
ATOM 4494 O O . PHE A 1 587 ? -0.026 -2.352 -2.713 1.00 97.88 587 PHE A O 1
ATOM 4501 N N . GLY A 1 588 ? -1.414 -2.104 -4.446 1.00 98.19 588 GLY A N 1
ATOM 4502 C CA . GLY A 1 588 ? -2.597 -2.602 -3.745 1.00 98.19 588 GLY A CA 1
ATOM 4503 C C . GLY A 1 588 ? -2.412 -4.017 -3.192 1.00 98.19 588 GLY A C 1
ATOM 4504 O O . GLY A 1 588 ? -2.643 -4.243 -2.004 1.00 98.19 588 GLY A O 1
ATOM 4505 N N . VAL A 1 589 ? -1.927 -4.945 -4.025 1.00 98.88 589 VAL A N 1
ATOM 4506 C CA . VAL A 1 589 ? -1.647 -6.341 -3.641 1.00 98.88 589 VAL A CA 1
ATOM 4507 C C . VAL A 1 589 ? -0.644 -6.406 -2.486 1.00 98.88 589 VAL A C 1
ATOM 4509 O O . VAL A 1 589 ? -0.886 -7.111 -1.512 1.00 98.88 589 VAL A O 1
ATOM 4512 N N . SER A 1 590 ? 0.433 -5.619 -2.537 1.00 98.81 590 SER A N 1
ATOM 4513 C CA . SER A 1 590 ? 1.388 -5.515 -1.428 1.00 98.81 590 SER A CA 1
ATOM 4514 C C . SER A 1 590 ? 0.741 -4.942 -0.163 1.00 98.81 590 SER A C 1
ATOM 4516 O O . SER A 1 590 ? 0.820 -5.538 0.912 1.00 98.81 590 SER A O 1
ATOM 4518 N N . ARG A 1 591 ? 0.045 -3.804 -0.290 1.00 98.75 591 ARG A N 1
ATOM 4519 C CA . ARG A 1 591 ? -0.553 -3.060 0.826 1.00 98.75 591 ARG A CA 1
ATOM 4520 C C . ARG A 1 591 ? -1.606 -3.863 1.590 1.00 98.75 591 ARG A C 1
ATOM 4522 O O . ARG A 1 591 ? -1.852 -3.578 2.763 1.00 98.75 591 ARG A O 1
ATOM 4529 N N . ALA A 1 592 ? -2.210 -4.867 0.954 1.00 98.88 592 ALA A N 1
ATOM 4530 C CA . ALA A 1 592 ? -3.123 -5.805 1.599 1.00 98.88 592 ALA A CA 1
ATOM 4531 C C . ALA A 1 592 ? -2.505 -6.452 2.843 1.00 98.88 592 ALA A C 1
ATOM 4533 O O . ALA A 1 592 ? -3.175 -6.550 3.869 1.00 98.88 592 ALA A O 1
ATOM 4534 N N . LEU A 1 593 ? -1.219 -6.813 2.787 1.00 98.94 593 LEU A N 1
ATOM 4535 C CA . LEU A 1 593 ? -0.526 -7.481 3.888 1.00 98.94 593 LEU A CA 1
ATOM 4536 C C . LEU A 1 593 ? -0.554 -6.633 5.166 1.00 98.94 593 LEU A C 1
ATOM 4538 O O . LEU A 1 593 ? -0.892 -7.146 6.232 1.00 98.94 593 LEU A O 1
ATOM 4542 N N . GLY A 1 594 ? -0.270 -5.331 5.064 1.00 98.88 594 GLY A N 1
ATOM 4543 C CA . GLY A 1 594 ? -0.300 -4.404 6.195 1.00 98.88 594 GLY A CA 1
ATOM 4544 C C . GLY A 1 594 ? -1.705 -4.117 6.704 1.00 98.88 594 GLY A C 1
ATOM 4545 O O . GLY A 1 594 ? -2.014 -4.368 7.872 1.00 98.88 594 GLY A O 1
ATOM 4546 N N . VAL A 1 595 ? -2.586 -3.639 5.820 1.00 98.88 595 VAL A N 1
ATOM 4547 C CA . VAL A 1 595 ? -3.910 -3.152 6.242 1.00 98.88 595 VAL A CA 1
ATOM 4548 C C . VAL A 1 595 ? -4.802 -4.274 6.770 1.00 98.88 595 VAL A C 1
ATOM 4550 O O . VAL A 1 595 ? -5.587 -4.041 7.688 1.00 98.88 595 VAL A O 1
ATOM 4553 N N . LEU A 1 596 ? -4.669 -5.496 6.243 1.00 98.94 596 LEU A N 1
ATOM 4554 C CA . LEU A 1 596 ? -5.425 -6.653 6.723 1.00 98.94 596 LEU A CA 1
ATOM 4555 C C . LEU A 1 596 ? -4.848 -7.204 8.031 1.00 98.94 596 LEU A C 1
ATOM 4557 O O . LEU A 1 596 ? -5.618 -7.547 8.928 1.00 98.94 596 LEU A O 1
ATOM 4561 N N . SER A 1 597 ? -3.519 -7.189 8.200 1.00 98.94 597 SER A N 1
ATOM 4562 C CA . SER A 1 597 ? -2.884 -7.491 9.493 1.00 98.94 597 SER A CA 1
ATOM 4563 C C . SER A 1 597 ? -3.388 -6.553 10.587 1.00 98.94 597 SER A C 1
ATOM 4565 O O . SER A 1 597 ? -3.774 -7.002 11.671 1.00 98.94 597 SER A O 1
ATOM 4567 N N . GLN A 1 598 ? -3.451 -5.249 10.301 1.00 98.94 598 GLN A N 1
ATOM 4568 C CA . GLN A 1 598 ? -4.017 -4.288 11.239 1.00 98.94 598 GLN A CA 1
ATOM 4569 C C . GLN A 1 598 ? -5.512 -4.535 11.472 1.00 98.94 598 GLN A C 1
ATOM 4571 O O . GLN A 1 598 ? -5.958 -4.439 12.612 1.00 98.94 598 GLN A O 1
ATOM 4576 N N . LEU A 1 599 ? -6.299 -4.851 10.440 1.00 98.88 599 LEU A N 1
ATOM 4577 C CA . LEU A 1 599 ? -7.741 -5.062 10.583 1.00 98.88 599 LEU A CA 1
ATOM 4578 C C . LEU A 1 599 ? -8.064 -6.239 11.521 1.00 98.88 599 LEU A C 1
ATOM 4580 O O . LEU A 1 599 ? -8.975 -6.127 12.351 1.00 98.88 599 LEU A O 1
ATOM 4584 N N . ILE A 1 600 ? -7.267 -7.314 11.464 1.00 98.94 600 ILE A N 1
ATOM 4585 C CA . ILE A 1 600 ? -7.317 -8.429 12.424 1.00 98.94 600 ILE A CA 1
ATOM 4586 C C . ILE A 1 600 ? -7.110 -7.902 13.847 1.00 98.94 600 ILE A C 1
ATOM 4588 O O . ILE A 1 600 ? -7.945 -8.139 14.724 1.00 98.94 600 ILE A O 1
ATOM 4592 N N . TRP A 1 601 ? -6.045 -7.127 14.079 1.00 98.88 601 TRP A N 1
ATOM 4593 C CA . TRP A 1 601 ? -5.758 -6.548 15.394 1.00 98.88 601 TRP A CA 1
ATOM 4594 C C . TRP A 1 601 ? -6.820 -5.550 15.856 1.00 98.88 601 TRP A C 1
ATOM 4596 O O . TRP A 1 601 ? -7.211 -5.575 17.020 1.00 98.88 601 TRP A O 1
ATOM 4606 N N . SER A 1 602 ? -7.373 -4.728 14.968 1.00 98.88 602 SER A N 1
ATOM 4607 C CA . SER A 1 602 ? -8.452 -3.793 15.298 1.00 98.88 602 SER A CA 1
ATOM 4608 C C . SER A 1 602 ? -9.702 -4.515 15.809 1.00 98.88 602 SER A C 1
ATOM 4610 O O . SER A 1 602 ? -10.368 -4.018 16.722 1.00 98.88 602 SER A O 1
ATOM 4612 N N . ARG A 1 603 ? -10.015 -5.711 15.289 1.00 98.75 603 ARG A N 1
ATOM 4613 C CA . ARG A 1 603 ? -11.083 -6.563 15.840 1.00 98.75 603 ARG A CA 1
ATOM 4614 C C . ARG A 1 603 ? -10.654 -7.298 17.100 1.00 98.75 603 ARG A C 1
ATOM 4616 O O . ARG A 1 603 ? -11.433 -7.331 18.051 1.00 98.75 603 ARG A O 1
ATOM 4623 N N . ALA A 1 604 ? -9.428 -7.814 17.149 1.00 98.69 604 ALA A N 1
ATOM 4624 C CA . ALA A 1 604 ? -8.902 -8.521 18.315 1.00 98.69 604 ALA A CA 1
ATOM 4625 C C . ALA A 1 604 ? -8.854 -7.619 19.556 1.00 98.69 604 ALA A C 1
ATOM 4627 O O . ALA A 1 604 ? -9.171 -8.054 20.658 1.00 98.69 604 ALA A O 1
ATOM 4628 N N . LEU A 1 605 ? -8.519 -6.342 19.381 1.00 98.50 605 LEU A N 1
ATOM 4629 C CA . LEU A 1 605 ? -8.478 -5.330 20.438 1.00 98.50 605 LEU A CA 1
ATOM 4630 C C . LEU A 1 605 ? -9.835 -4.654 20.670 1.00 98.50 605 LEU A C 1
ATOM 4632 O O . LEU A 1 605 ? -9.978 -3.837 21.579 1.00 98.50 605 LEU A O 1
ATOM 4636 N N . GLY A 1 606 ? -10.842 -4.987 19.858 1.00 98.12 606 GLY A N 1
ATOM 4637 C CA . GLY A 1 606 ? -12.187 -4.444 19.972 1.00 98.12 606 GLY A CA 1
ATOM 4638 C C . GLY A 1 606 ? -12.245 -2.931 19.778 1.00 98.12 606 GLY A C 1
ATOM 4639 O O . GLY A 1 606 ? -13.029 -2.279 20.471 1.00 98.12 606 GLY A O 1
ATOM 4640 N N . PHE A 1 607 ? -11.446 -2.369 18.865 1.00 98.62 607 PHE A N 1
ATOM 4641 C CA . PHE A 1 607 ? -11.487 -0.938 18.561 1.00 98.62 607 PHE A CA 1
ATOM 4642 C C . PHE A 1 607 ? -12.908 -0.509 18.162 1.00 98.62 607 PHE A C 1
ATOM 4644 O O . PHE A 1 607 ? -13.588 -1.256 17.445 1.00 98.62 607 PHE A O 1
ATOM 4651 N N . PRO A 1 608 ? -13.385 0.643 18.670 1.00 98.44 608 PRO A N 1
ATOM 4652 C CA . PRO A 1 608 ? -14.737 1.119 18.410 1.00 98.44 608 PRO A CA 1
ATOM 4653 C C . PRO A 1 608 ? -14.871 1.679 16.989 1.00 98.44 608 PRO A C 1
ATOM 4655 O O . PRO A 1 608 ? -13.887 1.817 16.267 1.00 98.44 608 PRO A O 1
ATOM 4658 N N . LEU A 1 609 ? -16.101 2.050 16.632 1.00 98.75 609 LEU A N 1
ATOM 4659 C CA . LEU A 1 609 ? -16.386 2.871 15.459 1.00 98.75 609 LEU A CA 1
ATOM 4660 C C . LEU A 1 609 ? -15.571 4.173 15.511 1.00 98.75 609 LEU A C 1
ATOM 4662 O O . LEU A 1 609 ? -15.636 4.907 16.503 1.00 98.75 609 LEU A O 1
ATOM 4666 N N . GLU A 1 610 ? -14.854 4.476 14.433 1.00 98.69 610 GLU A N 1
ATOM 4667 C CA . GLU A 1 610 ? -14.186 5.760 14.263 1.00 98.69 610 GLU A CA 1
ATOM 4668 C C . GLU A 1 610 ? -15.227 6.845 13.952 1.00 98.69 610 GLU A C 1
ATOM 4670 O O . GLU A 1 610 ? -16.042 6.713 13.037 1.00 98.69 610 GLU A O 1
ATOM 4675 N N . ARG A 1 611 ? -15.251 7.914 14.758 1.00 98.19 611 ARG A N 1
ATOM 4676 C CA . ARG A 1 611 ? -16.299 8.944 14.681 1.00 98.19 611 ARG A CA 1
ATOM 4677 C C . ARG A 1 611 ? -15.792 10.330 15.109 1.00 98.19 611 ARG A C 1
ATOM 4679 O O . ARG A 1 611 ? -16.201 10.819 16.168 1.00 98.19 611 ARG A O 1
ATOM 4686 N N . PRO A 1 612 ? -14.895 10.969 14.334 1.00 97.75 612 PRO A N 1
ATOM 4687 C CA . PRO A 1 612 ? -14.450 12.329 14.619 1.00 97.75 612 PRO A CA 1
ATOM 4688 C C . PRO A 1 612 ? -15.628 13.313 14.571 1.00 97.75 612 PRO A C 1
ATOM 4690 O O . PRO A 1 612 ? -16.599 13.123 13.835 1.00 97.75 612 PRO A O 1
ATOM 4693 N N . LYS A 1 613 ? -15.553 14.390 15.360 1.00 97.88 613 LYS A N 1
ATOM 4694 C CA . LYS A 1 613 ? -16.563 15.452 15.339 1.00 97.88 613 LYS A CA 1
ATOM 4695 C C . LYS A 1 613 ? -16.214 16.470 14.255 1.00 97.88 613 LYS A C 1
ATOM 4697 O O . LYS A 1 613 ? -15.144 17.068 14.297 1.00 97.88 613 LYS A O 1
ATOM 4702 N N . SER A 1 614 ? -17.129 16.698 13.317 1.00 97.69 614 SER A N 1
ATOM 4703 C CA . SER A 1 614 ? -17.002 17.778 12.337 1.00 97.69 614 SER A CA 1
ATOM 4704 C C . SER A 1 614 ? -17.511 19.111 12.897 1.00 97.69 614 SER A C 1
ATOM 4706 O O . SER A 1 614 ? -18.383 19.153 13.772 1.00 97.69 614 SER A O 1
ATOM 4708 N N . MET A 1 615 ? -16.974 20.211 12.370 1.00 96.94 615 MET A N 1
ATOM 4709 C CA . MET A 1 615 ? -17.438 21.572 12.630 1.00 96.94 615 MET A CA 1
ATOM 4710 C C . MET A 1 615 ? -17.481 22.360 11.322 1.00 96.94 615 MET A C 1
ATOM 4712 O O . MET A 1 615 ? -16.629 22.179 10.457 1.00 96.94 615 MET A O 1
ATOM 4716 N N . SER A 1 616 ? -18.466 23.248 11.179 1.00 97.62 616 SER A N 1
ATOM 4717 C CA . SER A 1 616 ? -18.480 24.223 10.085 1.00 97.62 616 SER A CA 1
ATOM 4718 C C . SER A 1 616 ? -17.546 25.395 10.395 1.00 97.62 616 SER A C 1
ATOM 4720 O O . SER A 1 616 ? -17.266 25.676 11.562 1.00 97.62 616 SER A O 1
ATOM 4722 N N . THR A 1 617 ? -17.131 26.145 9.371 1.00 97.62 617 THR A N 1
ATOM 4723 C CA . THR A 1 617 ? -16.362 27.391 9.537 1.00 97.62 617 THR A CA 1
ATOM 4724 C C . THR A 1 617 ? -17.030 28.357 10.513 1.00 97.62 617 THR A C 1
ATOM 4726 O O . THR A 1 617 ? -16.373 28.865 11.417 1.00 97.62 617 THR A O 1
ATOM 4729 N N . LYS A 1 618 ? -18.352 28.554 10.394 1.00 96.38 618 LYS A N 1
ATOM 4730 C CA . LYS A 1 618 ? -19.129 29.396 11.316 1.00 96.38 618 LYS A CA 1
ATOM 4731 C C . LYS A 1 618 ? -19.076 28.862 12.749 1.00 96.38 618 LYS A C 1
ATOM 4733 O O . LYS A 1 618 ? -18.902 29.644 13.677 1.00 96.38 618 LYS A O 1
ATOM 4738 N N . GLY A 1 619 ? -19.199 27.545 12.926 1.00 97.06 619 GLY A N 1
ATOM 4739 C CA . GLY A 1 619 ? -19.091 26.907 14.237 1.00 97.06 619 GLY A CA 1
ATOM 4740 C C . GLY A 1 619 ? -17.707 27.090 14.864 1.00 97.06 619 GLY A C 1
ATOM 4741 O O . GLY A 1 619 ? -17.620 27.395 16.047 1.00 97.06 619 GLY A O 1
ATOM 4742 N N . LEU A 1 620 ? -16.633 26.969 14.075 1.00 96.44 620 LEU A N 1
ATOM 4743 C CA . LEU A 1 620 ? -15.265 27.231 14.537 1.00 96.44 620 LEU A CA 1
ATOM 4744 C C . LEU A 1 620 ? -15.056 28.705 14.900 1.00 96.44 620 LEU A C 1
ATOM 4746 O O . LEU A 1 620 ? -14.512 28.985 15.961 1.00 96.44 620 LEU A O 1
ATOM 4750 N N . MET A 1 621 ? -15.530 29.642 14.070 1.00 97.25 621 MET A N 1
ATOM 4751 C CA . MET A 1 621 ? -15.479 31.083 14.357 1.00 97.25 621 MET A CA 1
ATOM 4752 C C . MET A 1 621 ? -16.186 31.420 15.670 1.00 97.25 621 MET A C 1
ATOM 4754 O O . MET A 1 621 ? -15.633 32.131 16.502 1.00 97.25 621 MET A O 1
ATOM 4758 N N . GLN A 1 622 ? -17.382 30.869 15.882 1.00 96.50 622 GLN A N 1
ATOM 4759 C CA . GLN A 1 622 ? -18.117 31.036 17.135 1.00 96.50 622 GLN A CA 1
ATOM 4760 C C . GLN A 1 622 ? -17.360 30.431 18.322 1.00 96.50 622 GLN A C 1
ATOM 4762 O O . GLN A 1 622 ? -17.255 31.081 19.358 1.00 96.50 622 GLN A O 1
ATOM 4767 N N . LEU A 1 623 ? -16.793 29.229 18.162 1.00 96.31 623 LEU A N 1
ATOM 4768 C CA . LEU A 1 623 ? -16.030 28.542 19.207 1.00 96.31 623 LEU A CA 1
ATOM 4769 C C . LEU A 1 623 ? -14.807 29.348 19.668 1.00 96.31 623 LEU A C 1
ATOM 4771 O O . LEU A 1 623 ? -14.524 29.383 20.860 1.00 96.31 623 LEU A O 1
ATOM 4775 N N . VAL A 1 624 ? -14.102 30.007 18.742 1.00 96.38 624 VAL A N 1
ATOM 4776 C CA . VAL A 1 624 ? -12.919 30.830 19.061 1.00 96.38 624 VAL A CA 1
ATOM 4777 C C . VAL A 1 624 ? -13.257 32.296 19.356 1.00 96.38 624 VAL A C 1
ATOM 4779 O O . VAL A 1 624 ? -12.354 33.103 19.561 1.00 96.38 624 VAL A O 1
ATOM 4782 N N . GLY A 1 625 ? -14.542 32.668 19.361 1.00 94.69 625 GLY A N 1
ATOM 4783 C CA . GLY A 1 625 ? -14.983 34.041 19.617 1.00 94.69 625 GLY A CA 1
ATOM 4784 C C . GLY A 1 625 ? -14.627 35.041 18.510 1.00 94.69 625 GLY A C 1
ATOM 4785 O O . GLY A 1 625 ? -14.521 36.237 18.783 1.00 94.69 625 GLY A O 1
ATOM 4786 N N . TYR A 1 626 ? -14.444 34.581 17.268 1.00 93.00 626 TYR A N 1
ATOM 4787 C CA . TYR A 1 626 ? -14.174 35.452 16.125 1.00 93.00 626 TYR A CA 1
ATOM 4788 C C . TYR A 1 626 ? -15.384 36.348 15.839 1.00 93.00 626 TYR A C 1
ATOM 4790 O O . TYR A 1 626 ? -16.465 35.872 15.480 1.00 93.00 626 TYR A O 1
ATOM 4798 N N . LYS A 1 627 ? -15.191 37.660 15.983 1.00 84.19 627 LYS A N 1
ATOM 4799 C CA . LYS A 1 627 ? -16.146 38.686 15.559 1.00 84.19 627 LYS A CA 1
ATOM 4800 C C . LYS A 1 627 ? -15.705 39.171 14.181 1.00 84.19 627 LYS A C 1
ATOM 4802 O O . LYS A 1 627 ? -14.611 39.714 14.057 1.00 84.19 627 LYS A O 1
ATOM 4807 N N . SER A 1 628 ? -16.521 38.936 13.156 1.00 72.62 628 SER A N 1
ATOM 4808 C CA . SER A 1 628 ? -16.290 39.520 11.832 1.00 72.62 628 SER A CA 1
ATOM 4809 C C . SER A 1 628 ? -16.312 41.043 11.959 1.00 72.62 628 SER A C 1
ATOM 4811 O O . SER A 1 628 ? -17.276 41.574 12.519 1.00 72.62 628 SER A O 1
ATOM 4813 N N . ALA A 1 629 ? -15.248 41.701 11.498 1.00 60.56 629 ALA A N 1
ATOM 4814 C CA . ALA A 1 629 ? -15.174 43.157 11.415 1.00 60.56 629 ALA A CA 1
ATOM 4815 C C . ALA A 1 629 ? -16.148 43.710 10.369 1.00 60.56 629 ALA A C 1
ATOM 4817 O O . ALA A 1 629 ? -16.364 43.009 9.351 1.00 60.56 629 ALA A O 1
#

Sequence (629 aa):
MIPKEQAKIKSFRQQHGSTAIGQITVDMVYGGMRGMKGLIYETSVLDPDEGIRFRGYSIPECQKKLPKAAGGEEPLPEGLFWLLVTGEIPTQEQVTWLSREWAKRAALPSHVVTMLDNFPTNLHPMSQLSAAVTALNSESKFARAYAEGIHRAKYWEFVYEDAMDLIAKLPCVAAKIYRNLYREGSGIGAIDPNLDWSHNFTNMLGYTDPQFIELMRLYLTIHSDHEGGNVSAHTSHLVGSALSDPYLAFAAAMNGLAGPLHGLANQVGTAPCPVRPSPCLSLCPSVRVLLSVYVPLPVCPHLLSLSPSPCPSVPLPMLLCPSPHPWISLPIPMSLCPSPRVPLPVSLFPCPSPNPHVPLSLSLSLCPSPSPHVPLPMSLSPCPSVPVPMSPCPSPRVPPPVSLSLCPCPSVPIPLPVSLHPSPHVPIPVSLSPCPSVPIPVSPSLCPSPRVPLPVSLSPSVPHAAIPQEVLLWLTDLQKELGKDVSDEKLRDFIWNTLNSGRVVPGYGHAVLRKTDPRYTCQREFALKHLPQDPLFKLVAQLYKIVPNVLLEQGKAKNPWPNVDAHSGVLLQYYGMKEMNYYTVLFGVSRALGVLSQLIWSRALGFPLERPKSMSTKGLMQLVGYKSA

InterPro domains:
  IPR002020 Citrate synthase [PF00285] (32-267)
  IPR002020 Citrate synthase [PF00285] (464-613)
  IPR002020 Citrate synthase [PR00143] (166-179)
  IPR002020 Citrate synthase [PR00143] (215-230)
  IPR002020 Citrate synthase [PR00143] (238-266)
  IPR002020 Citrate synthase [PTHR11739] (1-267)
  IPR016142 Citrate synthase-like, large alpha subdomain [G3DSA:1.10.580.10] (1-272)
  IPR016143 Citrate synthase-like, small alpha subdomain [G3DSA:1.10.230.10] (467-580)
  IPR019810 Citrate synthase active site [PS00480] (507-519)
  IPR036969 Citrate synthase superfamily [SSF48256] (2-267)
  IPR036969 Citrate synthase superfamily [SSF48256] (465-618)

Organism: Taeniopygia guttata (NCBI:txid59729)

Nearest PDB structures (foldseek):
  5uqs-assembly1_C  TM=9.955E-01  e=9.225E-60  Sus scrofa
  5uzp-assembly1_B  TM=9.943E-01  e=1.467E-58  Homo sapiens
  5uzq-assembly1_A  TM=9.954E-01  e=2.577E-58  Homo sapiens
  6csc-assembly1_A  TM=9.579E-01  e=2.584E-57  Gallus gallus
  8gr8-assembly1_A  TM=9.886E-01  e=2.174E-45  Saccharomyces cerevisiae

Solvent-accessible surface area (backbone atoms only — not comparable to full-atom values): 37066 Å² total; per-residue (Å²): 111,67,70,60,52,48,51,50,53,50,53,50,43,72,76,46,66,84,63,82,92,75,82,88,51,74,65,27,67,76,53,74,47,57,93,53,92,81,81,90,58,78,37,27,48,75,36,50,73,72,28,60,16,55,50,78,39,35,59,72,54,40,52,72,62,37,40,50,51,93,97,51,83,39,26,34,41,57,27,48,38,47,21,43,63,69,58,46,82,51,52,64,68,56,33,52,50,47,25,36,51,28,48,73,39,28,75,77,60,68,68,49,55,53,51,63,72,66,54,59,81,86,57,53,56,48,58,54,50,24,52,44,35,44,60,49,41,81,73,37,52,34,56,53,42,54,75,74,63,61,58,71,94,51,47,22,62,33,36,41,52,37,34,50,37,47,62,25,24,40,46,55,55,51,18,45,53,49,19,50,67,76,47,85,53,49,80,44,75,77,82,52,62,90,42,48,66,44,48,44,32,33,49,28,62,70,51,83,56,69,65,56,34,42,49,43,18,38,50,35,42,67,52,12,59,74,42,42,86,43,58,32,36,36,38,24,51,48,43,32,28,73,69,44,41,55,38,54,9,45,21,51,10,37,57,40,33,58,33,38,94,66,44,37,60,56,81,62,68,86,72,74,66,81,70,85,68,86,81,78,85,84,87,88,82,79,40,89,93,92,92,94,88,95,80,93,91,93,92,75,99,62,90,63,70,56,68,74,74,76,70,97,84,70,92,67,79,49,63,49,60,66,72,75,65,99,86,60,82,65,71,45,54,38,48,49,54,62,58,90,87,57,71,58,51,42,42,46,44,60,59,85,63,98,58,93,82,70,64,50,46,44,39,49,41,46,50,76,55,97,62,85,82,59,60,46,50,38,45,42,44,57,52,102,66,49,55,63,50,50,46,68,56,82,65,97,83,68,83,58,65,51,45,52,45,54,56,74,66,97,85,67,81,67,72,51,60,47,56,60,79,79,63,98,82,65,92,81,72,76,57,80,39,49,61,95,84,67,82,65,66,68,59,72,61,75,83,89,74,98,81,78,89,84,91,80,89,81,81,87,80,73,85,64,83,44,32,29,59,42,27,41,52,51,52,52,53,48,36,69,73,63,40,83,85,57,50,73,66,62,50,48,52,51,51,51,53,40,48,74,60,69,45,81,62,66,20,43,39,36,100,64,46,68,47,64,29,51,60,27,50,54,53,48,52,50,37,60,73,76,44,62,81,39,61,64,49,46,49,50,56,50,45,67,70,45,49,35,57,53,33,55,75,68,64,74,49,90,15,40,35,44,36,45,31,50,49,52,36,53,58,40,40,71,76,64,57,65,62,60,76,45,52,47,45,57,47,48,60,14,29,45,46,33,47,41,34,39,51,26,47,42,35,64,66,59,57,66,62,74,75,82,86,86,76,52,72,69,55,49,34,58,74,73,65,62,74,85,129

Foldseek 3Di:
DLVVVLVVVVVCCVVCVPPDPDDDDPCCQVVVNVPPPADDAQQWDQDQAQGIDGLNHGPVSQLVQADDPDVASFHALLQSLCCSQPVDRDDPVSSLVLQLLLQVLQDDDPVLLVQLLPDDLPPFLLNNLLVSLVVCCVVQPLVVVVVVPDDLLCSLVSLVVLLSSCLSNLLVSLLQNLCVNPVVSDALDGRDSNDGPLVSSCSSNPFDPVLVSSLLRLLLNPLQDDTQPQQLLVQLVQCCLVVDHNSNSLSSSSVSCPDLLHPNVPVPPDPFPDDDPPDDDDDDDFDDDDDDDDDDDDDDDDQDADEDDDDDDDADADEDEDDDDPPDAHEHEYEYEDDQRDAHEYEYDYDDDPDQPHEHEYEYEYDYDPHAEHEHEYEYEDDDHYAYEYDYDDDDDYDYQHEYEYEYDQDDADEHEYEDDDDQPDDHDYDYHYDDHDDHDYDYDDDDDDDDDDDDDDDDDDDGQAAQLRLLVVLVVVCVVQPLDHDLVRVLVVQVVCVVSVHDRHQWFDPRHQEARVLLVVLLVSCVPPPVPDSSNVVLVSCQVRQQVSCVVVVPGPHGYGYNSNRSNSVCVVSPVNPSSSVSSSSSSSNSSSSSSSSSSCSSSVPHNSDDDDDDPVRVCVVVVPDDD